Protein AF-0000000086148320 (afdb_homodimer)

Sequence (588 aa):
MSTSFLTSLFVRPSLKQQMQNLEWYSPLWKDTDMHLDHVKIDGDFWWNESNIWRQDPSPEVDAAWSKLHGGGHNRVFVSKEDWIKSGFDTEKGAKWIGDPTGNTYIAEVNILHVMHCVNLMRQAAFLDYYWYVRPIDPSYWTHYYHCLDIVRQEIMCSASLDLAPMYWTDYMASATIEWSIDRKCRRWDDIFDFLEKHEMSDEDVHRQATEMLRPDDAPYLETSEWGWNNTRAWYEWRRLDREKDFEYVEMGDWGRTHRDGMPKVKPNPKWRDPKLGPAQLGPWPKHQQHSVAEMSTSFLTSLFVRPSLKQQMQNLEWYSPLWKDTDMHLDHVKIDGDFWWNESNIWRQDPSPEVDAAWSKLHGGGHNRVFVSKEDWIKSGFDTEKGAKWIGDPTGNTYIAEVNILHVMHCVNLMRQAAFLDYYWYVRPIDPSYWTHYYHCLDIVRQEIMCSASLDLAPMYWTDYMASATIEWSIDRKCRRWDDIFDFLEKHEMSDEDVHRQATEMLRPDDAPYLETSEWGWNNTRAWYEWRRLDREKDFEYVEMGDWGRTHRDGMPKVKPNPKWRDPKLGPAQLGPWPKHQQHSVAE

Solvent-accessible surface area (backbone atoms only — not comparable to full-atom values): 33482 Å² total; per-residue (Å²): 135,84,79,77,78,75,72,74,76,56,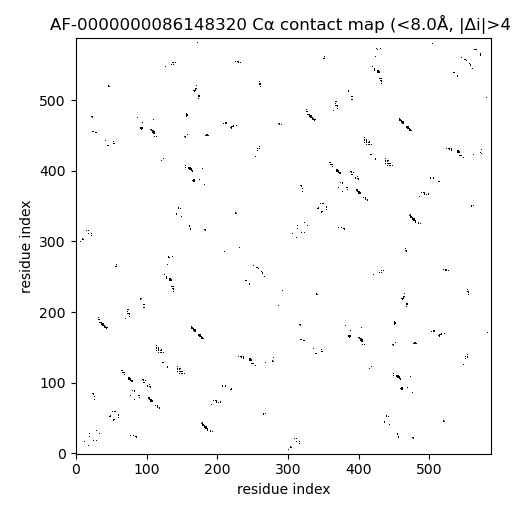71,77,73,49,71,57,52,44,54,52,71,60,41,44,66,42,73,55,62,79,69,36,81,64,47,77,39,83,39,75,45,80,30,59,59,52,62,48,94,86,40,67,74,50,54,67,78,44,74,68,41,50,51,54,57,45,48,71,37,47,73,65,78,57,32,31,76,36,44,47,68,53,38,51,69,54,68,51,61,76,70,30,41,38,56,42,82,90,39,87,83,63,48,33,30,40,29,26,55,37,47,33,53,48,45,43,25,54,50,51,48,58,46,33,53,40,41,38,62,75,58,28,48,33,79,39,65,35,58,51,60,30,49,49,31,33,25,51,37,42,46,52,51,51,55,40,29,61,52,56,65,41,63,21,46,26,26,28,39,74,86,48,49,48,60,41,75,41,52,56,33,76,37,44,22,36,45,53,65,38,57,52,57,36,40,76,74,51,41,58,48,72,66,52,50,50,42,48,74,74,66,44,58,65,56,92,84,54,52,52,47,82,65,50,72,57,39,50,50,32,51,53,30,36,55,55,58,70,67,52,49,69,85,78,60,45,44,76,52,71,68,72,66,88,61,71,46,81,53,42,73,52,80,79,80,61,79,51,83,67,63,84,36,76,87,51,43,70,69,88,59,58,81,72,66,77,74,62,66,66,73,77,76,112,136,84,80,75,77,76,74,73,76,56,71,75,73,50,71,59,52,42,56,54,70,59,41,44,66,43,75,54,62,79,70,36,81,63,47,76,40,81,40,75,44,80,32,58,61,51,61,50,93,86,41,68,73,50,56,66,78,42,75,67,41,50,51,55,57,44,47,70,36,47,73,65,79,57,32,31,76,36,45,47,69,52,38,53,70,53,67,51,61,77,69,30,40,38,57,41,83,90,40,88,84,63,48,31,30,40,29,25,55,37,44,34,52,47,46,44,24,52,51,51,48,59,47,35,54,41,40,40,62,73,58,26,49,33,78,39,66,35,56,49,61,29,48,48,32,32,26,52,36,43,48,51,50,50,54,39,30,60,51,57,67,42,63,21,47,26,26,27,39,73,85,47,46,48,60,43,75,42,52,56,35,75,35,45,20,36,45,53,66,40,58,52,58,34,40,78,74,50,42,57,48,73,67,52,49,51,43,48,73,75,66,46,60,64,57,92,84,54,54,54,47,82,65,50,71,57,40,52,50,32,51,52,31,37,56,52,58,69,67,50,50,69,84,78,59,45,44,76,53,70,66,72,66,87,61,70,46,83,52,42,74,54,79,79,80,62,78,52,83,64,64,86,35,76,86,54,43,71,68,87,56,56,83,72,65,77,77,65,66,66,72,78,75,112

Foldseek 3Di:
DPPPPPPPPPDDDDPLRVVCVLDQDDPLSVVFPKDKDKDFDPPDPDDDPVDLCRDFDDPVSLCVLCVLLPVDDQKFKDFQVSCVSNVHDLQAFFFQPVDPVRGIGMDGDVVSVLSVLVVLLVCVLFCCQQQFKPPTQLCSVVSNVVSVVSNVVVCVSVPDPDDWDWADDDVDPGTDTHPRDIDIDIDSVSVVVSCVPTPDDPVSVVCCLQPRDDDPPGDHDDDDPVRVVSVVVNVVVLPDDLVPRMDGHDGDQSPDDVVSVDDGRDHRPCRPVVVCRSVVNPDDSPVVPPPPPD/DPPPPPPPPPDDDDPLVVVCVLDQDDPLSVVFPKDKDKDFDPPDPDDDPVDLCRDFDDPVSLCVLCVLLPVDDQKFKDFQVSCVSNVHDLQAFFFQPVDPVSGIGMDGDVVSVLSVLVVLLVCVLFCCQQQFKPPTQLCSVVSNVVSVVSNVVVCVSVPDPDDWDWADDDVDDGTDTHPRDIDIDIDSVSVVVSCVPTPDDPVSVVCCLQPRDDDPPGDHDDDDPVRVVSVVVNVVVLPDDLVPRMDGHDGDQSPDDVVSVDDGRDHRPCRVVVVCRSVSNPDDSPVVPPPPPD

pLDDT: mean 87.95, std 17.0, range [28.28, 98.88]

Secondary structure (DSSP, 8-state):
----------PPPPHHHHHHHTS---THHHH----EEEEE----SS--TT-GGGS-S-HHHHHHHHHHTTSS---EEEEHHHHHHTT--TTTBPBPTT-TTS-EEEEEEHHHHHHHHHHHHHHHTTHHHH--EESPPTTHHHHHHHHHHHHHHHHHHH----EEEEE-BSS-SB-EE----EEEEE-THHHHHHHHHHBPPHHHHHHHHHH-B--TT---BPPPHHHHHHHHHHHHHHTS-HHHH-EEPPP--TT--GGG-PPPPPPPTTTT-TTT--TTS----GGGGSTTT-/----------PPPPHHHHHHHTS---THHHH----EEEEE----SS--TT-GGGS-S-HHHHHHHHHHTTSS---EEEEHHHHHHTT--TTTBPBPTT-TTS-EEEEEEHHHHHHHHHHHHHHHTTHHHH--EESPPTTHHHHHHHHHHHHHHHHHHH----EEEEE-BSS-SB-EE----EEEEE-THHHHHHHHHHBPPHHHHHHHHHH-B--TT---BPPPHHHHHHHHHHHHHHTS-HHHH-EEPPP--TT--GGG-PPPPPPPTTTT-TTT--GGG----GGGGSTTT-

Structure (mmCIF, N/CA/C/O backbone):
data_AF-0000000086148320-model_v1
#
loop_
_entity.id
_entity.type
_entity.pdbx_description
1 polymer 'Cyclochlorotine biosynthesis protein O'
#
loop_
_atom_site.group_PDB
_atom_site.id
_atom_site.type_symbol
_atom_site.label_atom_id
_atom_site.label_alt_id
_atom_site.label_comp_id
_atom_site.label_asym_id
_atom_site.label_entity_id
_atom_site.label_seq_id
_atom_site.pdbx_PDB_ins_code
_atom_site.Cartn_x
_atom_site.Cartn_y
_atom_site.Cartn_z
_atom_site.occupancy
_atom_site.B_iso_or_equiv
_atom_site.auth_seq_id
_atom_site.auth_comp_id
_atom_site.auth_asym_id
_atom_site.auth_atom_id
_atom_site.pdbx_PDB_model_num
ATOM 1 N N . MET A 1 1 ? -62.125 -15.836 3.906 1 34.88 1 MET A N 1
ATOM 2 C CA . MET A 1 1 ? -60.844 -15.711 3.209 1 34.88 1 MET A CA 1
ATOM 3 C C . MET A 1 1 ? -59.844 -14.859 4.012 1 34.88 1 MET A C 1
ATOM 5 O O . MET A 1 1 ? -60.031 -13.648 4.102 1 34.88 1 MET A O 1
ATOM 9 N N . SER A 1 2 ? -59.219 -15.375 5.074 1 41.19 2 SER A N 1
ATOM 10 C CA . SER A 1 2 ? -58.219 -14.797 5.938 1 41.19 2 SER A CA 1
ATOM 11 C C . SER A 1 2 ? -56.938 -14.5 5.16 1 41.19 2 SER A C 1
ATOM 13 O O . SER A 1 2 ? -56.281 -15.414 4.645 1 41.19 2 SER A O 1
ATOM 15 N N . THR A 1 3 ? -56.781 -13.352 4.496 1 42.78 3 THR A N 1
ATOM 16 C CA . THR A 1 3 ? -55.531 -12.891 3.932 1 42.78 3 THR A CA 1
ATOM 17 C C . THR A 1 3 ? -54.438 -12.898 4.988 1 42.78 3 THR A C 1
ATOM 19 O O . THR A 1 3 ? -54.469 -12.133 5.953 1 42.78 3 THR A O 1
ATOM 22 N N . SER A 1 4 ? -53.719 -13.961 5.223 1 43.38 4 SER A N 1
ATOM 23 C CA . SER A 1 4 ? -52.469 -13.984 5.977 1 43.38 4 SER A CA 1
ATOM 24 C C . SER A 1 4 ? -51.469 -13 5.398 1 43.38 4 SER A C 1
ATOM 26 O O . SER A 1 4 ? -51.062 -13.133 4.242 1 43.38 4 SER A O 1
ATOM 28 N N . PHE A 1 5 ? -51.469 -11.789 5.836 1 44.72 5 PHE A N 1
ATOM 29 C CA . PHE A 1 5 ? -50.344 -10.898 5.551 1 44.72 5 PHE A CA 1
ATOM 30 C C . PHE A 1 5 ? -49.031 -11.539 5.969 1 44.72 5 PHE A C 1
ATOM 32 O O . PHE A 1 5 ? -48.781 -11.758 7.16 1 44.72 5 PHE A O 1
ATOM 39 N N . LEU A 1 6 ? -48.312 -12.312 5.152 1 42.22 6 LEU A N 1
ATOM 40 C CA . LEU A 1 6 ? -46.938 -12.688 5.348 1 42.22 6 LEU A CA 1
ATOM 41 C C . LEU A 1 6 ? -46.062 -11.453 5.59 1 42.22 6 LEU A C 1
ATOM 43 O O . LEU A 1 6 ? -45.844 -10.664 4.672 1 42.22 6 LEU A O 1
ATOM 47 N N . THR A 1 7 ? -46.094 -10.859 6.668 1 42 7 THR A N 1
ATOM 48 C CA . THR A 1 7 ? -45.062 -9.898 7.023 1 42 7 THR A CA 1
ATOM 49 C C . THR A 1 7 ? -43.688 -10.469 6.762 1 42 7 THR A C 1
ATOM 51 O O . THR A 1 7 ? -43.25 -11.438 7.41 1 42 7 THR A O 1
ATOM 54 N N . SER A 1 8 ? -43.219 -10.508 5.586 1 43.72 8 SER A N 1
ATOM 55 C CA . SER A 1 8 ? -41.781 -10.773 5.383 1 43.72 8 SER A CA 1
ATOM 56 C C . SER A 1 8 ? -40.938 -9.977 6.359 1 43.72 8 SER A C 1
ATOM 58 O O . SER A 1 8 ? -40.938 -8.75 6.332 1 43.72 8 SER A O 1
ATOM 60 N N . LEU A 1 9 ? -40.719 -10.297 7.527 1 48.53 9 LEU A N 1
ATOM 61 C CA . LEU A 1 9 ? -39.719 -9.789 8.469 1 48.53 9 LEU A CA 1
ATOM 62 C C . LEU A 1 9 ? -38.375 -9.594 7.785 1 48.53 9 LEU A C 1
ATOM 64 O O . LEU A 1 9 ? -37.719 -10.57 7.387 1 48.53 9 LEU A O 1
ATOM 68 N N . PHE A 1 10 ? -38.281 -8.578 7.027 1 59.62 10 PHE A N 1
ATOM 69 C CA . PHE A 1 10 ? -36.969 -8.289 6.441 1 59.62 10 PHE A CA 1
ATOM 70 C C . PHE A 1 10 ? -35.938 -8.102 7.527 1 59.62 10 PHE A C 1
ATOM 72 O O . PHE A 1 10 ? -36.094 -7.281 8.43 1 59.62 10 PHE A O 1
ATOM 79 N N . VAL A 1 11 ? -35.25 -9.117 7.875 1 72.69 11 VAL A N 1
ATOM 80 C CA . VAL A 1 11 ? -34.156 -9.133 8.852 1 72.69 11 VAL A CA 1
ATOM 81 C C . VAL A 1 11 ? -33 -8.281 8.344 1 72.69 11 VAL A C 1
ATOM 83 O O . VAL A 1 11 ? -32.594 -8.398 7.18 1 72.69 11 VAL A O 1
ATOM 86 N N . ARG A 1 12 ? -32.625 -7.246 9.117 1 85.31 12 ARG A N 1
ATOM 87 C CA . ARG A 1 12 ? -31.422 -6.453 8.852 1 85.31 12 ARG A CA 1
ATOM 88 C C . ARG A 1 12 ? -30.203 -7.352 8.633 1 85.31 12 ARG A C 1
ATOM 90 O O . ARG A 1 12 ? -29.969 -8.273 9.414 1 85.31 12 ARG A O 1
ATOM 97 N N . PRO A 1 13 ? -29.594 -7.133 7.52 1 91.75 13 PRO A N 1
ATOM 98 C CA . PRO A 1 13 ? -28.406 -7.961 7.297 1 91.75 13 PRO A CA 1
ATOM 99 C C . PRO A 1 13 ? -27.359 -7.805 8.398 1 91.75 13 PRO A C 1
ATOM 101 O O . PRO A 1 13 ? -27.156 -6.703 8.922 1 91.75 13 PRO A O 1
ATOM 104 N N . SER A 1 14 ? -26.75 -8.914 8.742 1 93.19 14 SER A N 1
ATOM 105 C CA . SER A 1 14 ? -25.641 -8.906 9.688 1 93.19 14 SER A CA 1
ATOM 106 C C . SER A 1 14 ? -24.438 -8.156 9.133 1 93.19 14 SER A C 1
ATOM 108 O O . SER A 1 14 ? -24.391 -7.84 7.941 1 93.19 14 SER A O 1
ATOM 110 N N . LEU A 1 15 ? -23.5 -7.848 9.969 1 94.5 15 LEU A N 1
ATOM 111 C CA . LEU A 1 15 ? -22.266 -7.203 9.516 1 94.5 15 LEU A CA 1
ATOM 112 C C . LEU A 1 15 ? -21.562 -8.055 8.477 1 94.5 15 LEU A C 1
ATOM 114 O O . LEU A 1 15 ? -21.078 -7.539 7.461 1 94.5 15 LEU A O 1
ATOM 118 N N . LYS A 1 16 ? -21.5 -9.336 8.75 1 95.06 16 LYS A N 1
ATOM 119 C CA . LYS A 1 16 ? -20.875 -10.25 7.805 1 95.06 16 LYS A CA 1
ATOM 120 C C . LYS A 1 16 ? -21.578 -10.203 6.449 1 95.06 16 LYS A C 1
ATOM 122 O O . LYS A 1 16 ? -20.922 -10.164 5.406 1 95.06 16 LYS A O 1
ATOM 127 N N . GLN A 1 17 ? -22.844 -10.211 6.5 1 95.75 17 GLN A N 1
ATOM 128 C CA . GLN A 1 17 ? -23.609 -10.148 5.258 1 95.75 17 GLN A CA 1
ATOM 129 C C . GLN A 1 17 ? -23.391 -8.828 4.531 1 95.75 17 GLN A C 1
ATOM 131 O O . GLN A 1 17 ? -23.312 -8.797 3.301 1 95.75 17 GLN A O 1
ATOM 136 N N . GLN A 1 18 ? -23.328 -7.754 5.277 1 96.75 18 GLN A N 1
ATOM 137 C CA . GLN A 1 18 ? -23.078 -6.457 4.668 1 96.75 18 GLN A CA 1
ATOM 138 C C . GLN A 1 18 ? -21.703 -6.426 3.996 1 96.75 18 GLN A C 1
ATOM 140 O O . GLN A 1 18 ? -21.562 -5.926 2.879 1 96.75 18 GLN A O 1
ATOM 145 N N . MET A 1 19 ? -20.672 -6.984 4.645 1 97.25 19 MET A N 1
ATOM 146 C CA . MET A 1 19 ? -19.344 -7.066 4.043 1 97.25 19 MET A CA 1
ATOM 147 C C . MET A 1 19 ? -19.391 -7.875 2.75 1 97.25 19 MET A C 1
ATOM 149 O O . MET A 1 19 ? -18.828 -7.457 1.732 1 97.25 19 MET A O 1
ATOM 153 N N . GLN A 1 20 ? -20 -8.977 2.854 1 96.44 20 GLN A N 1
ATOM 154 C CA . GLN A 1 20 ? -20.094 -9.859 1.696 1 96.44 20 GLN A CA 1
ATOM 155 C C . GLN A 1 20 ? -20.797 -9.156 0.533 1 96.44 20 GLN A C 1
ATOM 157 O O . GLN A 1 20 ? -20.391 -9.305 -0.621 1 96.44 20 GLN A O 1
ATOM 162 N N . ASN A 1 21 ? -21.875 -8.375 0.827 1 96.19 21 ASN A N 1
ATOM 163 C CA . ASN A 1 21 ? -22.656 -7.688 -0.195 1 96.19 21 ASN A CA 1
ATOM 164 C C . ASN A 1 21 ? -21.812 -6.656 -0.942 1 96.19 21 ASN A C 1
ATOM 166 O O . ASN A 1 21 ? -22.109 -6.316 -2.086 1 96.19 21 ASN A O 1
ATOM 170 N N . LEU A 1 22 ? -20.797 -6.203 -0.342 1 97 22 LEU A N 1
ATOM 171 C CA . LEU A 1 22 ? -20 -5.113 -0.907 1 97 22 LEU A CA 1
ATOM 172 C C . LEU A 1 22 ? -18.797 -5.656 -1.655 1 97 22 LEU A C 1
ATOM 174 O O . LEU A 1 22 ? -17.953 -4.883 -2.117 1 97 22 LEU A O 1
ATOM 178 N N . GLU A 1 23 ? -18.688 -6.965 -1.82 1 97.5 23 GLU A N 1
ATOM 179 C CA . GLU A 1 23 ? -17.562 -7.586 -2.51 1 97.5 23 GLU A CA 1
ATOM 180 C C . GLU A 1 23 ? -18.031 -8.453 -3.672 1 97.5 23 GLU A C 1
ATOM 182 O O . GLU A 1 23 ? -19.219 -8.781 -3.768 1 97.5 23 GLU A O 1
ATOM 187 N N . TRP A 1 24 ? -17.109 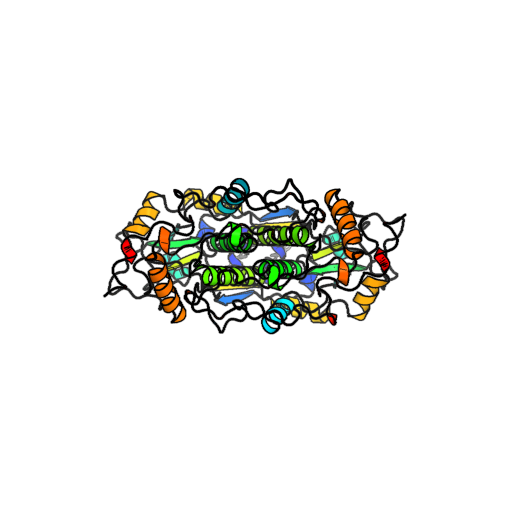-8.68 -4.582 1 98.06 24 TRP A N 1
ATOM 188 C CA . TRP A 1 24 ? -17.328 -9.703 -5.598 1 98.06 24 TRP A CA 1
ATOM 189 C C . TRP A 1 24 ? -17.562 -11.07 -4.953 1 98.06 24 TRP A C 1
ATOM 191 O O . TRP A 1 24 ? -17.109 -11.312 -3.83 1 98.06 24 TRP A O 1
ATOM 201 N N . TYR A 1 25 ? -18.312 -11.922 -5.578 1 98.25 25 TYR A N 1
ATOM 202 C CA . TYR A 1 25 ? -18.594 -13.234 -5.016 1 98.25 25 TYR A CA 1
ATOM 203 C C . TYR A 1 25 ? -17.312 -13.953 -4.629 1 98.25 25 TYR A C 1
ATOM 205 O O . TYR A 1 25 ? -16.344 -13.984 -5.402 1 98.25 25 TYR A O 1
ATOM 213 N N . SER A 1 26 ? -17.281 -14.508 -3.49 1 98.19 26 SER A N 1
ATOM 214 C CA . SER A 1 26 ? -16.203 -15.367 -3.002 1 98.19 26 SER A CA 1
ATOM 215 C C . SER A 1 26 ? -16.75 -16.5 -2.141 1 98.19 26 SER A C 1
ATOM 217 O O . SER A 1 26 ? -17.484 -16.266 -1.179 1 98.19 26 SER A O 1
ATOM 219 N N . PRO A 1 27 ? -16.375 -17.703 -2.438 1 97.88 27 PRO A N 1
ATOM 220 C CA . PRO A 1 27 ? -16.828 -18.828 -1.613 1 97.88 27 PRO A CA 1
ATOM 221 C C . PRO A 1 27 ? -16.219 -18.812 -0.214 1 97.88 27 PRO A C 1
ATOM 223 O O . PRO A 1 27 ? -16.656 -19.562 0.663 1 97.88 27 PRO A O 1
ATOM 226 N N . LEU A 1 28 ? -15.234 -17.984 0.038 1 97.5 28 LEU A N 1
ATOM 227 C CA . LEU A 1 28 ? -14.578 -17.953 1.338 1 97.5 28 LEU A CA 1
ATOM 228 C C . LEU A 1 28 ? -15.531 -17.469 2.422 1 97.5 28 LEU A C 1
ATOM 230 O O . LEU A 1 28 ? -15.328 -17.75 3.605 1 97.5 28 LEU A O 1
ATOM 234 N N . TRP A 1 29 ? -16.516 -16.734 2.039 1 97.31 29 TRP A N 1
ATOM 235 C CA . TRP A 1 29 ? -17.453 -16.172 3.006 1 97.31 29 TRP A CA 1
ATOM 236 C C . TRP A 1 29 ? -18.203 -17.281 3.738 1 97.31 29 TRP A C 1
ATOM 238 O O . TRP A 1 29 ? -18.656 -17.094 4.875 1 97.31 29 TRP A O 1
ATOM 248 N N . LYS A 1 30 ? -18.312 -18.406 3.064 1 95.69 30 LYS A N 1
ATOM 249 C CA . LYS A 1 30 ? -19.047 -19.516 3.66 1 95.69 30 LYS A CA 1
ATOM 250 C C . LYS A 1 30 ? -18.328 -20.062 4.895 1 95.69 30 LYS A C 1
ATOM 252 O O . LYS A 1 30 ? -18.969 -20.422 5.883 1 95.69 30 LYS A O 1
ATOM 257 N N . ASP A 1 31 ? -17.016 -20.062 4.859 1 95.69 31 ASP A N 1
ATOM 258 C CA . ASP A 1 31 ? -16.25 -20.734 5.902 1 95.69 31 ASP A CA 1
ATOM 259 C C . ASP A 1 31 ? -15.391 -19.734 6.676 1 95.69 31 ASP A C 1
ATOM 261 O O . ASP A 1 31 ? -14.461 -20.125 7.379 1 95.69 31 ASP A O 1
ATOM 265 N N . THR A 1 32 ? -15.633 -18.453 6.484 1 96.25 32 THR A N 1
ATOM 266 C CA . THR A 1 32 ? -14.898 -17.438 7.23 1 96.25 32 THR A CA 1
ATOM 267 C C . THR A 1 32 ? -15.844 -16.656 8.148 1 96.25 32 THR A C 1
ATOM 269 O O . THR A 1 32 ? -16.828 -16.062 7.68 1 96.25 32 THR A O 1
ATOM 272 N N . ASP A 1 33 ? -15.57 -16.75 9.414 1 94.38 33 ASP A N 1
ATOM 273 C CA . ASP A 1 33 ? -16.25 -15.859 10.352 1 94.38 33 ASP A CA 1
ATOM 274 C C . ASP A 1 33 ? -15.531 -14.516 10.453 1 94.38 33 ASP A C 1
ATOM 276 O O . ASP A 1 33 ? -14.773 -14.281 11.398 1 94.38 33 ASP A O 1
ATOM 280 N N . MET A 1 34 ? -15.859 -13.672 9.539 1 96.75 34 MET A N 1
ATOM 281 C CA . MET A 1 34 ? -15.156 -12.398 9.453 1 96.75 34 MET A CA 1
ATOM 282 C C . MET A 1 34 ? -15.664 -11.43 10.516 1 96.75 34 MET A C 1
ATOM 284 O O . MET A 1 34 ? -16.844 -11.07 10.523 1 96.75 34 MET A O 1
ATOM 288 N N . HIS A 1 35 ? -14.766 -11.016 11.359 1 97.75 35 HIS A N 1
ATOM 289 C CA . HIS A 1 35 ? -15.086 -10.039 12.391 1 97.75 35 HIS A CA 1
ATOM 290 C C . HIS A 1 35 ? -14.773 -8.617 11.914 1 97.75 35 HIS A C 1
ATOM 292 O O . HIS A 1 35 ? -13.961 -8.43 11.008 1 97.75 35 HIS A O 1
ATOM 298 N N . LEU A 1 36 ? -15.484 -7.699 12.398 1 98 36 LEU A N 1
ATOM 299 C CA . LEU A 1 36 ? -15.211 -6.273 12.273 1 98 36 LEU A CA 1
ATOM 300 C C . LEU A 1 36 ? -14.875 -5.66 13.625 1 98 36 LEU A C 1
ATOM 302 O O . LEU A 1 36 ? -15.75 -5.543 14.492 1 98 36 LEU A O 1
ATOM 306 N N . ASP A 1 37 ? -13.625 -5.223 13.797 1 98.19 37 ASP A N 1
ATOM 307 C CA . ASP A 1 37 ? -13.148 -4.781 15.102 1 98.19 37 ASP A CA 1
ATOM 308 C C . ASP A 1 37 ? -12.836 -3.287 15.102 1 98.19 37 ASP A C 1
ATOM 310 O O . ASP A 1 37 ? -12.477 -2.727 14.062 1 98.19 37 ASP A O 1
ATOM 314 N N . HIS A 1 38 ? -13.031 -2.711 16.25 1 98.31 38 HIS A N 1
ATOM 315 C CA . HIS A 1 38 ? -12.453 -1.396 16.484 1 98.31 38 HIS A CA 1
ATOM 316 C C . HIS A 1 38 ? -10.93 -1.479 16.594 1 98.31 38 HIS A C 1
ATOM 318 O O . HIS A 1 38 ? -10.406 -2.254 17.406 1 98.31 38 HIS A O 1
ATOM 324 N N . VAL A 1 39 ? -10.258 -0.721 15.789 1 98.44 39 VAL A N 1
ATOM 325 C CA . VAL A 1 39 ? -8.797 -0.699 15.789 1 98.44 39 VAL A CA 1
ATOM 326 C C . VAL A 1 39 ? -8.305 0.742 15.898 1 98.44 39 VAL A C 1
ATOM 328 O O . VAL A 1 39 ? -8.812 1.633 15.211 1 98.44 39 VAL A O 1
ATOM 331 N N . LYS A 1 40 ? -7.375 0.975 16.812 1 98.31 40 LYS A N 1
ATOM 332 C CA . LYS A 1 40 ? -6.609 2.219 16.797 1 98.31 40 LYS A CA 1
ATOM 333 C C . LYS A 1 40 ? -5.375 2.098 15.906 1 98.31 40 LYS A C 1
ATOM 335 O O . LYS A 1 40 ? -4.418 1.398 16.25 1 98.31 40 LYS A O 1
ATOM 340 N N . ILE A 1 41 ? -5.387 2.783 14.781 1 98.31 41 ILE A N 1
ATOM 341 C CA . ILE A 1 41 ? -4.281 2.742 13.836 1 98.31 41 ILE A CA 1
ATOM 342 C C . ILE A 1 41 ? -3.037 3.369 14.461 1 98.31 41 ILE A C 1
ATOM 344 O O . ILE A 1 41 ? -3.125 4.406 15.117 1 98.31 41 ILE A O 1
ATOM 348 N N . ASP A 1 42 ? -1.911 2.697 14.336 1 97.94 42 ASP A N 1
ATOM 349 C CA . ASP A 1 42 ? -0.641 3.35 14.633 1 97.94 42 ASP A CA 1
ATOM 350 C C . ASP A 1 42 ? -0.197 4.246 13.477 1 97.94 42 ASP A C 1
ATOM 352 O O . ASP A 1 42 ? 0.428 3.773 12.523 1 97.94 42 ASP A O 1
ATOM 356 N N . GLY A 1 43 ? -0.508 5.516 13.609 1 97.62 43 GLY A N 1
ATOM 357 C CA . GLY A 1 43 ? -0.238 6.465 12.547 1 97.62 43 GLY A CA 1
ATOM 358 C C . GLY A 1 43 ? 0.785 7.52 12.93 1 97.62 43 GLY A C 1
ATOM 359 O O . GLY A 1 43 ? 0.862 8.578 12.297 1 97.62 43 GLY A O 1
ATOM 360 N N . ASP A 1 44 ? 1.534 7.273 14.016 1 95.62 44 ASP A N 1
ATOM 361 C CA . ASP A 1 44 ? 2.562 8.227 14.43 1 95.62 44 ASP A CA 1
ATOM 362 C C . ASP A 1 44 ? 3.568 8.461 13.305 1 95.62 44 ASP A C 1
ATOM 364 O O . ASP A 1 44 ? 3.977 7.523 12.617 1 95.62 44 ASP A O 1
ATOM 368 N N . PHE A 1 45 ? 3.949 9.68 13.148 1 95.62 45 PHE A N 1
ATOM 369 C CA . PHE A 1 45 ? 4.898 10.031 12.102 1 95.62 45 PHE A CA 1
ATOM 370 C C . PHE A 1 45 ? 6.301 9.562 12.453 1 95.62 45 PHE A C 1
ATOM 372 O O . PHE A 1 45 ? 7.113 9.289 11.57 1 95.62 45 PHE A O 1
ATOM 379 N N . TRP A 1 46 ? 6.555 9.445 13.711 1 94.31 46 TRP A N 1
ATOM 380 C CA . TRP A 1 46 ? 7.914 9.25 14.203 1 94.31 46 TRP A CA 1
ATOM 381 C C . TRP A 1 46 ? 8.266 7.77 14.281 1 94.31 46 TRP A C 1
ATOM 383 O O . TRP A 1 46 ? 7.422 6.945 14.641 1 94.31 46 TRP A O 1
ATOM 393 N N . TRP A 1 47 ? 9.5 7.543 13.961 1 93.56 47 TRP A N 1
ATOM 394 C CA . TRP A 1 47 ? 10.039 6.191 14.086 1 93.56 47 TRP A CA 1
ATOM 395 C C . TRP A 1 47 ? 9.953 5.699 15.531 1 93.56 47 TRP A C 1
ATOM 397 O O . TRP A 1 47 ? 9.969 6.5 16.469 1 93.56 47 TRP A O 1
ATOM 407 N N . ASN A 1 48 ? 9.812 4.48 15.617 1 89.62 48 ASN A N 1
ATOM 408 C CA . ASN A 1 48 ? 9.672 3.771 16.891 1 89.62 48 ASN A CA 1
ATOM 409 C C . ASN A 1 48 ? 10.422 2.439 16.875 1 89.62 48 ASN A C 1
ATOM 411 O O . ASN A 1 48 ? 10.07 1.54 16.109 1 89.62 48 ASN A O 1
ATOM 415 N N . GLU A 1 49 ? 11.305 2.229 17.781 1 90 49 GLU A N 1
ATOM 416 C CA . GLU A 1 49 ? 12.133 1.028 17.797 1 90 49 GLU A CA 1
ATOM 417 C C . GLU A 1 49 ? 11.312 -0.208 18.156 1 90 49 GLU A C 1
ATOM 419 O O . GLU A 1 49 ? 11.719 -1.335 17.859 1 90 49 GLU A O 1
ATOM 424 N N . SER A 1 50 ? 10.203 0.008 18.781 1 93.69 50 SER A N 1
ATOM 425 C CA . SER A 1 50 ? 9.438 -1.124 19.281 1 93.69 50 SER A CA 1
ATOM 426 C C . SER A 1 50 ? 8.477 -1.657 18.219 1 93.69 50 SER A C 1
ATOM 428 O O . SER A 1 50 ? 7.859 -2.705 18.406 1 93.69 50 SER A O 1
ATOM 430 N N . ASN A 1 51 ? 8.352 -1.002 17.109 1 96.69 51 ASN A N 1
ATOM 431 C CA . ASN A 1 51 ? 7.461 -1.429 16.031 1 96.69 51 ASN A CA 1
ATOM 432 C C . ASN A 1 51 ? 8.219 -2.193 14.953 1 96.69 51 ASN A C 1
ATOM 434 O O . ASN A 1 51 ? 8.938 -1.595 14.148 1 96.69 51 ASN A O 1
ATOM 438 N N . ILE A 1 52 ? 8.047 -3.488 14.859 1 97.75 52 ILE A N 1
ATOM 439 C CA . ILE A 1 52 ? 8.812 -4.355 13.977 1 97.75 52 ILE A CA 1
ATOM 440 C C . ILE A 1 52 ? 8.57 -3.969 12.523 1 97.75 52 ILE A C 1
ATOM 442 O O . ILE A 1 52 ? 9.438 -4.145 11.672 1 97.75 52 ILE A O 1
ATOM 446 N N . TRP A 1 53 ? 7.418 -3.342 12.211 1 98.25 53 TRP A N 1
ATOM 447 C CA . TRP A 1 53 ? 7.02 -3.031 10.844 1 98.25 53 TRP A CA 1
ATOM 448 C C . TRP A 1 53 ? 7.711 -1.766 10.352 1 98.25 53 TRP A C 1
ATOM 450 O O . TRP A 1 53 ? 7.629 -1.429 9.164 1 98.25 53 TRP A O 1
ATOM 460 N N . ARG A 1 54 ? 8.422 -1.072 11.219 1 97.25 54 ARG A N 1
ATOM 461 C CA . ARG A 1 54 ? 9.117 0.173 10.898 1 97.25 54 ARG A CA 1
ATOM 462 C C . ARG A 1 54 ? 10.625 0.017 11.055 1 97.25 54 ARG A C 1
ATOM 464 O O . ARG A 1 54 ? 11.336 0.997 11.289 1 97.25 54 ARG A O 1
ATOM 471 N N . GLN A 1 55 ? 11.125 -1.227 10.945 1 96.88 55 GLN A N 1
ATOM 472 C CA . GLN A 1 55 ? 12.547 -1.482 11.156 1 96.88 55 GLN A CA 1
ATOM 473 C C . GLN A 1 55 ? 13.258 -1.735 9.828 1 96.88 55 GLN A C 1
ATOM 475 O O . GLN A 1 55 ? 12.633 -2.1 8.836 1 96.88 55 GLN A O 1
ATOM 480 N N . ASP A 1 56 ? 14.594 -1.573 9.875 1 96.25 56 ASP A N 1
ATOM 481 C CA . ASP A 1 56 ? 15.469 -1.872 8.742 1 96.25 56 ASP A CA 1
ATOM 482 C C . ASP A 1 56 ? 15.438 -3.361 8.406 1 96.25 56 ASP A C 1
ATOM 484 O O . ASP A 1 56 ? 15.023 -4.18 9.227 1 96.25 56 ASP A O 1
ATOM 488 N N . PRO A 1 57 ? 15.875 -3.666 7.172 1 96.5 57 PRO A N 1
ATOM 489 C CA . PRO A 1 57 ? 15.953 -5.078 6.793 1 96.5 57 PRO A CA 1
ATOM 490 C C . PRO A 1 57 ? 16.781 -5.91 7.77 1 96.5 57 PRO A C 1
ATOM 492 O O . PRO A 1 57 ? 17.844 -5.465 8.219 1 96.5 57 PRO A O 1
ATOM 495 N N . SER A 1 58 ? 16.375 -6.996 8.125 1 95.38 58 SER A N 1
ATOM 496 C CA . SER A 1 58 ? 17.016 -8.023 8.938 1 95.38 58 SER A CA 1
ATOM 497 C C . SER A 1 58 ? 16.281 -9.359 8.82 1 95.38 58 SER A C 1
ATOM 499 O O . SER A 1 58 ? 15.133 -9.406 8.375 1 95.38 58 SER A O 1
ATOM 501 N N . PRO A 1 59 ? 16.906 -10.469 9.164 1 94 59 PRO A N 1
ATOM 502 C CA . PRO A 1 59 ? 16.203 -11.75 9.133 1 94 59 PRO A CA 1
ATOM 503 C C . PRO A 1 59 ? 14.922 -11.734 9.961 1 94 59 PRO A C 1
ATOM 505 O O . PRO A 1 59 ? 13.906 -12.305 9.547 1 94 59 PRO A O 1
ATOM 508 N N . GLU A 1 60 ? 14.992 -11.078 11.07 1 96.19 60 GLU A N 1
ATOM 509 C CA . GLU A 1 60 ? 13.828 -11.016 11.953 1 96.19 60 GLU A CA 1
ATOM 510 C C . GLU A 1 60 ? 12.688 -10.227 11.305 1 96.19 60 GLU A C 1
ATOM 512 O O . GLU A 1 60 ? 11.531 -10.664 11.328 1 96.19 60 GLU A O 1
ATOM 517 N N . VAL A 1 61 ? 13 -9.078 10.727 1 97.5 61 VAL A N 1
ATOM 518 C CA . VAL A 1 61 ? 12.008 -8.234 10.07 1 97.5 61 VAL A CA 1
ATOM 519 C C . VAL A 1 61 ? 11.445 -8.961 8.852 1 97.5 61 VAL A C 1
ATOM 521 O O . VAL A 1 61 ? 10.234 -8.953 8.617 1 97.5 61 VAL A O 1
ATOM 524 N N . ASP A 1 62 ? 12.297 -9.617 8.102 1 95.31 62 ASP A N 1
ATOM 525 C CA . ASP A 1 62 ? 11.875 -10.352 6.914 1 95.31 62 ASP A CA 1
ATOM 526 C C . ASP A 1 62 ? 10.922 -11.492 7.285 1 95.31 62 ASP A C 1
ATOM 528 O O . ASP A 1 62 ? 9.938 -11.734 6.586 1 95.31 62 ASP A O 1
ATOM 532 N N . ALA A 1 63 ? 11.227 -12.18 8.328 1 94.31 63 ALA A N 1
ATOM 533 C CA . ALA A 1 63 ? 10.359 -13.258 8.789 1 94.31 63 ALA A CA 1
ATOM 534 C C . ALA A 1 63 ? 8.984 -12.727 9.188 1 94.31 63 ALA A C 1
ATOM 536 O O . ALA A 1 63 ? 7.961 -13.344 8.883 1 94.31 63 ALA A O 1
ATOM 537 N N . ALA A 1 64 ? 8.961 -11.602 9.867 1 96.75 64 ALA A N 1
ATOM 538 C CA . ALA A 1 64 ? 7.695 -10.992 10.273 1 96.75 64 ALA A CA 1
ATOM 539 C C . ALA A 1 64 ? 6.832 -10.656 9.055 1 96.75 64 ALA A C 1
ATOM 541 O O . ALA A 1 64 ? 5.648 -10.984 9.016 1 96.75 64 ALA A O 1
ATOM 542 N N . TRP A 1 65 ? 7.406 -10.023 8.07 1 96.69 65 TRP A N 1
ATOM 543 C CA . TRP A 1 65 ? 6.68 -9.633 6.863 1 96.69 65 TRP A CA 1
ATOM 544 C C . TRP A 1 65 ? 6.219 -10.867 6.09 1 96.69 65 TRP A C 1
ATOM 546 O O . TRP A 1 65 ? 5.109 -10.891 5.551 1 96.69 65 TRP A O 1
ATOM 556 N N . SER A 1 66 ? 7.062 -11.898 6.031 1 92.62 66 SER A N 1
ATOM 557 C CA . SER A 1 66 ? 6.695 -13.125 5.34 1 92.62 66 SER A CA 1
ATOM 558 C C . SER A 1 66 ? 5.469 -13.773 5.977 1 92.62 66 SER A C 1
ATOM 560 O O . SER A 1 66 ? 4.598 -14.289 5.273 1 92.62 66 SER A O 1
ATOM 562 N N . LYS A 1 67 ? 5.383 -13.688 7.203 1 92.06 67 LYS A N 1
ATOM 563 C CA . LYS A 1 67 ? 4.258 -14.273 7.922 1 92.06 67 LYS A CA 1
ATOM 564 C C . LYS A 1 67 ? 2.959 -13.539 7.602 1 92.06 67 LYS A C 1
ATOM 566 O O . LYS A 1 67 ? 1.883 -14.141 7.59 1 92.06 67 LYS A O 1
ATOM 571 N N . LEU A 1 68 ? 2.986 -12.266 7.305 1 93.19 68 LEU A N 1
ATOM 572 C CA . LEU A 1 68 ? 1.798 -11.469 7.031 1 93.19 68 LEU A CA 1
ATOM 573 C C . LEU A 1 68 ? 1.116 -11.93 5.75 1 93.19 68 LEU A C 1
ATOM 575 O O . LEU A 1 68 ? -0.101 -11.789 5.605 1 93.19 68 LEU A O 1
ATOM 579 N N . HIS A 1 69 ? 1.841 -12.438 4.816 1 85.38 69 HIS A N 1
ATOM 580 C CA . HIS A 1 69 ? 1.188 -12.828 3.572 1 85.38 69 HIS A CA 1
ATOM 581 C C . HIS A 1 69 ? 1.256 -14.336 3.363 1 85.38 69 HIS A C 1
ATOM 583 O O . HIS A 1 69 ? 1.165 -14.82 2.23 1 85.38 69 HIS A O 1
ATOM 589 N N . GLY A 1 70 ? 1.041 -15.156 4.496 1 72 70 GLY A N 1
ATOM 590 C CA . GLY A 1 70 ? 0.653 -16.562 4.465 1 72 70 GLY A CA 1
ATOM 591 C C . GLY A 1 70 ? 1.758 -17.484 4.918 1 72 70 GLY A C 1
ATOM 592 O O . GLY A 1 70 ? 1.509 -18.672 5.195 1 72 70 GLY A O 1
ATOM 593 N N . GLY A 1 71 ? 2.906 -16.969 5.258 1 62.59 71 GLY A N 1
ATOM 594 C CA . GLY A 1 71 ? 3.902 -17.906 5.754 1 62.59 71 GLY A CA 1
ATOM 595 C C . GLY A 1 71 ? 3.826 -19.281 5.094 1 62.59 71 GLY A C 1
ATOM 596 O O . GLY A 1 71 ? 4.734 -20.094 5.238 1 62.59 71 GLY A O 1
ATOM 597 N N . GLY A 1 72 ? 2.678 -19.562 4.387 1 68.38 72 GLY A N 1
ATOM 598 C CA . GLY A 1 72 ? 2.447 -20.828 3.697 1 68.38 72 GLY A CA 1
ATOM 599 C C . GLY A 1 72 ? 2.328 -20.672 2.193 1 68.38 72 GLY A C 1
ATOM 600 O O . GLY A 1 72 ? 3.133 -19.969 1.569 1 68.38 72 GLY A O 1
ATOM 601 N N . HIS A 1 73 ? 1.285 -21.453 1.642 1 81.5 73 HIS A N 1
ATOM 602 C CA . HIS A 1 73 ? 1.242 -21.578 0.188 1 81.5 73 HIS A CA 1
ATOM 603 C C . HIS A 1 73 ? 0.199 -20.641 -0.409 1 81.5 73 HIS A C 1
ATOM 605 O O . HIS A 1 73 ? 0.235 -20.344 -1.605 1 81.5 73 HIS A O 1
ATOM 611 N N . ASN A 1 74 ? -0.743 -20.078 0.414 1 93.25 74 ASN A N 1
ATOM 612 C CA . ASN A 1 74 ? -1.854 -19.266 -0.058 1 93.25 74 ASN A CA 1
ATOM 613 C C . ASN A 1 74 ? -2.535 -19.891 -1.271 1 93.25 74 ASN A C 1
ATOM 615 O O . ASN A 1 74 ? -2.719 -19.219 -2.295 1 93.25 74 ASN A O 1
ATOM 619 N N . ARG A 1 75 ? -2.869 -21.156 -1.208 1 95.94 75 ARG A N 1
ATOM 620 C CA . ARG A 1 75 ? -3.602 -21.906 -2.227 1 95.94 75 ARG A CA 1
ATOM 621 C C . ARG A 1 75 ? -4.773 -22.672 -1.612 1 95.94 75 ARG A C 1
ATOM 623 O O . ARG A 1 75 ? -4.625 -23.297 -0.565 1 95.94 75 ARG A O 1
ATOM 630 N N . VAL A 1 76 ? -5.883 -22.547 -2.273 1 97.19 76 VAL A N 1
ATOM 631 C CA . VAL A 1 76 ? -7.078 -23.234 -1.785 1 97.19 76 VAL A CA 1
ATOM 632 C C . VAL A 1 76 ? -7.785 -23.938 -2.945 1 97.19 76 VAL A C 1
ATOM 634 O O . VAL A 1 76 ? -7.637 -23.531 -4.102 1 97.19 76 VAL A O 1
ATOM 637 N N . PHE A 1 77 ? -8.492 -24.938 -2.584 1 98.12 77 PHE A N 1
ATOM 638 C CA . PHE A 1 77 ? -9.344 -25.625 -3.555 1 98.12 77 PHE A CA 1
ATOM 639 C C . PHE A 1 77 ? -10.672 -24.891 -3.723 1 98.12 77 PHE A C 1
ATOM 641 O O . PHE A 1 77 ? -11.242 -24.391 -2.748 1 98.12 77 PHE A O 1
ATOM 648 N N . VAL A 1 78 ? -11.164 -24.844 -4.926 1 98.62 78 VAL A N 1
ATOM 649 C CA . VAL A 1 78 ? -12.43 -24.188 -5.258 1 98.62 78 VAL A CA 1
ATOM 650 C C . VAL A 1 78 ? -13.289 -25.141 -6.082 1 98.62 78 VAL A C 1
ATOM 652 O O . VAL A 1 78 ? -12.844 -25.672 -7.105 1 98.62 78 VAL A O 1
ATOM 655 N N . SER A 1 79 ? -14.5 -25.375 -5.68 1 98.56 79 SER A N 1
ATOM 656 C CA . SER A 1 79 ? -15.398 -26.234 -6.438 1 98.56 79 SER A CA 1
ATOM 657 C C . SER A 1 79 ? -15.766 -25.625 -7.781 1 98.56 79 SER A C 1
ATOM 659 O O . SER A 1 79 ? -15.734 -24.391 -7.934 1 98.56 79 SER A O 1
ATOM 661 N N . LYS A 1 80 ? -16.141 -26.484 -8.703 1 98.69 80 LYS A N 1
ATOM 662 C CA . LYS A 1 80 ? -16.562 -26 -10.008 1 98.69 80 LYS A CA 1
ATOM 663 C C . LYS A 1 80 ? -17.75 -25.031 -9.883 1 98.69 80 LYS A C 1
ATOM 665 O O . LYS A 1 80 ? -17.812 -24.031 -10.578 1 98.69 80 LYS A O 1
ATOM 670 N N . GLU A 1 81 ? -18.688 -25.328 -9.047 1 98.56 81 GLU A N 1
ATOM 671 C CA . GLU A 1 81 ? -19.828 -24.438 -8.828 1 98.56 81 GLU A CA 1
ATOM 672 C C . GLU A 1 81 ? -19.391 -23.047 -8.383 1 98.56 81 GLU A C 1
ATOM 674 O O . GLU A 1 81 ? -19.812 -22.047 -8.953 1 98.56 81 GLU A O 1
ATOM 679 N N . ASP A 1 82 ? -18.531 -22.984 -7.398 1 98.62 82 ASP A N 1
ATOM 680 C CA . ASP A 1 82 ? -18.047 -21.703 -6.883 1 98.62 82 ASP A CA 1
ATOM 681 C C . ASP A 1 82 ? -17.172 -21 -7.914 1 98.62 82 ASP A C 1
ATOM 683 O O . ASP A 1 82 ? -17.172 -19.766 -7.988 1 98.62 82 ASP A O 1
ATOM 687 N N . TRP A 1 83 ? -16.422 -21.828 -8.641 1 98.75 83 TRP A N 1
ATOM 688 C CA . TRP A 1 83 ? -15.609 -21.297 -9.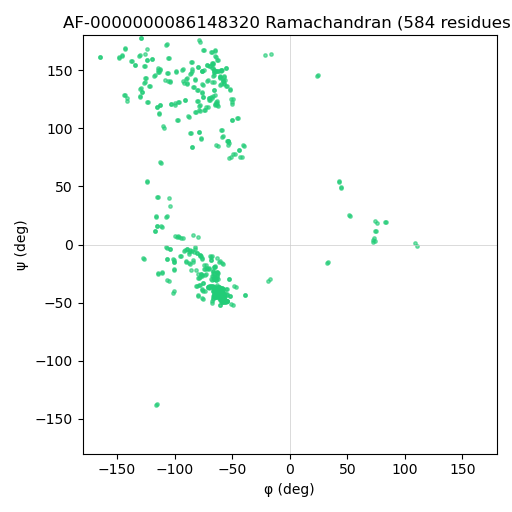727 1 98.75 83 TRP A CA 1
ATOM 689 C C . TRP A 1 83 ? -16.469 -20.531 -10.727 1 98.75 83 TRP A C 1
ATOM 691 O O . TRP A 1 83 ? -16.172 -19.391 -11.07 1 98.75 83 TRP A O 1
ATOM 701 N N . ILE A 1 84 ? -17.531 -21.094 -11.117 1 98.69 84 ILE A N 1
ATOM 702 C CA . ILE A 1 84 ? -18.469 -20.516 -12.07 1 98.69 84 ILE A CA 1
ATOM 703 C C . ILE A 1 84 ? -19.125 -19.281 -11.461 1 98.69 84 ILE A C 1
ATOM 705 O O . ILE A 1 84 ? -19.203 -18.234 -12.109 1 98.69 84 ILE A O 1
ATOM 709 N N . LYS A 1 85 ? -19.547 -19.344 -10.219 1 98.31 85 LYS A N 1
ATOM 710 C CA . LYS A 1 85 ? -20.172 -18.219 -9.539 1 98.31 85 LYS A CA 1
ATOM 711 C C . LYS A 1 85 ? -19.203 -17.031 -9.414 1 98.31 85 LYS A C 1
ATOM 713 O O . LYS A 1 85 ? -19.641 -15.883 -9.383 1 98.31 85 LYS A O 1
ATOM 718 N N . SER A 1 86 ? -17.922 -17.328 -9.336 1 98.12 86 SER A N 1
ATOM 719 C CA . SER A 1 86 ? -16.906 -16.297 -9.211 1 98.12 86 SER A CA 1
ATOM 720 C C . SER A 1 86 ? -16.625 -15.633 -10.555 1 98.12 86 SER A C 1
ATOM 722 O O . SER A 1 86 ? -15.867 -14.656 -10.625 1 98.12 86 SER A O 1
ATOM 724 N N . GLY A 1 87 ? -17.156 -16.172 -11.609 1 97.94 87 GLY A N 1
ATOM 725 C CA . GLY A 1 87 ? -16.984 -15.609 -12.938 1 97.94 87 GLY A CA 1
ATOM 726 C C . GLY A 1 87 ? -15.688 -16.031 -13.602 1 97.94 87 GLY A C 1
ATOM 727 O O . GLY A 1 87 ? -15.211 -15.375 -14.531 1 97.94 87 GLY A O 1
ATOM 728 N N . PHE A 1 88 ? -15.094 -17.109 -13.117 1 98.62 88 PHE A N 1
ATOM 729 C CA . PHE A 1 88 ? -13.812 -17.578 -13.656 1 98.62 88 PHE A CA 1
ATOM 730 C C . PHE A 1 88 ? -14.031 -18.453 -14.883 1 98.62 88 PHE A C 1
ATOM 732 O O . PHE A 1 88 ? -15.07 -19.094 -15.023 1 98.62 88 PHE A O 1
ATOM 739 N N . ASP A 1 89 ? -13.086 -18.422 -15.781 1 98.25 89 ASP A N 1
ATOM 740 C CA . ASP A 1 89 ? -13.141 -19.219 -17 1 98.25 89 ASP A CA 1
ATOM 741 C C . ASP A 1 89 ? -12.938 -20.703 -16.703 1 98.25 89 ASP A C 1
ATOM 743 O O . ASP A 1 89 ? -11.852 -21.109 -16.281 1 98.25 89 ASP A O 1
ATOM 747 N N . THR A 1 90 ? -13.906 -21.531 -17 1 97.56 90 THR A N 1
ATOM 748 C CA . THR A 1 90 ? -13.852 -22.953 -16.641 1 97.56 90 THR A CA 1
ATOM 749 C C . THR A 1 90 ? -12.938 -23.703 -17.594 1 97.56 90 THR A C 1
ATOM 751 O O . THR A 1 90 ? -12.406 -24.766 -17.234 1 97.56 90 THR A O 1
ATOM 754 N N . GLU A 1 91 ? -12.75 -23.219 -18.797 1 97 91 GLU A N 1
ATOM 755 C CA . GLU A 1 91 ? -11.938 -23.922 -19.781 1 97 91 GLU A CA 1
ATOM 756 C C . GLU A 1 91 ? -10.453 -23.672 -19.547 1 97 91 GLU A C 1
ATOM 758 O O . GLU A 1 91 ? -9.625 -24.562 -19.719 1 97 91 GLU A O 1
ATOM 763 N N . LYS A 1 92 ? -10.133 -22.516 -19.141 1 97.94 92 LYS A N 1
ATOM 764 C CA . LYS A 1 92 ? -8.734 -22.141 -18.969 1 97.94 92 LYS A CA 1
ATOM 765 C C . LYS A 1 92 ? -8.25 -22.453 -17.562 1 97.94 92 LYS A C 1
ATOM 767 O O . LYS A 1 92 ? -7.043 -22.469 -17.297 1 97.94 92 LYS A O 1
ATOM 772 N N . GLY A 1 93 ? -9.133 -22.688 -16.672 1 98.06 93 GLY A N 1
ATOM 773 C CA . GLY A 1 93 ? -8.781 -22.953 -15.281 1 98.06 93 GLY A CA 1
ATOM 774 C C . GLY A 1 93 ? -8.016 -24.25 -15.102 1 98.06 93 GLY A C 1
ATOM 775 O O . GLY A 1 93 ? -8.328 -25.25 -15.75 1 98.06 93 GLY A O 1
ATOM 776 N N . ALA A 1 94 ? -7.004 -24.156 -14.203 1 96.5 94 ALA A N 1
ATOM 777 C CA . ALA A 1 94 ? -6.25 -25.375 -13.875 1 96.5 94 ALA A CA 1
ATOM 778 C C . ALA A 1 94 ? -7 -26.234 -12.859 1 96.5 94 ALA A C 1
ATOM 780 O O . ALA A 1 94 ? -7.285 -25.781 -11.75 1 96.5 94 ALA A O 1
ATOM 781 N N . LYS A 1 95 ? -7.223 -27.406 -13.234 1 97.06 95 LYS A N 1
ATOM 782 C CA . LYS A 1 95 ? -7.941 -28.344 -12.375 1 97.06 95 LYS A CA 1
ATOM 783 C C . LYS A 1 95 ? -6.977 -29.156 -11.508 1 97.06 95 LYS A C 1
ATOM 785 O O . LYS A 1 95 ? -5.922 -29.578 -11.984 1 97.06 95 LYS A O 1
ATOM 790 N N . TRP A 1 96 ? -7.363 -29.328 -10.297 1 97.75 96 TRP A N 1
ATOM 791 C CA . TRP A 1 96 ? -6.551 -30.094 -9.344 1 97.75 96 TRP A CA 1
ATOM 792 C C . TRP A 1 96 ? -6.438 -31.547 -9.766 1 97.75 96 TRP A C 1
ATOM 794 O O . TRP A 1 96 ? -7.449 -32.219 -9.945 1 97.75 96 TRP A O 1
ATOM 804 N N . ILE A 1 97 ? -5.25 -32.031 -9.82 1 95.75 97 ILE A N 1
ATOM 805 C CA . ILE A 1 97 ? -4.969 -33.344 -10.336 1 95.75 97 ILE A CA 1
ATOM 806 C C . ILE A 1 97 ? -5.41 -34.406 -9.32 1 95.75 97 ILE A C 1
ATOM 808 O O . ILE A 1 97 ? -5.629 -35.562 -9.68 1 95.75 97 ILE A O 1
ATOM 812 N N . GLY A 1 98 ? -5.539 -34.031 -8.086 1 95.88 98 GLY A N 1
ATOM 813 C CA . GLY A 1 98 ? -5.938 -34.969 -7.051 1 95.88 98 GLY A CA 1
ATOM 814 C C . GLY A 1 98 ? -7.422 -35.25 -7.062 1 95.88 98 GLY A C 1
ATOM 815 O O . GLY A 1 98 ? -7.883 -36.156 -6.359 1 95.88 98 GLY A O 1
ATOM 816 N N . ASP A 1 99 ? -8.164 -34.5 -7.824 1 97.12 99 ASP A N 1
ATOM 817 C CA . ASP A 1 99 ? -9.586 -34.781 -7.992 1 97.12 99 ASP A CA 1
ATOM 818 C C . ASP A 1 99 ? -9.891 -35.281 -9.398 1 97.12 99 ASP A C 1
ATOM 820 O O . ASP A 1 99 ? -10.078 -34.5 -10.328 1 97.12 99 ASP A O 1
ATOM 824 N N . PRO A 1 100 ? -10.078 -36.562 -9.602 1 94.31 100 PRO A N 1
ATOM 825 C CA . PRO A 1 100 ? -10.273 -37.156 -10.93 1 94.31 100 PRO A CA 1
ATOM 826 C C . PRO A 1 100 ? -11.609 -36.75 -11.562 1 94.31 100 PRO A C 1
ATOM 828 O O . PRO A 1 100 ? -11.812 -36.938 -12.758 1 94.31 100 PRO A O 1
ATOM 831 N N . THR A 1 101 ? -12.492 -36.188 -10.766 1 96.38 101 THR A N 1
ATOM 832 C CA . THR A 1 101 ? -13.773 -35.781 -11.336 1 96.38 101 THR A CA 1
ATOM 833 C C . THR A 1 101 ? -13.617 -34.531 -12.18 1 96.38 101 THR A C 1
ATOM 835 O O . THR A 1 101 ? -14.492 -34.188 -12.984 1 96.38 101 THR A O 1
ATOM 838 N N . GLY A 1 102 ? -12.547 -33.844 -12 1 95.19 102 GLY A N 1
ATOM 839 C CA . GLY A 1 102 ? -12.297 -32.625 -12.766 1 95.19 102 GLY A CA 1
ATOM 840 C C . GLY A 1 102 ? -13.117 -31.438 -12.289 1 95.19 102 GLY A C 1
ATOM 841 O O . GLY A 1 102 ? -13.297 -30.469 -13.023 1 95.19 102 GLY A O 1
ATOM 842 N N . ASN A 1 103 ? -13.648 -31.469 -11.078 1 97.94 103 ASN A N 1
ATOM 843 C CA . ASN A 1 103 ? -14.562 -30.438 -10.602 1 97.94 103 ASN A CA 1
ATOM 844 C C . ASN A 1 103 ? -13.93 -29.578 -9.508 1 97.94 103 ASN A C 1
ATOM 846 O O . ASN A 1 103 ? -14.633 -28.891 -8.781 1 97.94 103 ASN A O 1
ATOM 850 N N . THR A 1 104 ? -12.609 -29.656 -9.352 1 98.56 104 THR A N 1
ATOM 851 C CA . THR A 1 104 ? -11.898 -28.875 -8.344 1 98.56 104 THR A CA 1
ATOM 852 C C . THR A 1 104 ? -10.812 -28.016 -8.984 1 98.56 104 THR A C 1
ATOM 854 O O . THR A 1 104 ? -9.953 -28.531 -9.695 1 98.56 104 THR A O 1
ATOM 857 N N . TYR A 1 105 ? -10.93 -26.734 -8.734 1 98.56 105 TYR A N 1
ATOM 858 C CA . TYR A 1 105 ? -9.953 -25.766 -9.219 1 98.56 105 TYR A CA 1
ATOM 859 C C . TYR A 1 105 ? -9.078 -25.25 -8.086 1 98.56 105 TYR A C 1
ATOM 861 O O . TYR A 1 105 ? -9.289 -25.609 -6.922 1 98.56 105 TYR A O 1
ATOM 869 N N . ILE A 1 106 ? -8.023 -24.453 -8.438 1 98.25 106 ILE A N 1
ATOM 870 C CA . ILE A 1 106 ? -7.105 -23.891 -7.457 1 98.25 106 ILE A CA 1
ATOM 871 C C . ILE A 1 106 ? -7.09 -22.375 -7.582 1 98.25 106 ILE A C 1
ATOM 873 O O . ILE A 1 106 ? -7.082 -21.828 -8.695 1 98.25 106 ILE A O 1
ATOM 877 N N . ALA A 1 107 ? -7.121 -21.703 -6.461 1 98.19 107 ALA A N 1
ATOM 878 C CA . ALA A 1 107 ? -7.035 -20.25 -6.426 1 98.19 107 ALA A CA 1
ATOM 879 C C . ALA A 1 107 ? -6.219 -19.781 -5.223 1 98.19 107 ALA A C 1
ATOM 881 O O . ALA A 1 107 ? -5.848 -20.578 -4.363 1 98.19 107 ALA A O 1
ATOM 882 N N . GLU A 1 108 ? -5.887 -18.516 -5.234 1 97 108 GLU A N 1
ATOM 883 C CA . GLU A 1 108 ? -5.25 -17.859 -4.102 1 97 108 GLU A CA 1
ATOM 884 C C . GLU A 1 108 ? -6.188 -16.828 -3.467 1 97 108 GLU A C 1
ATOM 886 O O . GLU A 1 108 ? -7.094 -16.312 -4.125 1 97 108 GLU A O 1
ATOM 891 N N . VAL A 1 109 ? -5.973 -16.656 -2.17 1 96.94 109 VAL A N 1
ATOM 892 C CA . VAL A 1 109 ? -6.613 -15.516 -1.509 1 96.94 109 VAL A CA 1
ATOM 893 C C . VAL A 1 109 ? -5.902 -14.227 -1.903 1 96.94 109 VAL A C 1
ATOM 895 O O . VAL A 1 109 ? -4.762 -13.984 -1.5 1 96.94 109 VAL A O 1
ATOM 898 N N . ASN A 1 110 ? -6.578 -13.383 -2.555 1 97.44 110 ASN A N 1
ATOM 899 C CA . ASN A 1 110 ? -5.957 -12.281 -3.275 1 97.44 110 ASN A CA 1
ATOM 900 C C . ASN A 1 110 ? -5.301 -11.281 -2.322 1 97.44 110 ASN A C 1
ATOM 902 O O . ASN A 1 110 ? -4.242 -10.727 -2.629 1 97.44 110 ASN A O 1
ATOM 906 N N . ILE A 1 111 ? -5.898 -11.016 -1.15 1 97.69 111 ILE A N 1
ATOM 907 C CA . ILE A 1 111 ? -5.414 -9.961 -0.268 1 97.69 111 ILE A CA 1
ATOM 908 C C . ILE A 1 111 ? -4.039 -10.336 0.28 1 97.69 111 ILE A C 1
ATOM 910 O O . ILE A 1 111 ? -3.238 -9.461 0.618 1 97.69 111 ILE A O 1
ATOM 914 N N . LEU A 1 112 ? -3.758 -11.602 0.374 1 97.38 112 LEU A N 1
ATOM 915 C CA . LEU A 1 112 ? -2.436 -12.039 0.806 1 97.38 112 LEU A CA 1
ATOM 916 C C . LEU A 1 112 ? -1.393 -11.758 -0.271 1 97.38 112 LEU A C 1
ATOM 918 O O . LEU A 1 112 ? -0.244 -11.43 0.039 1 97.38 112 LEU A O 1
ATOM 922 N N . HIS A 1 113 ? -1.79 -11.906 -1.491 1 97.12 113 HIS A N 1
ATOM 923 C CA . HIS A 1 113 ? -0.922 -11.477 -2.582 1 97.12 113 HIS A CA 1
ATOM 924 C C . HIS A 1 113 ? -0.664 -9.977 -2.527 1 97.12 113 HIS A C 1
ATOM 926 O O . HIS A 1 113 ? 0.459 -9.531 -2.764 1 97.12 113 HIS A O 1
ATOM 932 N N . VAL A 1 114 ? -1.721 -9.188 -2.252 1 98.06 114 VAL A N 1
ATOM 933 C CA . VAL A 1 114 ? -1.551 -7.742 -2.119 1 98.06 114 VAL A CA 1
ATOM 934 C C . VAL A 1 114 ? -0.535 -7.441 -1.02 1 98.06 114 VAL A C 1
ATOM 936 O O . VAL A 1 114 ? 0.334 -6.582 -1.187 1 98.06 114 VAL A O 1
ATOM 939 N N . MET A 1 115 ? -0.616 -8.172 0.102 1 98.06 115 MET A N 1
ATOM 940 C CA . MET A 1 115 ? 0.339 -7.969 1.188 1 98.06 115 MET A CA 1
ATOM 941 C C . MET A 1 115 ? 1.745 -8.375 0.758 1 98.06 115 MET A C 1
ATOM 943 O O . MET A 1 115 ? 2.725 -7.727 1.133 1 98.06 115 MET A O 1
ATOM 947 N N . HIS A 1 116 ? 1.888 -9.438 0.018 1 97.12 116 HIS A N 1
ATOM 948 C CA . HIS A 1 116 ? 3.156 -9.781 -0.616 1 97.12 116 HIS A CA 1
ATOM 949 C C . HIS A 1 116 ? 3.711 -8.602 -1.412 1 97.12 116 HIS A C 1
ATOM 951 O O . HIS A 1 116 ? 4.906 -8.312 -1.346 1 97.12 116 HIS A O 1
ATOM 957 N N . CYS A 1 117 ? 2.842 -7.938 -2.176 1 98.06 117 CYS A N 1
ATOM 958 C CA . CYS A 1 117 ? 3.254 -6.797 -2.984 1 98.06 117 CYS A CA 1
ATOM 959 C C . CYS A 1 117 ? 3.754 -5.656 -2.104 1 98.06 117 CYS A C 1
ATOM 961 O O . CYS A 1 117 ? 4.734 -4.988 -2.441 1 98.06 117 CYS A O 1
ATOM 963 N N . VAL A 1 118 ? 3.094 -5.402 -0.94 1 98.75 118 VAL A N 1
ATOM 964 C CA . VAL A 1 118 ? 3.574 -4.387 -0.011 1 98.75 118 VAL A CA 1
ATOM 965 C C . VAL A 1 118 ? 4.977 -4.746 0.471 1 98.75 118 VAL A C 1
ATOM 967 O O . VAL A 1 118 ? 5.859 -3.887 0.524 1 98.75 118 VAL A O 1
ATOM 970 N N . ASN A 1 119 ? 5.164 -6.008 0.782 1 98.06 119 ASN A N 1
ATOM 971 C CA . ASN A 1 119 ? 6.477 -6.473 1.226 1 98.06 119 ASN A CA 1
ATOM 972 C C . ASN A 1 119 ? 7.531 -6.293 0.138 1 98.06 119 ASN A C 1
ATOM 974 O O . ASN A 1 119 ? 8.672 -5.922 0.427 1 98.06 119 ASN A O 1
ATOM 978 N N . LEU A 1 120 ? 7.152 -6.609 -1.074 1 97.62 120 LEU A N 1
ATOM 979 C CA . LEU A 1 120 ? 8.094 -6.43 -2.178 1 97.62 120 LEU A CA 1
ATOM 980 C C . LEU A 1 120 ? 8.469 -4.961 -2.338 1 97.62 120 LEU A C 1
ATOM 982 O O . LEU A 1 120 ? 9.633 -4.641 -2.582 1 97.62 120 LEU A O 1
ATOM 986 N N . MET A 1 121 ? 7.531 -4.07 -2.186 1 98.69 121 MET A N 1
ATOM 987 C CA . MET A 1 121 ? 7.809 -2.639 -2.24 1 98.69 121 MET A CA 1
ATOM 988 C C . MET A 1 121 ? 8.727 -2.219 -1.097 1 98.69 121 MET A C 1
ATOM 990 O O . MET A 1 121 ? 9.609 -1.38 -1.28 1 98.69 121 MET A O 1
ATOM 994 N N . ARG A 1 122 ? 8.477 -2.766 0.111 1 98.75 122 ARG A N 1
ATOM 995 C CA . ARG A 1 122 ? 9.383 -2.535 1.231 1 98.75 122 ARG A CA 1
ATOM 996 C C . ARG A 1 122 ? 10.812 -2.914 0.864 1 98.75 122 ARG A C 1
ATOM 998 O O . ARG A 1 122 ? 11.742 -2.146 1.109 1 98.75 122 ARG A O 1
ATOM 1005 N N . GLN A 1 123 ? 11.016 -4.043 0.308 1 97.5 123 GLN A N 1
ATOM 1006 C CA . GLN A 1 123 ? 12.336 -4.535 -0.047 1 97.5 123 GLN A CA 1
ATOM 1007 C C . GLN A 1 123 ? 12.977 -3.674 -1.135 1 97.5 123 GLN A C 1
ATOM 1009 O O . GLN A 1 123 ? 14.195 -3.506 -1.167 1 97.5 123 GLN A O 1
ATOM 1014 N N . ALA A 1 124 ? 12.133 -3.096 -1.975 1 97.12 124 ALA A N 1
ATOM 1015 C CA . ALA A 1 124 ? 12.609 -2.275 -3.084 1 97.12 124 ALA A CA 1
ATOM 1016 C C . ALA A 1 124 ? 13.312 -1.021 -2.572 1 97.12 124 ALA A C 1
ATOM 1018 O O . ALA A 1 124 ? 14.203 -0.482 -3.242 1 97.12 124 ALA A O 1
ATOM 1019 N N . ALA A 1 125 ? 12.93 -0.561 -1.409 1 97.44 125 ALA A N 1
ATOM 1020 C CA . ALA A 1 125 ? 13.586 0.605 -0.824 1 97.44 125 ALA A CA 1
ATOM 1021 C C . ALA A 1 125 ? 15.039 0.301 -0.477 1 97.44 125 ALA A C 1
ATOM 1023 O O . ALA A 1 125 ? 15.836 1.216 -0.253 1 97.44 125 ALA A O 1
ATOM 1024 N N . PHE A 1 126 ? 15.367 -0.97 -0.361 1 96.12 126 PHE A N 1
ATOM 1025 C CA . PHE A 1 126 ? 16.703 -1.455 -0.049 1 96.12 126 PHE A CA 1
ATOM 1026 C C . PHE A 1 126 ? 17.188 -2.434 -1.114 1 96.12 126 PHE A C 1
ATOM 1028 O O . PHE A 1 126 ? 17.625 -3.541 -0.794 1 96.12 126 PHE A O 1
ATOM 1035 N N . LEU A 1 127 ? 17.156 -1.969 -2.334 1 93.56 127 LEU A N 1
ATOM 1036 C CA . LEU A 1 127 ? 17.375 -2.809 -3.506 1 93.56 127 LEU A CA 1
ATOM 1037 C C . LEU A 1 127 ? 18.656 -3.625 -3.348 1 93.56 127 LEU A C 1
ATOM 1039 O O . LEU A 1 127 ? 18.625 -4.855 -3.424 1 93.56 127 LEU A O 1
ATOM 1043 N N . ASP A 1 128 ? 19.781 -2.957 -3.01 1 90.69 128 ASP A N 1
ATOM 1044 C CA . ASP A 1 128 ? 21.078 -3.633 -3.006 1 90.69 128 ASP A CA 1
ATOM 1045 C C . ASP A 1 128 ? 21.219 -4.535 -1.782 1 90.69 128 ASP A C 1
ATOM 1047 O O . ASP A 1 128 ? 22.141 -5.355 -1.713 1 90.69 128 ASP A O 1
ATOM 1051 N N . TYR A 1 129 ? 20.344 -4.398 -0.837 1 93.06 129 TYR A N 1
ATOM 1052 C CA . TYR A 1 129 ? 20.297 -5.328 0.285 1 93.06 129 TYR A CA 1
ATOM 1053 C C . TYR A 1 129 ? 19.719 -6.672 -0.14 1 93.06 129 TYR A C 1
ATOM 1055 O O . TYR A 1 129 ? 20.25 -7.727 0.215 1 93.06 129 TYR A O 1
ATOM 1063 N N . TYR A 1 130 ? 18.75 -6.625 -0.936 1 92.62 130 TYR A N 1
ATOM 1064 C CA . TYR A 1 130 ? 17.984 -7.832 -1.261 1 92.62 130 TYR A CA 1
ATOM 1065 C C . TYR A 1 130 ? 18.406 -8.383 -2.617 1 92.62 130 TYR A C 1
ATOM 1067 O O . TYR A 1 130 ? 18.469 -9.602 -2.803 1 92.62 130 TYR A O 1
ATOM 1075 N N . TRP A 1 131 ? 18.594 -7.457 -3.518 1 89.56 131 TRP A N 1
ATOM 1076 C CA . TRP A 1 131 ? 18.969 -7.832 -4.879 1 89.56 131 TRP A CA 1
ATOM 1077 C C . TRP A 1 131 ? 20.391 -7.402 -5.203 1 89.56 131 TRP A C 1
ATOM 1079 O O . TRP A 1 131 ? 20.609 -6.562 -6.078 1 89.56 131 TRP A O 1
ATOM 1089 N N . TYR A 1 132 ? 21.344 -8.055 -4.598 1 89.19 132 TYR A N 1
ATOM 1090 C CA . TYR A 1 132 ? 22.75 -7.621 -4.602 1 89.19 132 TYR A CA 1
ATOM 1091 C C . TYR A 1 132 ? 23.516 -8.281 -5.742 1 89.19 132 TYR A C 1
ATOM 1093 O O . TYR A 1 132 ? 24.719 -8.094 -5.871 1 89.19 132 TYR A O 1
ATOM 1101 N N . VAL A 1 133 ? 22.844 -9.031 -6.625 1 86.69 133 VAL A N 1
ATOM 1102 C CA . VAL A 1 133 ? 23.531 -9.703 -7.73 1 86.69 133 VAL A CA 1
ATOM 1103 C C . VAL A 1 133 ? 23.266 -8.953 -9.031 1 86.69 133 VAL A C 1
ATOM 1105 O O . VAL A 1 133 ? 22.141 -8.516 -9.281 1 86.69 133 VAL A O 1
ATOM 1108 N N . ARG A 1 134 ? 24.359 -8.898 -9.805 1 87.31 134 ARG A N 1
ATOM 1109 C CA . ARG A 1 134 ? 24.266 -8.336 -11.148 1 87.31 134 ARG A CA 1
ATOM 1110 C C . ARG A 1 134 ? 24.797 -9.312 -12.188 1 87.31 134 ARG A C 1
ATOM 1112 O O . ARG A 1 134 ? 25.797 -9.984 -11.961 1 87.31 134 ARG A O 1
ATOM 1119 N N . PRO A 1 135 ? 24.203 -9.445 -13.469 1 89 135 PRO A N 1
ATOM 1120 C CA . PRO A 1 135 ? 22.953 -8.773 -13.82 1 89 135 PRO A CA 1
ATOM 1121 C C . PRO A 1 135 ? 21.781 -9.195 -12.945 1 89 135 PRO A C 1
ATOM 1123 O O . PRO A 1 135 ? 21.703 -10.359 -12.547 1 89 135 PRO A O 1
ATOM 1126 N N . ILE A 1 136 ? 20.938 -8.234 -12.68 1 89.75 136 ILE A N 1
ATOM 1127 C CA . ILE A 1 136 ? 19.781 -8.492 -11.805 1 89.75 136 ILE A CA 1
ATOM 1128 C C . ILE A 1 136 ? 18.797 -9.414 -12.516 1 89.75 136 ILE A C 1
ATOM 1130 O O . ILE A 1 136 ? 18.797 -9.5 -13.75 1 89.75 136 ILE A O 1
ATOM 1134 N N . ASP A 1 137 ? 18.031 -10.148 -11.766 1 89.62 137 ASP A N 1
ATOM 1135 C CA . ASP A 1 137 ? 16.938 -10.945 -12.32 1 89.62 137 ASP A CA 1
ATOM 1136 C C . ASP A 1 137 ? 16.047 -10.102 -13.234 1 89.62 137 ASP A C 1
ATOM 1138 O O . ASP A 1 137 ? 15.477 -9.102 -12.805 1 89.62 137 ASP A O 1
ATOM 1142 N N . PRO A 1 138 ? 15.961 -10.555 -14.484 1 89.94 138 PRO A N 1
ATOM 1143 C CA . PRO A 1 138 ? 15.188 -9.742 -15.43 1 89.94 138 PRO A CA 1
ATOM 1144 C C . PRO A 1 138 ? 13.727 -9.586 -15.016 1 89.94 138 PRO A C 1
ATOM 1146 O O . PRO A 1 138 ? 13.023 -8.727 -15.547 1 89.94 138 PRO A O 1
ATOM 1149 N N . SER A 1 139 ? 13.242 -10.391 -14.078 1 91.25 139 SER A N 1
ATOM 1150 C CA . SER A 1 139 ? 11.844 -10.32 -13.664 1 91.25 139 SER A CA 1
ATOM 1151 C C . SER A 1 139 ? 11.656 -9.328 -12.523 1 91.25 139 SER A C 1
ATOM 1153 O O . SER A 1 139 ? 10.531 -9.055 -12.094 1 91.25 139 SER A O 1
ATOM 1155 N N . TYR A 1 140 ? 12.711 -8.75 -12.016 1 92.69 140 TYR A N 1
ATOM 1156 C CA . TYR A 1 140 ? 12.617 -7.906 -10.828 1 92.69 140 TYR A CA 1
ATOM 1157 C C . TYR A 1 140 ? 11.688 -6.723 -11.078 1 92.69 140 TYR A C 1
ATOM 1159 O O . TYR A 1 140 ? 10.711 -6.527 -10.344 1 92.69 140 TYR A O 1
ATOM 1167 N N . TRP A 1 141 ? 11.914 -5.984 -12.133 1 94.44 141 TRP A N 1
ATOM 1168 C CA . TRP A 1 141 ? 11.203 -4.723 -12.297 1 94.44 141 TRP A CA 1
ATOM 1169 C C . TRP A 1 141 ? 9.766 -4.965 -12.742 1 94.44 141 TRP A C 1
ATOM 1171 O O . TRP A 1 141 ? 8.852 -4.227 -12.359 1 94.44 141 TRP A O 1
ATOM 1181 N N . THR A 1 142 ? 9.547 -5.969 -13.641 1 94.56 142 THR A N 1
ATOM 1182 C CA . THR A 1 142 ? 8.164 -6.285 -13.953 1 94.56 142 THR A CA 1
ATOM 1183 C C . THR A 1 142 ? 7.398 -6.688 -12.703 1 94.56 142 THR A C 1
ATOM 1185 O O . THR A 1 142 ? 6.238 -6.309 -12.523 1 94.56 142 THR A O 1
ATOM 1188 N N . HIS A 1 143 ? 8.117 -7.438 -11.789 1 96.12 143 HIS A N 1
ATOM 1189 C CA . HIS A 1 143 ? 7.508 -7.812 -10.523 1 96.12 143 HIS A CA 1
ATOM 1190 C C . HIS A 1 143 ? 7.227 -6.582 -9.664 1 96.12 143 HIS A C 1
ATOM 1192 O O . HIS A 1 143 ? 6.129 -6.434 -9.125 1 96.12 143 HIS A O 1
ATOM 1198 N N . TYR A 1 144 ? 8.203 -5.699 -9.586 1 97.25 144 TYR A N 1
ATOM 1199 C CA . TYR A 1 144 ? 8.039 -4.488 -8.789 1 97.25 144 TYR A CA 1
ATOM 1200 C C . TYR A 1 144 ? 6.855 -3.666 -9.281 1 97.25 144 TYR A C 1
ATOM 1202 O O . TYR A 1 144 ? 5.992 -3.271 -8.492 1 97.25 144 TYR A O 1
ATOM 1210 N N . TYR A 1 145 ? 6.77 -3.414 -10.547 1 97.5 145 TYR A N 1
ATOM 1211 C CA . TYR A 1 145 ? 5.73 -2.551 -11.094 1 97.5 145 TYR A CA 1
ATOM 1212 C C . TYR A 1 145 ? 4.363 -3.217 -11 1 97.5 145 TYR A C 1
ATOM 1214 O O . TYR A 1 145 ? 3.35 -2.543 -10.797 1 97.5 145 TYR A O 1
ATOM 1222 N N . HIS A 1 146 ? 4.348 -4.52 -11.195 1 97.75 146 HIS A N 1
ATOM 1223 C CA . HIS A 1 146 ? 3.129 -5.27 -10.914 1 97.75 146 HIS A CA 1
ATOM 1224 C C . HIS A 1 146 ? 2.645 -5.02 -9.492 1 97.75 146 HIS A C 1
ATOM 1226 O O . HIS A 1 146 ? 1.475 -4.695 -9.281 1 97.75 146 HIS A O 1
ATOM 1232 N N . CYS A 1 147 ? 3.549 -5.129 -8.539 1 98.62 147 CYS A N 1
ATOM 1233 C CA . CYS A 1 147 ? 3.209 -4.973 -7.129 1 98.62 147 CYS A CA 1
ATOM 1234 C C . CYS A 1 147 ? 2.773 -3.545 -6.828 1 98.62 147 CYS A C 1
ATOM 1236 O O . CYS A 1 147 ? 1.772 -3.328 -6.145 1 98.62 147 CYS A O 1
ATOM 1238 N N . LEU A 1 148 ? 3.516 -2.568 -7.375 1 98.88 148 LEU A N 1
ATOM 1239 C CA . LEU A 1 148 ? 3.174 -1.164 -7.18 1 98.88 148 LEU A CA 1
ATOM 1240 C C . LEU A 1 148 ? 1.75 -0.88 -7.645 1 98.88 148 LEU A C 1
ATOM 1242 O O . LEU A 1 148 ? 0.959 -0.285 -6.91 1 98.88 148 LEU A O 1
ATOM 1246 N N . ASP A 1 149 ? 1.442 -1.338 -8.789 1 98.81 149 ASP A N 1
ATOM 1247 C CA . ASP A 1 149 ? 0.142 -1.049 -9.391 1 98.81 149 ASP A CA 1
ATOM 1248 C C . ASP A 1 149 ? -0.975 -1.795 -8.664 1 98.81 149 ASP A C 1
ATOM 1250 O O . ASP A 1 149 ? -2.084 -1.278 -8.523 1 98.81 149 ASP A O 1
ATOM 1254 N N . ILE A 1 150 ? -0.708 -3.035 -8.211 1 98.69 150 ILE A N 1
ATOM 1255 C CA . ILE A 1 150 ? -1.69 -3.809 -7.457 1 98.69 150 ILE A CA 1
ATOM 1256 C C . ILE A 1 150 ? -2.025 -3.088 -6.156 1 98.69 150 ILE A C 1
ATOM 1258 O O . ILE A 1 150 ? -3.197 -2.951 -5.797 1 98.69 150 ILE A O 1
ATOM 1262 N N . VAL A 1 151 ? -1.015 -2.578 -5.445 1 98.88 151 VAL A N 1
ATOM 1263 C CA . VAL A 1 151 ? -1.235 -1.876 -4.184 1 98.88 151 VAL A CA 1
ATOM 1264 C C . VAL A 1 151 ? -2.01 -0.585 -4.441 1 98.88 151 VAL A C 1
ATOM 1266 O O . VAL A 1 151 ? -2.957 -0.268 -3.717 1 98.88 151 VAL A O 1
ATOM 1269 N N . ARG A 1 152 ? -1.638 0.162 -5.523 1 98.88 152 ARG A N 1
ATOM 1270 C CA . ARG A 1 152 ? -2.365 1.37 -5.902 1 98.88 152 ARG A CA 1
ATOM 1271 C C . ARG A 1 152 ? -3.848 1.075 -6.105 1 98.88 152 ARG A C 1
ATOM 1273 O O . ARG A 1 152 ? -4.707 1.758 -5.539 1 98.88 152 ARG A O 1
ATOM 1280 N N . GLN A 1 153 ? -4.137 0.062 -6.863 1 98.69 153 GLN A N 1
ATOM 1281 C CA . GLN A 1 153 ? -5.516 -0.283 -7.195 1 98.69 153 GLN A CA 1
ATOM 1282 C C . GLN A 1 153 ? -6.281 -0.74 -5.957 1 98.69 153 GLN A C 1
ATOM 1284 O O . GLN A 1 153 ? -7.469 -0.435 -5.805 1 98.69 153 GLN A O 1
ATOM 1289 N N . GLU A 1 154 ? -5.57 -1.471 -5.066 1 98.62 154 GLU A N 1
ATOM 1290 C CA . GLU A 1 154 ? -6.227 -1.914 -3.84 1 98.62 154 GLU A CA 1
ATOM 1291 C C . GLU A 1 154 ? -6.633 -0.727 -2.973 1 98.62 154 GLU A C 1
ATOM 1293 O O . GLU A 1 154 ? -7.75 -0.682 -2.457 1 98.62 154 GLU A O 1
ATOM 1298 N N . ILE A 1 155 ? -5.715 0.242 -2.824 1 98.56 155 ILE A N 1
ATOM 1299 C CA . ILE A 1 155 ? -6.008 1.425 -2.021 1 98.56 155 ILE A CA 1
ATOM 1300 C C . ILE A 1 155 ? -7.172 2.195 -2.643 1 98.56 155 ILE A C 1
ATOM 1302 O O . ILE A 1 155 ? -8.094 2.613 -1.94 1 98.56 155 ILE A O 1
ATOM 1306 N N . MET A 1 156 ? -7.176 2.338 -3.93 1 97.94 156 MET A N 1
ATOM 1307 C CA . MET A 1 156 ? -8.25 3.041 -4.621 1 97.94 156 MET A CA 1
ATOM 1308 C C . MET A 1 156 ? -9.578 2.307 -4.453 1 97.94 156 MET A C 1
ATOM 1310 O O . MET A 1 156 ? -10.625 2.936 -4.305 1 97.94 156 MET A O 1
ATOM 1314 N N . CYS A 1 157 ? -9.516 0.995 -4.469 1 98.12 157 CYS A N 1
ATOM 1315 C CA . CYS A 1 157 ? -10.719 0.179 -4.391 1 98.12 157 CYS A CA 1
ATOM 1316 C C . CYS A 1 157 ? -11.391 0.323 -3.029 1 98.12 157 CYS A C 1
ATOM 1318 O O . CYS A 1 157 ? -12.617 0.297 -2.93 1 98.12 157 CYS A O 1
ATOM 1320 N N . SER A 1 158 ? -10.664 0.436 -1.962 1 94.56 158 SER A N 1
ATOM 1321 C CA . SER A 1 158 ? -11.227 0.527 -0.618 1 94.56 158 SER A CA 1
ATOM 1322 C C . SER A 1 158 ? -11.805 1.913 -0.353 1 94.56 158 SER A C 1
ATOM 1324 O O . SER A 1 158 ? -12.922 2.041 0.147 1 94.56 158 SER A O 1
ATOM 1326 N N . ALA A 1 159 ? -11.062 2.994 -0.715 1 93.69 159 ALA A N 1
ATOM 1327 C CA . ALA A 1 159 ? -11.484 4.395 -0.705 1 93.69 159 ALA A CA 1
ATOM 1328 C C . ALA A 1 159 ? -12.273 4.719 0.559 1 93.69 159 ALA A C 1
ATOM 1330 O O . ALA A 1 159 ? -13.383 5.262 0.485 1 93.69 159 ALA A O 1
ATOM 1331 N N . SER A 1 160 ? -11.695 4.438 1.745 1 95.38 160 SER A N 1
ATOM 1332 C CA . SER A 1 160 ? -12.375 4.715 3.01 1 95.38 160 SER A CA 1
ATOM 1333 C C . SER A 1 160 ? -12.523 6.219 3.238 1 95.38 160 SER A C 1
ATOM 1335 O O . SER A 1 160 ? -11.695 7.008 2.77 1 95.38 160 SER A O 1
ATOM 1337 N N . LEU A 1 161 ? -13.555 6.633 3.975 1 97.56 161 LEU A N 1
ATOM 1338 C CA . LEU A 1 161 ? -13.844 8.047 4.172 1 97.56 161 LEU A CA 1
ATOM 1339 C C . LEU A 1 161 ? -13.484 8.484 5.59 1 97.56 161 LEU A C 1
ATOM 1341 O O . LEU A 1 161 ? -14.031 9.469 6.094 1 97.56 161 LEU A O 1
ATOM 1345 N N . ASP A 1 162 ? -12.586 7.781 6.207 1 97.75 162 ASP A N 1
ATOM 1346 C CA . ASP A 1 162 ? -12.086 8.156 7.527 1 97.75 162 ASP A CA 1
ATOM 1347 C C . ASP A 1 162 ? -11.391 9.516 7.488 1 97.75 162 ASP A C 1
ATOM 1349 O O . ASP A 1 162 ? -10.805 9.891 6.469 1 97.75 162 ASP A O 1
ATOM 1353 N N . LEU A 1 163 ? -11.484 10.195 8.617 1 98 163 LEU A N 1
ATOM 1354 C CA . LEU A 1 163 ? -10.812 11.477 8.75 1 98 163 LEU A CA 1
ATOM 1355 C C . LEU A 1 163 ? -9.586 11.359 9.656 1 98 163 LEU A C 1
ATOM 1357 O O . LEU A 1 163 ? -9.578 10.547 10.586 1 98 163 LEU A O 1
ATOM 1361 N N . ALA A 1 164 ? -8.586 12.156 9.367 1 98.31 164 ALA A N 1
ATOM 1362 C CA . ALA A 1 164 ? -7.457 12.391 10.258 1 98.31 164 ALA A CA 1
ATOM 1363 C C . ALA A 1 164 ? -7.461 13.828 10.781 1 98.31 164 ALA A C 1
ATOM 1365 O O . ALA A 1 164 ? -7.402 14.781 10 1 98.31 164 ALA A O 1
ATOM 1366 N N . PRO A 1 165 ? -7.539 13.984 12.062 1 98.69 165 PRO A N 1
ATOM 1367 C CA . PRO A 1 165 ? -7.727 15.32 12.641 1 98.69 165 PRO A CA 1
ATOM 1368 C C . PRO A 1 165 ? -6.43 16.125 12.703 1 98.69 165 PRO A C 1
ATOM 1370 O O . PRO A 1 165 ? -5.344 15.547 12.805 1 98.69 165 PRO A O 1
ATOM 1373 N N . MET A 1 166 ? -6.551 17.422 12.664 1 98 166 MET A N 1
ATOM 1374 C CA . MET A 1 166 ? -5.434 18.344 12.898 1 98 166 MET A CA 1
ATOM 1375 C C . MET A 1 166 ? -5.344 18.719 14.375 1 98 166 MET A C 1
ATOM 1377 O O . MET A 1 166 ? -6.309 19.234 14.953 1 98 166 MET A O 1
ATOM 1381 N N . TYR A 1 167 ? -4.195 18.484 14.969 1 98 167 TYR A N 1
ATOM 1382 C CA . TYR A 1 167 ? -3.994 18.719 16.391 1 98 167 TYR A CA 1
ATOM 1383 C C . TYR A 1 167 ? -2.791 19.625 16.641 1 98 167 TYR A C 1
ATOM 1385 O O . TYR A 1 167 ? -1.881 19.688 15.805 1 98 167 TYR A O 1
ATOM 1393 N N . TRP A 1 168 ? -2.859 20.297 17.734 1 96.94 168 TRP A N 1
ATOM 1394 C CA . TRP A 1 168 ? -1.664 20.953 18.25 1 96.94 168 TRP A CA 1
ATOM 1395 C C . TRP A 1 168 ? -0.665 19.922 18.781 1 96.94 168 TRP A C 1
ATOM 1397 O O . TRP A 1 168 ? -1.055 18.906 19.359 1 96.94 168 TRP A O 1
ATOM 1407 N N . THR A 1 169 ? 0.591 20.156 18.547 1 95.38 169 THR A N 1
ATOM 1408 C CA . THR A 1 169 ? 1.695 19.375 19.094 1 95.38 169 THR A CA 1
ATOM 1409 C C . THR A 1 169 ? 2.732 20.281 19.75 1 95.38 169 THR A C 1
ATOM 1411 O O . THR A 1 169 ? 2.588 21.5 19.734 1 95.38 169 THR A O 1
ATOM 1414 N N . ASP A 1 170 ? 3.756 19.672 20.328 1 93.81 170 ASP A N 1
ATOM 1415 C CA . ASP A 1 170 ? 4.711 20.516 21.062 1 93.81 170 ASP A CA 1
ATOM 1416 C C . ASP A 1 170 ? 6.023 20.641 20.297 1 93.81 170 ASP A C 1
ATOM 1418 O O . ASP A 1 170 ? 6.934 21.359 20.719 1 93.81 170 ASP A O 1
ATOM 1422 N N . TYR A 1 171 ? 6.129 19.969 19.156 1 88.56 171 TYR A N 1
ATOM 1423 C CA . TYR A 1 171 ? 7.406 20.016 18.453 1 88.56 171 TYR A CA 1
ATOM 1424 C C . TYR A 1 171 ? 7.406 21.094 17.375 1 88.56 171 TYR A C 1
ATOM 1426 O O . TYR A 1 171 ? 8.453 21.438 16.828 1 88.56 171 TYR A O 1
ATOM 1434 N N . MET A 1 172 ? 6.246 21.672 17.094 1 87.75 172 MET A N 1
ATOM 1435 C CA . MET A 1 172 ? 6.16 22.766 16.125 1 87.75 172 MET A CA 1
ATOM 1436 C C . MET A 1 172 ? 5.09 23.766 16.547 1 87.75 172 MET A C 1
ATOM 1438 O O . MET A 1 172 ? 4.188 23.438 17.312 1 87.75 172 MET A O 1
ATOM 1442 N N . ALA A 1 173 ? 5.18 24.953 15.953 1 88.81 173 ALA A N 1
ATOM 1443 C CA . ALA A 1 173 ? 4.234 26.031 16.281 1 88.81 173 ALA A CA 1
ATOM 1444 C C . ALA A 1 173 ? 2.896 25.797 15.578 1 88.81 173 ALA A C 1
ATOM 1446 O O . ALA A 1 173 ? 1.843 26.156 16.125 1 88.81 173 ALA A O 1
ATOM 1447 N N . SER A 1 174 ? 3 25.266 14.422 1 90.94 174 SER A N 1
ATOM 1448 C CA . SER A 1 174 ? 1.784 25.016 13.648 1 90.94 174 SER A CA 1
ATOM 1449 C C . SER A 1 174 ? 1.155 23.688 14.031 1 90.94 174 SER A C 1
ATOM 1451 O O . SER A 1 174 ? 1.821 22.812 14.609 1 90.94 174 SER A O 1
ATOM 1453 N N . ALA A 1 175 ? -0.15 23.562 13.773 1 94 175 ALA A N 1
ATOM 1454 C CA . ALA A 1 175 ? -0.84 22.297 14.008 1 94 175 ALA A CA 1
ATOM 1455 C C . ALA A 1 175 ? -0.441 21.25 12.969 1 94 175 ALA A C 1
ATOM 1457 O O . ALA A 1 175 ? 0.029 21.594 11.883 1 94 175 ALA A O 1
ATOM 1458 N N . THR A 1 176 ? -0.558 20 13.32 1 93.81 176 THR A N 1
ATOM 1459 C CA . THR A 1 176 ? -0.214 18.891 12.43 1 93.81 176 THR A CA 1
ATOM 1460 C C . THR A 1 176 ? -1.341 17.859 12.383 1 93.81 176 THR A C 1
ATOM 1462 O O . THR A 1 176 ? -2.234 17.875 13.227 1 93.81 176 THR A O 1
ATOM 1465 N N . ILE A 1 177 ? -1.27 17.062 11.375 1 96.38 177 ILE A N 1
ATOM 1466 C CA . ILE A 1 177 ? -2.273 16.016 11.234 1 96.38 177 ILE A CA 1
ATOM 1467 C C . ILE A 1 177 ? -1.891 14.812 12.086 1 96.38 177 ILE A C 1
ATOM 1469 O O . ILE A 1 177 ? -0.721 14.43 12.141 1 96.38 177 ILE A O 1
ATOM 1473 N N . GLU A 1 178 ? -2.887 14.297 12.766 1 97.75 178 GLU A N 1
ATOM 1474 C CA . GLU A 1 178 ? -2.738 13.055 13.531 1 97.75 178 GLU A CA 1
ATOM 1475 C C . GLU A 1 178 ? -3.305 11.867 12.766 1 97.75 178 GLU A C 1
ATOM 1477 O O . GLU A 1 178 ? -4.508 11.805 12.5 1 97.75 178 GLU A O 1
ATOM 1482 N N . TRP A 1 179 ? -2.414 10.867 12.516 1 98.06 179 TRP A N 1
ATOM 1483 C CA . TRP A 1 179 ? -2.842 9.75 11.672 1 98.06 179 TRP A CA 1
ATOM 1484 C C . TRP A 1 179 ? -3.131 8.516 12.516 1 98.06 179 TRP A C 1
ATOM 1486 O O . TRP A 1 179 ? -3.514 7.469 11.984 1 98.06 179 TRP A O 1
ATOM 1496 N N . SER A 1 180 ? -2.873 8.609 13.859 1 98.12 180 SER A N 1
ATOM 1497 C CA . SER A 1 180 ? -3.367 7.566 14.758 1 98.12 180 SER A CA 1
ATOM 1498 C C . SER A 1 180 ? -4.859 7.734 15.031 1 98.12 180 SER A C 1
ATOM 1500 O O . SER A 1 180 ? -5.246 8.367 16.016 1 98.12 180 SER A O 1
ATOM 1502 N N . ILE A 1 181 ? -5.656 7.098 14.227 1 98.25 181 ILE A N 1
ATOM 1503 C CA . ILE A 1 181 ? -7.098 7.34 14.258 1 98.25 181 ILE A CA 1
ATOM 1504 C C . ILE A 1 181 ? -7.828 6.043 14.594 1 98.25 181 ILE A C 1
ATOM 1506 O O . ILE A 1 181 ? -7.266 4.953 14.461 1 98.25 181 ILE A O 1
ATOM 1510 N N . ASP A 1 182 ? -9.07 6.18 15.07 1 98.31 182 ASP A N 1
ATOM 1511 C CA . ASP A 1 182 ? -9.953 5.039 15.297 1 98.31 182 ASP A CA 1
ATOM 1512 C C . ASP A 1 182 ? -10.602 4.574 13.992 1 98.31 182 ASP A C 1
ATOM 1514 O O . ASP A 1 182 ? -11.055 5.395 13.195 1 98.31 182 ASP A O 1
ATOM 1518 N N . ARG A 1 183 ? -10.562 3.271 13.797 1 97.88 183 ARG A N 1
ATOM 1519 C CA . ARG A 1 183 ? -11.156 2.666 12.609 1 97.88 183 ARG A CA 1
ATOM 1520 C C . ARG A 1 183 ? -11.914 1.394 12.961 1 97.88 183 ARG A C 1
ATOM 1522 O O . ARG A 1 183 ? -11.742 0.843 14.055 1 97.88 183 ARG A O 1
ATOM 1529 N N . LYS A 1 184 ? -12.852 1.021 12.086 1 98.06 184 LYS A N 1
ATOM 1530 C CA . LYS A 1 184 ? -13.352 -0.349 12.023 1 98.06 184 LYS A CA 1
ATOM 1531 C C . LYS A 1 184 ? -12.633 -1.149 10.938 1 98.06 184 LYS A C 1
ATOM 1533 O O . LYS A 1 184 ? -12.578 -0.729 9.781 1 98.06 184 LYS A O 1
ATOM 1538 N N . CYS A 1 185 ? -12.047 -2.229 11.383 1 98.38 185 CYS A N 1
ATOM 1539 C CA . CYS A 1 185 ? -11.266 -3.035 10.453 1 98.38 185 CYS A CA 1
ATOM 1540 C C . CYS A 1 185 ? -11.734 -4.488 10.469 1 98.38 185 CYS A C 1
ATOM 1542 O O . CYS A 1 185 ? -12.07 -5.027 11.523 1 98.38 185 CYS A O 1
ATOM 1544 N N . ARG A 1 186 ? -11.781 -5.051 9.273 1 98.06 186 ARG A N 1
ATOM 1545 C CA . ARG A 1 186 ? -11.891 -6.504 9.234 1 98.06 186 ARG A CA 1
ATOM 1546 C C . ARG A 1 186 ? -10.688 -7.16 9.906 1 98.06 186 ARG A C 1
ATOM 1548 O O . ARG A 1 186 ? -9.555 -6.695 9.766 1 98.06 186 ARG A O 1
ATOM 1555 N N . ARG A 1 187 ? -10.969 -8.242 10.57 1 97.81 187 ARG A N 1
ATOM 1556 C CA . ARG A 1 187 ? -9.898 -8.867 11.336 1 97.81 187 ARG A CA 1
ATOM 1557 C C . ARG A 1 187 ? -9.016 -9.734 10.445 1 97.81 187 ARG A C 1
ATOM 1559 O O . ARG A 1 187 ? -9.445 -10.797 9.984 1 97.81 187 ARG A O 1
ATOM 1566 N N . TRP A 1 188 ? -7.816 -9.367 10.281 1 97.25 188 TRP A N 1
ATOM 1567 C CA . TRP A 1 188 ? -6.844 -10.016 9.406 1 97.25 188 TRP A CA 1
ATOM 1568 C C . TRP A 1 188 ? -6.656 -11.477 9.789 1 97.25 188 TRP A C 1
ATOM 1570 O O . TRP A 1 188 ? -6.586 -12.352 8.922 1 97.25 188 TRP A O 1
ATOM 1580 N N . ASP A 1 189 ? -6.652 -11.805 11.078 1 95.81 189 ASP A N 1
ATOM 1581 C CA . ASP A 1 189 ? -6.375 -13.148 11.578 1 95.81 189 ASP A CA 1
ATOM 1582 C C . ASP A 1 189 ? -7.477 -14.125 11.172 1 95.81 189 ASP A C 1
ATOM 1584 O O . ASP A 1 189 ? -7.27 -15.336 11.172 1 95.81 189 ASP A O 1
ATOM 1588 N N . ASP A 1 190 ? -8.648 -13.617 10.883 1 97 190 ASP A N 1
ATOM 1589 C CA . ASP A 1 190 ? -9.727 -14.5 10.445 1 97 190 ASP A CA 1
ATOM 1590 C C . ASP A 1 190 ? -9.383 -15.164 9.109 1 97 190 ASP A C 1
ATOM 1592 O O . ASP A 1 190 ? -9.828 -16.281 8.836 1 97 190 ASP A O 1
ATOM 1596 N N . ILE A 1 191 ? -8.609 -14.516 8.25 1 96.12 191 ILE A N 1
ATOM 1597 C CA . ILE A 1 191 ? -8.148 -15.094 6.996 1 96.12 191 ILE A CA 1
ATOM 1598 C C . ILE A 1 191 ? -7.234 -16.281 7.285 1 96.12 191 ILE A C 1
ATOM 1600 O O . ILE A 1 191 ? -7.344 -17.328 6.645 1 96.12 191 ILE A O 1
ATOM 1604 N N . PHE A 1 192 ? -6.395 -16.156 8.281 1 94.81 192 PHE A N 1
ATOM 1605 C CA . PHE A 1 192 ? -5.465 -17.219 8.609 1 94.81 192 PHE A CA 1
ATOM 1606 C C . PHE A 1 192 ? -6.18 -18.359 9.32 1 94.81 192 PHE A C 1
ATOM 1608 O O . PHE A 1 192 ? -5.82 -19.531 9.156 1 94.81 192 PHE A O 1
ATOM 1615 N N . ASP A 1 193 ? -7.195 -18.031 10.102 1 94.81 193 ASP A N 1
ATOM 1616 C CA . ASP A 1 193 ? -8.039 -19.094 10.648 1 94.81 193 ASP A CA 1
ATOM 1617 C C . ASP A 1 193 ? -8.641 -19.953 9.539 1 94.81 193 ASP A C 1
ATOM 1619 O O . ASP A 1 193 ? -8.664 -21.172 9.633 1 94.81 193 ASP A O 1
ATOM 1623 N N . PHE A 1 194 ? -9.117 -19.312 8.531 1 95.94 194 PHE A N 1
ATOM 1624 C CA . PHE A 1 194 ? -9.648 -20.031 7.375 1 95.94 194 PHE A CA 1
ATOM 1625 C C . PHE A 1 194 ? -8.555 -20.875 6.715 1 95.94 194 PHE A C 1
ATOM 1627 O O . PHE A 1 194 ? -8.773 -22.047 6.402 1 95.94 194 PHE A O 1
ATOM 1634 N N . LEU A 1 195 ? -7.375 -20.312 6.496 1 94 195 LEU A N 1
ATOM 1635 C CA . LEU A 1 195 ? -6.301 -20.984 5.773 1 94 195 LEU A CA 1
ATOM 1636 C C . LEU A 1 195 ? -5.809 -22.203 6.543 1 94 195 LEU A C 1
ATOM 1638 O O . LEU A 1 195 ? -5.422 -23.203 5.945 1 94 195 LEU A O 1
ATOM 1642 N N . GLU A 1 196 ? -5.75 -22.078 7.801 1 92.88 196 GLU A N 1
ATOM 1643 C CA . GLU A 1 196 ? -5.34 -23.203 8.625 1 92.88 196 GLU A CA 1
ATOM 1644 C C . GLU A 1 196 ? -6.172 -24.453 8.312 1 92.88 196 GLU A C 1
ATOM 1646 O O . GLU A 1 196 ? -5.66 -25.562 8.352 1 92.88 196 GLU A O 1
ATOM 1651 N N . LYS A 1 197 ? -7.352 -24.234 7.91 1 93.94 197 LYS A N 1
ATOM 1652 C CA . LYS A 1 197 ? -8.281 -25.344 7.703 1 93.94 197 LYS A CA 1
ATOM 1653 C C . LYS A 1 197 ? -8.391 -25.703 6.227 1 93.94 197 LYS A C 1
ATOM 1655 O O . LYS A 1 197 ? -8.703 -26.844 5.879 1 93.94 197 LYS A O 1
ATOM 1660 N N . HIS A 1 198 ? -8.039 -24.75 5.363 1 94.94 198 HIS A N 1
ATOM 1661 C CA . HIS A 1 198 ? -8.484 -24.953 3.99 1 94.94 198 HIS A CA 1
ATOM 1662 C C . HIS A 1 198 ? -7.312 -24.875 3.014 1 94.94 198 HIS A C 1
ATOM 1664 O O . HIS A 1 198 ? -7.445 -25.25 1.847 1 94.94 198 HIS A O 1
ATOM 1670 N N . GLU A 1 199 ? -6.176 -24.422 3.439 1 95.38 199 GLU A N 1
ATOM 1671 C CA . GLU A 1 199 ? -5.031 -24.281 2.545 1 95.38 199 GLU A CA 1
ATOM 1672 C C . GLU A 1 199 ? -4.527 -25.641 2.074 1 95.38 199 GLU A C 1
ATOM 1674 O O . GLU A 1 199 ? -4.582 -26.625 2.82 1 95.38 199 GLU A O 1
ATOM 1679 N N . MET A 1 200 ? -4.062 -25.656 0.835 1 95.75 200 MET A N 1
ATOM 1680 C CA . MET A 1 200 ? -3.432 -26.859 0.323 1 95.75 200 MET A CA 1
ATOM 1681 C C . MET A 1 200 ? -2.262 -27.281 1.206 1 95.75 200 MET A C 1
ATOM 1683 O O . MET A 1 200 ? -1.497 -26.438 1.676 1 95.75 200 MET A O 1
ATOM 1687 N N . SER A 1 201 ? -2.066 -28.578 1.347 1 94.56 201 SER A N 1
ATOM 1688 C CA . SER A 1 201 ? -0.953 -29.094 2.127 1 94.56 201 SER A CA 1
ATOM 1689 C C . SER A 1 201 ? 0.367 -28.953 1.38 1 94.56 201 SER A C 1
ATOM 1691 O O . SER A 1 201 ? 0.378 -28.688 0.176 1 94.56 201 SER A O 1
ATOM 1693 N N . ASP A 1 202 ? 1.397 -29.156 2.158 1 92.06 202 ASP A N 1
ATOM 1694 C CA . ASP A 1 202 ? 2.723 -29.156 1.545 1 92.06 202 ASP A CA 1
ATOM 1695 C C . ASP A 1 202 ? 2.809 -30.172 0.417 1 92.06 202 ASP A C 1
ATOM 1697 O O . ASP A 1 202 ? 3.369 -29.891 -0.645 1 92.06 202 ASP A O 1
ATOM 1701 N N . GLU A 1 203 ? 2.291 -31.281 0.687 1 94.31 203 GLU A N 1
ATOM 1702 C CA . GLU A 1 203 ? 2.305 -32.344 -0.308 1 94.31 203 GLU A CA 1
ATOM 1703 C C . GLU A 1 203 ? 1.509 -31.953 -1.55 1 94.31 203 GLU A C 1
ATOM 1705 O O . GLU A 1 203 ? 1.95 -32.188 -2.676 1 94.31 203 GLU A O 1
ATOM 1710 N N . ASP A 1 204 ? 0.371 -31.375 -1.32 1 94.69 204 ASP A N 1
ATOM 1711 C CA . ASP A 1 204 ? -0.473 -30.969 -2.441 1 94.69 204 ASP A CA 1
ATOM 1712 C C . ASP A 1 204 ? 0.217 -29.906 -3.295 1 94.69 204 ASP A C 1
ATOM 1714 O O . ASP A 1 204 ? 0.171 -29.969 -4.523 1 94.69 204 ASP A O 1
ATOM 1718 N N . VAL A 1 205 ? 0.791 -29.016 -2.639 1 92.75 205 VAL A N 1
ATOM 1719 C CA . VAL A 1 205 ? 1.469 -27.938 -3.359 1 92.75 205 VAL A CA 1
ATOM 1720 C C . VAL A 1 205 ? 2.65 -28.5 -4.141 1 92.75 205 VAL A C 1
ATOM 1722 O O . VAL A 1 205 ? 2.914 -28.094 -5.27 1 92.75 205 VAL A O 1
ATOM 1725 N N . HIS A 1 206 ? 3.359 -29.422 -3.529 1 91.12 206 HIS A N 1
ATOM 1726 C CA . HIS A 1 206 ? 4.449 -30.094 -4.227 1 91.12 206 HIS A CA 1
ATOM 1727 C C . HIS A 1 206 ? 3.945 -30.797 -5.484 1 91.12 206 HIS A C 1
ATOM 1729 O O . HIS A 1 206 ? 4.543 -30.672 -6.555 1 91.12 206 HIS A O 1
ATOM 1735 N N . ARG A 1 207 ? 2.85 -31.484 -5.383 1 93.06 207 ARG A N 1
ATOM 1736 C CA . ARG A 1 207 ? 2.262 -32.156 -6.527 1 93.06 207 ARG A CA 1
ATOM 1737 C C . ARG A 1 207 ? 1.811 -31.172 -7.59 1 93.06 207 ARG A C 1
ATOM 1739 O O . ARG A 1 207 ? 2.008 -31.391 -8.789 1 93.06 207 ARG A O 1
ATOM 1746 N N . GLN A 1 208 ? 1.186 -30.156 -7.086 1 92.81 208 GLN A N 1
ATOM 1747 C CA . GLN A 1 208 ? 0.773 -29.094 -8 1 92.81 208 GLN A CA 1
ATOM 1748 C C . GLN A 1 208 ? 1.956 -28.578 -8.812 1 92.81 208 GLN A C 1
ATOM 1750 O O . GLN A 1 208 ? 1.858 -28.422 -10.031 1 92.81 208 GLN A O 1
ATOM 1755 N N . ALA A 1 209 ? 3.059 -28.375 -8.203 1 87.38 209 ALA A N 1
ATOM 1756 C CA . ALA A 1 209 ? 4.234 -27.766 -8.82 1 87.38 209 ALA A CA 1
ATOM 1757 C C . ALA A 1 209 ? 4.941 -28.766 -9.742 1 87.38 209 ALA A C 1
ATOM 1759 O O . ALA A 1 209 ? 5.551 -28.359 -10.734 1 87.38 209 ALA A O 1
ATOM 1760 N N . THR A 1 210 ? 4.816 -30.062 -9.5 1 89.25 210 THR A N 1
ATOM 1761 C CA . THR A 1 210 ? 5.664 -31.031 -10.195 1 89.25 210 THR A CA 1
ATOM 1762 C C . THR A 1 210 ? 4.84 -31.859 -11.172 1 89.25 210 THR A C 1
ATOM 1764 O O . THR A 1 210 ? 5.363 -32.344 -12.172 1 89.25 210 THR A O 1
ATOM 1767 N N . GLU A 1 211 ? 3.574 -31.953 -10.891 1 92.44 211 GLU A N 1
ATOM 1768 C CA . GLU A 1 211 ? 2.795 -32.906 -11.664 1 92.44 211 GLU A CA 1
ATOM 1769 C C . GLU A 1 211 ? 1.758 -32.188 -12.531 1 92.44 211 GLU A C 1
ATOM 1771 O O . GLU A 1 211 ? 1.29 -32.75 -13.531 1 92.44 211 GLU A O 1
ATOM 1776 N N . MET A 1 212 ? 1.396 -31.094 -12.148 1 92.88 212 MET A N 1
ATOM 1777 C CA . MET A 1 212 ? 0.354 -30.375 -12.883 1 92.88 212 MET A CA 1
ATOM 1778 C C . MET A 1 212 ? 0.949 -29.578 -14.039 1 92.88 212 MET A C 1
ATOM 1780 O O . MET A 1 212 ? 1.352 -28.438 -13.859 1 92.88 212 MET A O 1
ATOM 1784 N N . LEU A 1 213 ? 0.915 -30.156 -15.203 1 93.12 213 LEU A N 1
ATOM 1785 C CA . LEU A 1 213 ? 1.4 -29.547 -16.438 1 93.12 213 LEU A CA 1
ATOM 1786 C C . LEU A 1 213 ? 0.254 -29.297 -17.406 1 93.12 213 LEU A C 1
ATOM 1788 O O . LEU A 1 213 ? -0.72 -30.047 -17.422 1 93.12 213 LEU A O 1
ATOM 1792 N N . ARG A 1 214 ? 0.446 -28.266 -18.203 1 93.19 214 ARG A N 1
ATOM 1793 C CA . ARG A 1 214 ? -0.62 -27.906 -19.141 1 93.19 214 ARG A CA 1
ATOM 1794 C C . ARG A 1 214 ? -0.794 -28.984 -20.203 1 93.19 214 ARG A C 1
ATOM 1796 O O . ARG A 1 214 ? 0.144 -29.281 -20.938 1 93.19 214 ARG A O 1
ATOM 1803 N N . PRO A 1 215 ? -2.006 -29.453 -20.328 1 90.81 215 PRO A N 1
ATOM 1804 C CA . PRO A 1 215 ? -2.26 -30.344 -21.453 1 90.81 215 PRO A CA 1
ATOM 1805 C C . PRO A 1 215 ? -2.146 -29.641 -22.812 1 90.81 215 PRO A C 1
ATOM 1807 O O . PRO A 1 215 ? -2.436 -28.453 -22.922 1 90.81 215 PRO A O 1
ATOM 1810 N N . ASP A 1 216 ? -1.874 -30.391 -23.828 1 90.81 216 ASP A N 1
ATOM 1811 C CA . ASP A 1 216 ? -1.633 -29.828 -25.156 1 90.81 216 ASP A CA 1
ATOM 1812 C C . ASP A 1 216 ? -2.871 -29.109 -25.688 1 90.81 216 ASP A C 1
ATOM 1814 O O . ASP A 1 216 ? -2.76 -28.078 -26.359 1 90.81 216 ASP A O 1
ATOM 1818 N N . ASP A 1 217 ? -4.02 -29.625 -25.422 1 93.44 217 ASP A N 1
ATOM 1819 C CA . ASP A 1 217 ? -5.242 -29.094 -26 1 93.44 217 ASP A CA 1
ATOM 1820 C C . ASP A 1 217 ? -5.961 -28.156 -25.031 1 93.44 217 ASP A C 1
ATOM 1822 O O . ASP A 1 217 ? -7.051 -27.672 -25.328 1 93.44 217 ASP A O 1
ATOM 1826 N N . ALA A 1 218 ? -5.332 -27.875 -23.938 1 94.38 218 ALA A N 1
ATOM 1827 C CA . ALA A 1 218 ? -5.996 -27.031 -22.953 1 94.38 218 ALA A CA 1
ATOM 1828 C C . ALA A 1 218 ? -5.996 -25.562 -23.391 1 94.38 218 ALA A C 1
ATOM 1830 O O . ALA A 1 218 ? -4.953 -25.031 -23.781 1 94.38 218 ALA A O 1
ATOM 1831 N N . PRO A 1 219 ? -7.211 -24.922 -23.406 1 97.31 219 PRO A N 1
ATOM 1832 C CA . PRO A 1 219 ? -7.195 -23.453 -23.578 1 97.31 219 PRO A CA 1
ATOM 1833 C C . PRO A 1 219 ? -6.336 -22.75 -22.531 1 97.31 219 PRO A C 1
ATOM 1835 O O . PRO A 1 219 ? -6.125 -23.281 -21.438 1 97.31 219 PRO A O 1
ATOM 1838 N N . TYR A 1 220 ? -5.781 -21.609 -22.828 1 97.19 220 TYR A N 1
ATOM 1839 C CA . TYR A 1 220 ? -4.867 -20.906 -21.938 1 97.19 220 TYR A CA 1
ATOM 1840 C C . TYR A 1 220 ? -4.98 -19.391 -22.125 1 97.19 220 TYR A C 1
ATOM 1842 O O . TYR A 1 220 ? -5.57 -18.922 -23.109 1 97.19 220 TYR A O 1
ATOM 1850 N N . LEU A 1 221 ? -4.523 -18.656 -21.141 1 96.62 221 LEU A N 1
ATOM 1851 C CA . LEU A 1 221 ? -4.363 -17.203 -21.297 1 96.62 221 LEU A CA 1
ATOM 1852 C C . LEU A 1 221 ? -3.131 -16.875 -22.125 1 96.62 221 LEU A C 1
ATOM 1854 O O . LEU A 1 221 ? -2.035 -17.375 -21.844 1 96.62 221 LEU A O 1
ATOM 1858 N N . GLU A 1 222 ? -3.342 -16.047 -23.078 1 95.75 222 GLU A N 1
ATOM 1859 C CA . GLU A 1 222 ? -2.223 -15.656 -23.938 1 95.75 222 GLU A CA 1
ATOM 1860 C C . GLU A 1 222 ? -1.294 -14.68 -23.219 1 95.75 222 GLU A C 1
ATOM 1862 O O . GLU A 1 222 ? -1.756 -13.758 -22.547 1 95.75 222 GLU A O 1
ATOM 1867 N N . THR A 1 223 ? -0.036 -14.906 -23.391 1 94.38 223 THR A N 1
ATOM 1868 C CA . THR A 1 223 ? 0.982 -14.039 -22.812 1 94.38 223 THR A CA 1
ATOM 1869 C C . THR A 1 223 ? 1.324 -12.898 -23.766 1 94.38 223 THR A C 1
ATOM 1871 O O . THR A 1 223 ? 1.432 -13.102 -24.984 1 94.38 223 THR A O 1
ATOM 1874 N N . SER A 1 224 ? 1.472 -11.742 -23.203 1 92.81 224 SER A N 1
ATOM 1875 C CA . SER A 1 224 ? 1.8 -10.578 -24.016 1 92.81 224 SER A CA 1
ATOM 1876 C C . SER A 1 224 ? 3.207 -10.688 -24.594 1 92.81 224 SER A C 1
ATOM 1878 O O . SER A 1 224 ? 4.008 -11.508 -24.141 1 92.81 224 SER A O 1
ATOM 1880 N N . GLU A 1 225 ? 3.469 -9.859 -25.547 1 91.44 225 GLU A N 1
ATOM 1881 C CA . GLU A 1 225 ? 4.809 -9.812 -26.125 1 91.44 225 GLU A CA 1
ATOM 1882 C C . GLU A 1 225 ? 5.852 -9.469 -25.078 1 91.44 225 GLU A C 1
ATOM 1884 O O . GLU A 1 225 ? 6.926 -10.07 -25.031 1 91.44 225 GLU A O 1
ATOM 1889 N N . TRP A 1 226 ? 5.555 -8.602 -24.266 1 90.06 226 TRP A N 1
ATOM 1890 C CA . TRP A 1 226 ? 6.465 -8.242 -23.188 1 90.06 226 TRP A CA 1
ATOM 1891 C C . TRP A 1 226 ? 6.723 -9.438 -22.281 1 90.06 226 TRP A C 1
ATOM 1893 O O . TRP A 1 226 ? 7.852 -9.648 -21.828 1 90.06 226 TRP A O 1
ATOM 1903 N N . GLY A 1 227 ? 5.629 -10.141 -22.016 1 91.56 227 GLY A N 1
ATOM 1904 C CA . GLY A 1 227 ? 5.773 -11.328 -21.188 1 91.56 227 GLY A CA 1
ATOM 1905 C C . GLY A 1 227 ? 6.711 -12.359 -21.797 1 91.56 227 GLY A C 1
ATOM 1906 O O . GLY A 1 227 ? 7.574 -12.898 -21.094 1 91.56 227 GLY A O 1
ATOM 1907 N N . TRP A 1 228 ? 6.566 -12.57 -23.062 1 92.38 228 TRP A N 1
ATOM 1908 C CA . TRP A 1 228 ? 7.426 -13.531 -23.75 1 92.38 228 TRP A CA 1
ATOM 1909 C C . TRP A 1 228 ? 8.867 -13.039 -23.781 1 92.38 228 TRP A C 1
ATOM 1911 O O . TRP A 1 228 ? 9.805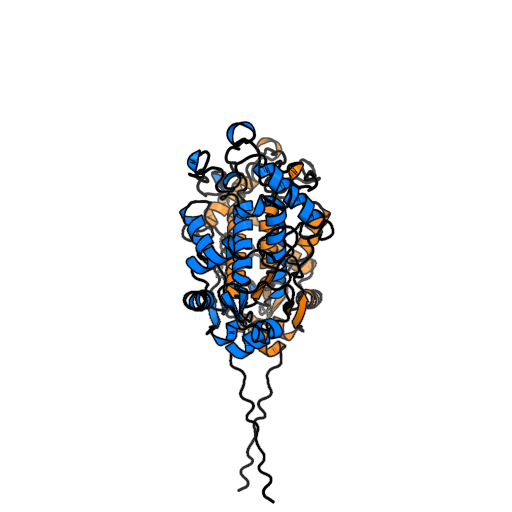 -13.812 -23.547 1 92.38 228 TRP A O 1
ATOM 1921 N N . ASN A 1 229 ? 9.031 -11.734 -24.016 1 90.56 229 ASN A N 1
ATOM 1922 C CA . ASN A 1 229 ? 10.383 -11.172 -24.016 1 90.56 229 ASN A CA 1
ATOM 1923 C C . ASN A 1 229 ? 11.047 -11.328 -22.656 1 90.56 229 ASN A C 1
ATOM 1925 O O . ASN A 1 229 ? 12.219 -11.703 -22.578 1 90.56 229 ASN A O 1
ATOM 1929 N N . ASN A 1 230 ? 10.344 -11.047 -21.672 1 91.31 230 ASN A N 1
ATOM 1930 C CA . ASN A 1 230 ? 10.883 -11.188 -20.328 1 91.31 230 ASN A CA 1
ATOM 1931 C C . ASN A 1 230 ? 11.195 -12.641 -19.984 1 91.31 230 ASN A C 1
ATOM 1933 O O . ASN A 1 230 ? 12.219 -12.938 -19.359 1 91.31 230 ASN A O 1
ATOM 1937 N N . THR A 1 231 ? 10.281 -13.523 -20.406 1 90.38 231 THR A N 1
ATOM 1938 C CA . THR A 1 231 ? 10.477 -14.953 -20.156 1 90.38 231 THR A CA 1
ATOM 1939 C C . THR A 1 231 ? 11.75 -15.445 -20.844 1 90.38 231 THR A C 1
ATOM 1941 O O . THR A 1 231 ? 12.547 -16.172 -20.234 1 90.38 231 THR A O 1
ATOM 1944 N N . ARG A 1 232 ? 11.945 -15.047 -22.047 1 90.44 232 ARG A N 1
ATOM 1945 C CA . ARG A 1 232 ? 13.156 -15.414 -22.766 1 90.44 232 ARG A CA 1
ATOM 1946 C C . ARG A 1 232 ? 14.398 -14.867 -22.062 1 90.44 232 ARG A C 1
ATOM 1948 O O . ARG A 1 232 ? 15.391 -15.586 -21.906 1 90.44 232 ARG A O 1
ATOM 1955 N N . ALA A 1 233 ? 14.297 -13.625 -21.656 1 90.31 233 ALA A N 1
ATOM 1956 C CA . ALA A 1 233 ? 15.406 -13 -20.953 1 90.31 233 ALA A CA 1
ATOM 1957 C C . ALA A 1 233 ? 15.711 -13.75 -19.656 1 90.31 233 ALA A C 1
ATOM 1959 O O . ALA A 1 233 ? 16.875 -13.922 -19.297 1 90.31 233 ALA A O 1
ATOM 1960 N N . TRP A 1 234 ? 14.719 -14.125 -18.969 1 90.06 234 TRP A N 1
ATOM 1961 C CA . TRP A 1 234 ? 14.891 -14.844 -17.703 1 90.06 234 TRP A CA 1
ATOM 1962 C C . TRP A 1 234 ? 15.578 -16.188 -17.938 1 90.06 234 TRP A C 1
ATOM 1964 O O . TRP A 1 234 ? 16.484 -16.562 -17.188 1 90.06 234 TRP A O 1
ATOM 1974 N N . TYR A 1 235 ? 15.156 -16.891 -18.984 1 87.5 235 TYR A N 1
ATOM 1975 C CA . TYR A 1 235 ? 15.781 -18.172 -19.297 1 87.5 235 TYR A CA 1
ATOM 1976 C C . TYR A 1 235 ? 17.25 -18 -19.641 1 87.5 235 TYR A C 1
ATOM 1978 O O . TYR A 1 235 ? 18.094 -18.797 -19.234 1 87.5 235 TYR A O 1
ATOM 1986 N N . GLU A 1 236 ? 17.531 -16.953 -20.375 1 88.5 236 GLU A N 1
ATOM 1987 C CA . GLU A 1 236 ? 18.922 -16.656 -20.703 1 88.5 236 GLU A CA 1
ATOM 1988 C C . GLU A 1 236 ? 19.719 -16.312 -19.438 1 88.5 236 GLU A C 1
ATOM 1990 O O . GLU A 1 236 ? 20.844 -16.766 -19.266 1 88.5 236 GLU A O 1
ATOM 1995 N N . TRP A 1 237 ? 19.125 -15.539 -18.594 1 88.75 237 TRP A N 1
ATOM 1996 C CA . TRP A 1 237 ? 19.75 -15.133 -17.328 1 88.75 237 TRP A CA 1
ATOM 1997 C C . TRP A 1 237 ? 20.047 -16.344 -16.453 1 88.75 237 TRP A C 1
ATOM 1999 O O . TRP A 1 237 ? 21.109 -16.422 -15.828 1 88.75 237 TRP A O 1
ATOM 2009 N N . ARG A 1 238 ? 19.203 -17.297 -16.453 1 86.19 238 ARG A N 1
ATOM 2010 C CA . ARG A 1 238 ? 19.344 -18.5 -15.633 1 86.19 238 ARG A CA 1
ATOM 201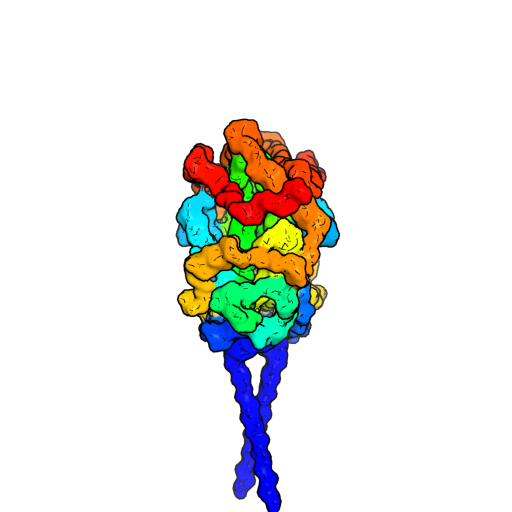1 C C . ARG A 1 238 ? 20.484 -19.375 -16.141 1 86.19 238 ARG A C 1
ATOM 2013 O O . ARG A 1 238 ? 21.016 -20.203 -15.391 1 86.19 238 ARG A O 1
ATOM 2020 N N . ARG A 1 239 ? 20.859 -19.188 -17.359 1 86.94 239 ARG A N 1
ATOM 2021 C CA . ARG A 1 239 ? 21.891 -20.016 -17.984 1 86.94 239 ARG A CA 1
ATOM 2022 C C . ARG A 1 239 ? 23.266 -19.391 -17.797 1 86.94 239 ARG A C 1
ATOM 2024 O O . ARG A 1 239 ? 24.281 -20 -18.141 1 86.94 239 ARG A O 1
ATOM 2031 N N . LEU A 1 240 ? 23.312 -18.234 -17.25 1 85.81 240 LEU A N 1
ATOM 2032 C CA . LEU A 1 240 ? 24.594 -17.578 -17.016 1 85.81 240 LEU A CA 1
ATOM 2033 C C . LEU A 1 240 ? 25.422 -18.344 -15.992 1 85.81 240 LEU A C 1
ATOM 2035 O O . LEU A 1 240 ? 24.875 -19.016 -15.125 1 85.81 240 LEU A O 1
ATOM 2039 N N . ASP A 1 241 ? 26.734 -18.266 -16.109 1 85.06 241 ASP A N 1
ATOM 2040 C CA . ASP A 1 241 ? 27.672 -18.844 -15.148 1 85.06 241 ASP A CA 1
ATOM 2041 C C . ASP A 1 241 ? 27.781 -17.969 -13.898 1 85.06 241 ASP A C 1
ATOM 2043 O O . ASP A 1 241 ? 28.297 -16.844 -13.969 1 85.06 241 ASP A O 1
ATOM 2047 N N . ARG A 1 242 ? 27.359 -18.484 -12.82 1 77.88 242 ARG A N 1
ATOM 2048 C CA . ARG A 1 242 ? 27.281 -17.719 -11.578 1 77.88 242 ARG A CA 1
ATOM 2049 C C . ARG A 1 242 ? 28.656 -17.203 -11.172 1 77.88 242 ARG A C 1
ATOM 2051 O O . ARG A 1 242 ? 28.766 -16.109 -10.594 1 77.88 242 ARG A O 1
ATOM 2058 N N . GLU A 1 243 ? 29.656 -17.938 -11.367 1 78.75 243 GLU A N 1
ATOM 2059 C CA . GLU A 1 243 ? 31 -17.562 -10.945 1 78.75 243 GLU A CA 1
ATOM 2060 C C . GLU A 1 243 ? 31.625 -16.562 -11.914 1 78.75 243 GLU A C 1
ATOM 2062 O O . GLU A 1 243 ? 32.344 -15.664 -11.492 1 78.75 243 GLU A O 1
ATOM 2067 N N . LYS A 1 244 ? 31.219 -16.641 -13.109 1 86.94 244 LYS A N 1
ATOM 2068 C CA . LYS A 1 244 ? 31.906 -15.844 -14.125 1 86.94 244 LYS A CA 1
ATOM 2069 C C . LYS A 1 244 ? 31.078 -14.641 -14.539 1 86.94 244 LYS A C 1
ATOM 2071 O O . LYS A 1 244 ? 31.625 -13.578 -14.859 1 86.94 244 LYS A O 1
ATOM 2076 N N . ASP A 1 245 ? 29.812 -14.797 -14.492 1 86.88 245 ASP A N 1
ATOM 2077 C CA . ASP A 1 245 ? 28.969 -13.805 -15.164 1 86.88 245 ASP A CA 1
ATOM 2078 C C . ASP A 1 245 ? 28.281 -12.898 -14.148 1 86.88 245 ASP A C 1
ATOM 2080 O O . ASP A 1 245 ? 27.672 -11.891 -14.523 1 86.88 245 ASP A O 1
ATOM 2084 N N . PHE A 1 246 ? 28.312 -13.266 -12.844 1 85 246 PHE A N 1
ATOM 2085 C CA . PHE A 1 246 ? 27.609 -12.477 -11.852 1 85 246 PHE A CA 1
ATOM 2086 C C . PHE A 1 246 ? 28.578 -11.664 -11.008 1 85 246 PHE A C 1
ATOM 2088 O O . PHE A 1 246 ? 29.672 -12.117 -10.703 1 85 246 PHE A O 1
ATOM 2095 N N . GLU A 1 247 ? 28.141 -10.516 -10.75 1 87.06 247 GLU A N 1
ATOM 2096 C CA . GLU A 1 247 ? 28.844 -9.648 -9.805 1 87.06 247 GLU A CA 1
ATOM 2097 C C . GLU A 1 247 ? 27.969 -9.336 -8.594 1 87.06 247 GLU A C 1
ATOM 2099 O O . GLU A 1 247 ? 26.75 -9.258 -8.703 1 87.06 247 GLU A O 1
ATOM 2104 N N . TYR A 1 248 ? 28.594 -9.219 -7.469 1 86.69 248 TYR A N 1
ATOM 2105 C CA . TYR A 1 248 ? 27.891 -8.883 -6.238 1 86.69 248 TYR A CA 1
ATOM 2106 C C . TYR A 1 248 ? 28.109 -7.418 -5.867 1 86.69 248 TYR A C 1
ATOM 2108 O O . TYR A 1 248 ? 29.25 -6.984 -5.691 1 86.69 248 TYR A O 1
ATOM 2116 N N . VAL A 1 249 ? 27.016 -6.75 -5.789 1 88.38 249 VAL A N 1
ATOM 2117 C CA . VAL A 1 249 ? 27.125 -5.328 -5.473 1 88.38 249 VAL A CA 1
ATOM 2118 C C . VAL A 1 249 ? 27.172 -5.137 -3.959 1 88.38 249 VAL A C 1
ATOM 2120 O O . VAL A 1 249 ? 26.516 -5.879 -3.217 1 88.38 249 VAL A O 1
ATOM 2123 N N . GLU A 1 250 ? 27.891 -4.113 -3.561 1 86.81 250 GLU A N 1
ATOM 2124 C CA . GLU A 1 250 ? 27.969 -3.775 -2.143 1 86.81 250 GLU A CA 1
ATOM 2125 C C . GLU A 1 250 ? 26.688 -3.084 -1.672 1 86.81 250 GLU A C 1
ATOM 2127 O O . GLU A 1 250 ? 26.031 -2.393 -2.451 1 86.81 250 GLU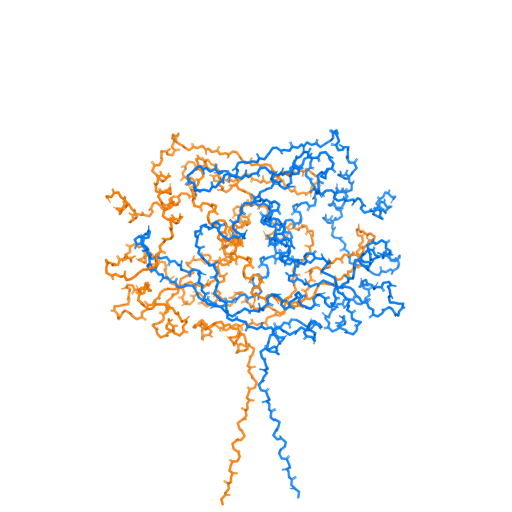 A O 1
ATOM 2132 N N . MET A 1 251 ? 26.469 -3.355 -0.422 1 87.69 251 MET A N 1
ATOM 2133 C CA . MET A 1 251 ? 25.328 -2.705 0.196 1 87.69 251 MET A CA 1
ATOM 2134 C C . MET A 1 251 ? 25.469 -1.187 0.154 1 87.69 251 MET A C 1
ATOM 2136 O O . MET A 1 251 ? 26.562 -0.656 0.384 1 87.69 251 MET A O 1
ATOM 2140 N N . GLY A 1 252 ? 24.375 -0.524 -0.166 1 84.19 252 GLY A N 1
ATOM 2141 C CA . GLY A 1 252 ? 24.391 0.93 -0.137 1 84.19 252 GLY A CA 1
ATOM 2142 C C . GLY A 1 252 ? 24.266 1.5 1.264 1 84.19 252 GLY A C 1
ATOM 2143 O O . GLY A 1 252 ? 24.172 0.751 2.238 1 84.19 252 GLY A O 1
ATOM 2144 N N . ASP A 1 253 ? 24.359 2.801 1.379 1 85.81 253 ASP A N 1
ATOM 2145 C CA . ASP A 1 253 ? 24.203 3.467 2.668 1 85.81 253 ASP A CA 1
ATOM 2146 C C . ASP A 1 253 ? 22.812 4.082 2.803 1 85.81 253 ASP A C 1
ATOM 2148 O O . ASP A 1 253 ? 22.391 4.469 3.9 1 85.81 253 ASP A O 1
ATOM 2152 N N . TRP A 1 254 ? 22.047 4.152 1.652 1 90.56 254 TRP A N 1
ATOM 2153 C CA . TRP A 1 254 ? 20.672 4.629 1.596 1 90.56 254 TRP A CA 1
ATOM 2154 C C . TRP A 1 254 ? 20.531 5.996 2.258 1 90.56 254 TRP A C 1
ATOM 2156 O O . TRP A 1 254 ? 19.516 6.297 2.877 1 90.56 254 TRP A O 1
ATOM 2166 N N . GLY A 1 255 ? 21.656 6.734 2.268 1 88.25 255 GLY A N 1
ATOM 2167 C CA . GLY A 1 255 ? 21.656 8.086 2.801 1 88.25 255 GLY A CA 1
ATOM 2168 C C . GLY A 1 255 ? 21.578 8.133 4.312 1 88.25 255 GLY A C 1
ATOM 2169 O O . GLY A 1 255 ? 21.391 9.203 4.898 1 88.25 255 GLY A O 1
ATOM 2170 N N . ARG A 1 256 ? 21.766 6.934 4.938 1 88.81 256 ARG A N 1
ATOM 2171 C CA . ARG A 1 256 ? 21.734 6.875 6.395 1 88.81 256 ARG A CA 1
ATOM 2172 C C . ARG A 1 256 ? 22.859 7.695 7.008 1 88.81 256 ARG A C 1
ATOM 2174 O O . ARG A 1 256 ? 24.016 7.582 6.594 1 88.81 256 ARG A O 1
ATOM 2181 N N . THR A 1 257 ? 22.297 8.648 7.891 1 78.38 257 THR A N 1
ATOM 2182 C CA . THR A 1 257 ? 23.281 9.461 8.594 1 78.38 257 THR A CA 1
ATOM 2183 C C . THR A 1 257 ? 23.078 9.398 10.102 1 78.38 257 THR A C 1
ATOM 2185 O O . THR A 1 257 ? 22.047 8.898 10.562 1 78.38 257 THR A O 1
ATOM 2188 N N . HIS A 1 258 ? 24.031 9.797 10.812 1 75.44 258 HIS A N 1
ATOM 2189 C CA . HIS A 1 258 ? 23.906 9.875 12.266 1 75.44 258 HIS A CA 1
ATOM 2190 C C . HIS A 1 258 ? 22.828 10.891 12.656 1 75.44 258 HIS A C 1
ATOM 2192 O O . HIS A 1 258 ? 22.344 10.875 13.789 1 75.44 258 HIS A O 1
ATOM 2198 N N . ARG A 1 259 ? 22.391 11.648 11.727 1 77.06 259 ARG A N 1
ATOM 2199 C CA . ARG A 1 259 ? 21.484 12.75 12.031 1 77.06 259 ARG A CA 1
ATOM 2200 C C . ARG A 1 259 ? 20.047 12.266 12.164 1 77.06 259 ARG A C 1
ATOM 2202 O O . ARG A 1 259 ? 19.219 12.93 12.797 1 77.06 259 ARG A O 1
ATOM 2209 N N . ASP A 1 260 ? 19.688 11.156 11.609 1 76.19 260 ASP A N 1
ATOM 2210 C CA . ASP A 1 260 ? 18.312 10.695 11.672 1 76.19 260 ASP A CA 1
ATOM 2211 C C . ASP A 1 260 ? 18.047 9.93 12.961 1 76.19 260 ASP A C 1
ATOM 2213 O O . ASP A 1 260 ? 16.891 9.617 13.281 1 76.19 260 ASP A O 1
ATOM 2217 N N . GLY A 1 261 ? 19.078 9.711 13.711 1 79.12 261 GLY A N 1
ATOM 2218 C CA . GLY A 1 261 ? 18.969 9.039 14.992 1 79.12 261 GLY A CA 1
ATOM 2219 C C . GLY A 1 261 ? 18.719 7.547 14.867 1 79.12 261 GLY A C 1
ATOM 2220 O O . GLY A 1 261 ? 18.484 6.867 15.867 1 79.12 261 GLY A O 1
ATOM 2221 N N . MET A 1 262 ? 18.75 7.027 13.648 1 85.19 262 MET A N 1
ATOM 2222 C CA . MET A 1 262 ? 18.484 5.605 13.445 1 85.19 262 MET A CA 1
ATOM 2223 C C . MET A 1 262 ? 19.781 4.828 13.305 1 85.19 262 MET A C 1
ATOM 2225 O O . MET A 1 262 ? 20.797 5.371 12.859 1 85.19 262 MET A O 1
ATOM 2229 N N . PRO A 1 263 ? 19.719 3.619 13.758 1 84.44 263 PRO A N 1
ATOM 2230 C CA . PRO A 1 263 ? 20.922 2.816 13.57 1 84.44 263 PRO A CA 1
ATOM 2231 C C . PRO A 1 263 ? 21.266 2.596 12.102 1 84.44 263 PRO A C 1
ATOM 2233 O O . PRO A 1 263 ? 20.406 2.779 11.234 1 84.44 263 PRO A O 1
ATOM 2236 N N . LYS A 1 264 ? 22.547 2.271 11.898 1 88.12 264 LYS A N 1
ATOM 2237 C CA . LYS A 1 264 ? 22.953 1.885 10.547 1 88.12 264 LYS A CA 1
ATOM 2238 C C . LYS A 1 264 ? 22.281 0.576 10.125 1 88.12 264 LYS A C 1
ATOM 2240 O O . LYS A 1 264 ? 22.031 -0.289 10.969 1 88.12 264 LYS A O 1
ATOM 2245 N N . VAL A 1 265 ? 22.047 0.484 8.836 1 91.75 265 VAL A N 1
ATOM 2246 C CA . VAL A 1 265 ? 21.5 -0.756 8.305 1 91.75 265 VAL A CA 1
ATOM 2247 C C . VAL A 1 265 ? 22.547 -1.862 8.375 1 91.75 265 VAL A C 1
ATOM 2249 O O . VAL A 1 265 ? 23.672 -1.69 7.898 1 91.75 265 VAL A O 1
ATOM 2252 N N . LYS A 1 266 ? 22.188 -2.932 8.984 1 92 266 LYS A N 1
ATOM 2253 C CA . LYS A 1 266 ? 23.109 -4.062 9.07 1 92 266 LYS A CA 1
ATOM 2254 C C . LYS A 1 266 ? 23.188 -4.812 7.75 1 92 266 LYS A C 1
ATOM 2256 O O . LYS A 1 266 ? 22.219 -4.867 7 1 92 266 LYS A O 1
ATOM 2261 N N . PRO A 1 267 ? 24.375 -5.398 7.5 1 90.69 267 PRO A N 1
ATOM 2262 C CA . PRO A 1 267 ? 24.516 -6.152 6.25 1 90.69 267 PRO A CA 1
ATOM 2263 C C . PRO A 1 267 ? 23.594 -7.371 6.195 1 90.69 267 PRO A C 1
ATOM 2265 O O . PRO A 1 267 ? 23.281 -7.957 7.234 1 90.69 267 PRO A O 1
ATOM 2268 N N . ASN A 1 268 ? 23.203 -7.676 5.031 1 90.62 268 ASN A N 1
ATOM 2269 C CA . ASN A 1 268 ? 22.5 -8.938 4.809 1 90.62 268 ASN A CA 1
ATOM 2270 C C . ASN A 1 268 ? 23.406 -10.133 5.09 1 90.62 268 ASN A C 1
ATOM 2272 O O . ASN A 1 268 ? 24.453 -10.281 4.469 1 90.62 268 ASN A O 1
ATOM 2276 N N . PRO A 1 269 ? 23.031 -10.938 5.984 1 87.75 269 PRO A N 1
ATOM 2277 C CA . PRO A 1 269 ? 23.906 -12.07 6.297 1 87.75 269 PRO A CA 1
ATOM 2278 C C . PRO A 1 269 ? 24.047 -13.047 5.133 1 87.75 269 PRO A C 1
ATOM 2280 O O . PRO A 1 269 ? 24.984 -13.859 5.113 1 87.75 269 PRO A O 1
ATOM 2283 N N . LYS A 1 270 ? 23.156 -12.984 4.227 1 81.38 270 LYS A N 1
ATOM 2284 C CA . LYS A 1 270 ? 23.203 -13.891 3.078 1 81.38 270 LYS A CA 1
ATOM 2285 C C . LYS A 1 270 ? 24.078 -13.32 1.966 1 81.38 270 LYS A C 1
ATOM 2287 O O . LYS A 1 270 ? 24.359 -14 0.976 1 81.38 270 LYS A O 1
ATOM 2292 N N . TRP A 1 271 ? 24.484 -12.117 2.303 1 77 271 TRP A N 1
ATOM 2293 C CA . TRP A 1 271 ? 25.281 -11.453 1.278 1 77 271 TRP A CA 1
ATOM 2294 C C . TRP A 1 271 ? 26.578 -12.211 1.014 1 77 271 TRP A C 1
ATOM 2296 O O . TRP A 1 271 ? 27.328 -12.531 1.945 1 77 271 TRP A O 1
ATOM 2306 N N . ARG A 1 272 ? 26.906 -12.703 -0.135 1 65.5 272 ARG A N 1
ATOM 2307 C CA . ARG A 1 272 ? 28.078 -13.398 -0.664 1 65.5 272 ARG A CA 1
ATOM 2308 C C . ARG A 1 272 ? 28.141 -14.836 -0.156 1 65.5 272 ARG A C 1
ATOM 2310 O O . ARG A 1 272 ? 29.203 -15.453 -0.161 1 65.5 272 ARG A O 1
ATOM 2317 N N . ASP A 1 273 ? 27.109 -15.195 0.604 1 62.03 273 ASP A N 1
ATOM 2318 C CA . ASP A 1 273 ? 27.078 -16.609 0.961 1 62.03 273 ASP A CA 1
ATOM 2319 C C . ASP A 1 273 ? 27.016 -17.484 -0.284 1 62.03 273 ASP A C 1
ATOM 2321 O O . ASP A 1 273 ? 26 -17.531 -0.974 1 62.03 273 ASP A O 1
ATOM 2325 N N . PRO A 1 274 ? 28.219 -17.969 -0.649 1 56.41 274 PRO A N 1
ATOM 2326 C CA . PRO A 1 274 ? 28.297 -18.766 -1.882 1 56.41 274 PRO A CA 1
ATOM 2327 C C . PRO A 1 274 ? 27.203 -19.828 -1.973 1 56.41 274 PRO A C 1
ATOM 2329 O O . PRO A 1 274 ? 26.828 -20.234 -3.074 1 56.41 274 PRO A O 1
ATOM 2332 N N . LYS A 1 275 ? 26.875 -20.422 -0.819 1 53.62 275 LYS A N 1
ATOM 2333 C CA . LYS A 1 275 ? 25.891 -21.516 -0.793 1 53.62 275 LYS A CA 1
ATOM 2334 C C . LYS A 1 275 ? 24.484 -20.984 -1.096 1 53.62 275 LYS A C 1
ATOM 2336 O O . LYS A 1 275 ? 23.594 -21.766 -1.436 1 53.62 275 LYS A O 1
ATOM 2341 N N . LEU A 1 276 ? 24.344 -19.922 -0.601 1 53.56 276 LEU A N 1
ATOM 2342 C CA . LEU A 1 276 ? 22.984 -19.406 -0.704 1 53.56 276 LEU A CA 1
ATOM 2343 C C . LEU A 1 276 ? 22.734 -18.812 -2.084 1 53.56 276 LEU A C 1
ATOM 2345 O O . LEU A 1 276 ? 21.578 -18.656 -2.496 1 53.56 276 LEU A O 1
ATOM 2349 N N . GLY A 1 277 ? 23.75 -19.016 -2.924 1 46.44 277 GLY A N 1
ATOM 2350 C CA . GLY A 1 277 ? 23.484 -18.438 -4.234 1 46.44 277 GLY A CA 1
ATOM 2351 C C . GLY A 1 277 ? 22.484 -17.297 -4.191 1 46.44 277 GLY A C 1
ATOM 2352 O O . GLY A 1 277 ? 21.844 -17.062 -3.162 1 46.44 277 GLY A O 1
ATOM 2353 N N . PRO A 1 278 ? 22.547 -16.297 -4.965 1 44.91 278 PRO A N 1
ATOM 2354 C CA . PRO A 1 278 ? 21.516 -15.281 -4.793 1 44.91 278 PRO A CA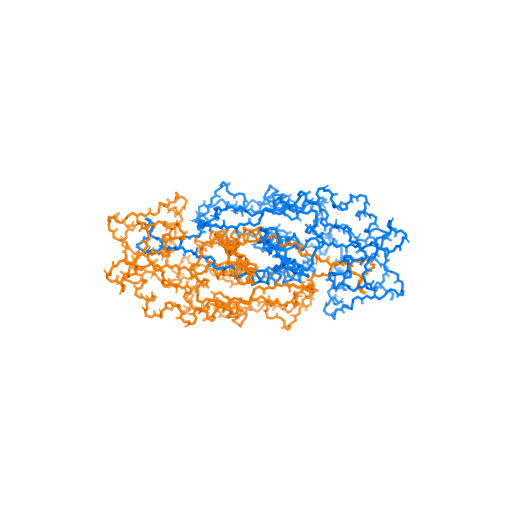 1
ATOM 2355 C C . PRO A 1 278 ? 20.141 -15.891 -4.508 1 44.91 278 PRO A C 1
ATOM 2357 O O . PRO A 1 278 ? 19.656 -16.734 -5.27 1 44.91 278 PRO A O 1
ATOM 2360 N N . ALA A 1 279 ? 19.812 -16.203 -3.367 1 47.31 279 ALA A N 1
ATOM 2361 C CA . ALA A 1 279 ? 18.484 -16.641 -2.92 1 47.31 279 ALA A CA 1
ATOM 2362 C C . ALA A 1 279 ? 17.406 -16.281 -3.941 1 47.31 279 ALA A C 1
ATOM 2364 O O . ALA A 1 279 ? 16.344 -16.906 -3.969 1 47.31 279 ALA A O 1
ATOM 2365 N N . GLN A 1 280 ? 17.703 -15.172 -4.641 1 48.28 280 GLN A N 1
ATOM 2366 C CA . GLN A 1 280 ? 16.797 -14.734 -5.707 1 48.28 280 GLN A CA 1
ATOM 2367 C C . GLN A 1 280 ? 16.641 -15.828 -6.766 1 48.28 280 GLN A C 1
ATOM 2369 O O . GLN A 1 280 ? 15.742 -15.75 -7.609 1 48.28 280 GLN A O 1
ATOM 2374 N N . LEU A 1 281 ? 17.547 -16.797 -6.754 1 45.53 281 LEU A N 1
ATOM 2375 C CA . LEU A 1 281 ? 17.562 -17.75 -7.852 1 45.53 281 LEU A CA 1
ATOM 2376 C C . LEU A 1 281 ? 16.969 -19.078 -7.414 1 45.53 281 LEU A C 1
ATOM 2378 O O . LEU A 1 281 ? 17.594 -19.844 -6.668 1 45.53 281 LEU A O 1
ATOM 2382 N N . GLY A 1 282 ? 15.953 -19.109 -6.672 1 43.12 282 GLY A N 1
ATOM 2383 C CA . GLY A 1 282 ? 15.367 -20.406 -6.355 1 43.12 282 GLY A CA 1
ATOM 2384 C C . GLY A 1 282 ? 15.734 -21.484 -7.352 1 43.12 282 GLY A C 1
ATOM 2385 O O . GLY A 1 282 ? 16.328 -21.203 -8.391 1 43.12 282 GLY A O 1
ATOM 2386 N N . PRO A 1 283 ? 15.516 -22.75 -6.898 1 41.75 283 PRO A N 1
ATOM 2387 C CA . PRO A 1 283 ? 15.82 -23.828 -7.84 1 41.75 283 PRO A CA 1
ATOM 2388 C C . PRO A 1 283 ? 15.07 -23.688 -9.164 1 41.75 283 PRO A C 1
ATOM 2390 O O . PRO A 1 283 ? 14.016 -23.047 -9.211 1 41.75 283 PRO A O 1
ATOM 2393 N N . TRP A 1 284 ? 15.742 -24.016 -10.312 1 38.97 284 TRP A N 1
ATOM 2394 C CA . TRP A 1 284 ? 15.188 -24.156 -11.656 1 38.97 284 TRP A CA 1
ATOM 2395 C C . TRP A 1 284 ? 13.883 -24.953 -11.633 1 38.97 284 TRP A C 1
ATOM 2397 O O . TRP A 1 284 ? 13.812 -26 -10.992 1 38.97 284 TRP A O 1
ATOM 2407 N N . PRO A 1 285 ? 12.875 -24.25 -11.852 1 39 285 PRO A N 1
ATOM 2408 C CA . PRO A 1 285 ? 11.812 -25.25 -12.008 1 39 285 PRO A CA 1
ATOM 2409 C C . PRO A 1 285 ? 12.172 -26.359 -12.992 1 39 285 PRO A C 1
ATOM 2411 O O . PRO A 1 285 ? 12.602 -26.078 -14.117 1 39 285 PRO A O 1
ATOM 2414 N N . LYS A 1 286 ? 12.43 -27.453 -12.555 1 38.44 286 LYS A N 1
ATOM 2415 C CA . LYS A 1 286 ? 12.797 -28.594 -13.391 1 38.44 286 LYS A CA 1
ATOM 2416 C C . LYS A 1 286 ? 11.977 -28.609 -14.68 1 38.44 286 LYS A C 1
ATOM 2418 O O . LYS A 1 286 ? 12.477 -29.016 -15.734 1 38.44 286 LYS A O 1
ATOM 2423 N N . HIS A 1 287 ? 10.75 -28.375 -14.664 1 36.09 287 HIS A N 1
ATOM 2424 C CA . HIS A 1 287 ? 9.875 -28.656 -15.797 1 36.09 287 HIS A CA 1
ATOM 2425 C C . HIS A 1 287 ? 9.906 -27.516 -16.812 1 36.09 287 HIS A C 1
ATOM 2427 O O . HIS A 1 287 ? 9.289 -27.609 -17.875 1 36.09 287 HIS A O 1
ATOM 2433 N N . GLN A 1 288 ? 10.406 -26.328 -16.594 1 37.16 288 GLN A N 1
ATOM 2434 C CA . GLN A 1 288 ? 10.406 -25.234 -17.562 1 37.16 288 GLN A CA 1
ATOM 2435 C C . GLN A 1 288 ? 11.562 -25.375 -18.547 1 37.16 288 GLN A C 1
ATOM 2437 O O . GLN A 1 288 ? 11.742 -24.516 -19.422 1 37.16 288 GLN A O 1
ATOM 2442 N N . GLN A 1 289 ? 12.406 -26.234 -18.484 1 32.66 289 GLN A N 1
ATOM 2443 C CA . GLN A 1 289 ? 13.523 -26.453 -19.406 1 32.66 289 GLN A CA 1
ATOM 2444 C C . GLN A 1 289 ? 13.023 -26.812 -20.812 1 32.66 289 GLN A C 1
ATOM 2446 O O . GLN A 1 289 ? 13.695 -26.547 -21.797 1 32.66 289 GLN A O 1
ATOM 2451 N N . HIS A 1 290 ? 11.992 -27.5 -20.969 1 32.16 290 HIS A N 1
ATOM 2452 C CA . HIS A 1 290 ? 11.844 -28.141 -22.266 1 32.16 290 HIS A CA 1
ATOM 2453 C C . HIS A 1 290 ? 11.336 -27.172 -23.312 1 32.16 290 HIS A C 1
ATOM 2455 O O . HIS A 1 290 ? 11.484 -27.406 -24.516 1 32.16 290 HIS A O 1
ATOM 2461 N N . SER A 1 291 ? 10.336 -26.266 -23.141 1 34.75 291 SER A N 1
ATOM 2462 C CA . SER A 1 291 ? 9.586 -25.797 -24.312 1 34.75 291 SER A CA 1
ATOM 2463 C C . SER A 1 291 ? 10.266 -24.594 -24.953 1 34.75 291 SER A C 1
ATOM 2465 O O . SER A 1 291 ? 9.828 -24.109 -26 1 34.75 291 SER A O 1
ATOM 2467 N N . VAL A 1 292 ? 11.125 -23.953 -24.359 1 33.38 292 VAL A N 1
ATOM 2468 C CA . VAL A 1 292 ? 11.57 -22.766 -25.094 1 33.38 292 VAL A CA 1
ATOM 2469 C C . VAL A 1 292 ? 12.57 -23.156 -26.172 1 33.38 292 VAL A C 1
ATOM 2471 O O . VAL A 1 292 ? 13.023 -22.312 -26.953 1 33.38 292 VAL A O 1
ATOM 2474 N N . ALA A 1 293 ? 13.359 -24.219 -26.047 1 31.48 293 ALA A N 1
ATOM 2475 C CA . ALA A 1 293 ? 14.461 -24.406 -26.984 1 31.48 293 ALA A CA 1
ATOM 2476 C C . ALA A 1 293 ? 13.953 -24.703 -28.391 1 31.48 293 ALA A C 1
ATOM 2478 O O . ALA A 1 293 ? 14.688 -24.562 -29.375 1 31.48 293 ALA A O 1
ATOM 2479 N N . GLU A 1 294 ? 13.102 -25.625 -28.375 1 29.17 294 GLU A N 1
ATOM 2480 C CA . GLU A 1 294 ? 13.008 -26.109 -29.734 1 29.17 294 GLU A CA 1
ATOM 2481 C C . GLU A 1 294 ? 12.109 -25.203 -30.594 1 29.17 294 GLU A C 1
ATOM 2483 O O . GLU A 1 294 ? 11.047 -24.781 -30.125 1 29.17 294 GLU A O 1
ATOM 2488 N N . MET B 1 1 ? -60.688 -2.594 20.422 1 34.84 1 MET B N 1
ATOM 2489 C CA . MET B 1 1 ? -59.25 -2.275 20.562 1 34.84 1 MET B CA 1
ATOM 2490 C C . MET B 1 1 ? -58.469 -2.832 19.375 1 34.84 1 MET B C 1
ATOM 2492 O O . MET B 1 1 ? -58.312 -4.047 19.25 1 34.84 1 MET B O 1
ATOM 2496 N N . SER B 1 2 ? -58.469 -2.18 18.234 1 42.56 2 SER B N 1
ATOM 2497 C CA . SER B 1 2 ? -57.719 -2.461 17 1 42.56 2 SER B CA 1
ATOM 2498 C C . SER B 1 2 ? -56.219 -2.373 17.219 1 42.56 2 SER B C 1
ATOM 2500 O O . SER B 1 2 ? -55.688 -1.3 17.516 1 42.56 2 SER B O 1
ATOM 2502 N N . THR B 1 3 ? -55.531 -3.412 17.688 1 42.53 3 THR B N 1
ATOM 2503 C CA . THR B 1 3 ? -54.094 -3.475 17.703 1 42.53 3 THR B CA 1
ATOM 2504 C C . THR B 1 3 ? -53.531 -3.201 16.312 1 42.53 3 THR B C 1
ATOM 2506 O O . THR B 1 3 ? -53.75 -3.984 15.383 1 42.53 3 THR B O 1
ATOM 2509 N N . SER B 1 4 ? -53.312 -1.988 15.898 1 43.03 4 SER B N 1
ATOM 2510 C CA . SER B 1 4 ? -52.5 -1.643 14.742 1 43.03 4 SER B CA 1
ATOM 2511 C C . SER B 1 4 ? -51.094 -2.273 14.828 1 43.03 4 SER B C 1
ATOM 2513 O O . SER B 1 4 ? -50.344 -1.977 15.75 1 43.03 4 SER B O 1
ATOM 2515 N N . PHE B 1 5 ? -50.938 -3.449 14.336 1 44.72 5 PHE B N 1
ATOM 2516 C CA . PHE B 1 5 ? -49.594 -3.975 14.117 1 44.72 5 PHE B CA 1
ATOM 2517 C C . PHE B 1 5 ? -48.781 -3.01 13.281 1 44.72 5 PHE B C 1
ATOM 2519 O O . PHE B 1 5 ? -49.062 -2.791 12.102 1 44.72 5 PHE B O 1
ATOM 2526 N N . LEU B 1 6 ? -48.062 -2.021 13.828 1 41.91 6 LEU B N 1
ATOM 2527 C CA . LEU B 1 6 ? -47 -1.279 13.148 1 41.91 6 LEU B CA 1
ATOM 2528 C C . LEU B 1 6 ? -46 -2.229 12.531 1 41.91 6 LEU B C 1
ATOM 2530 O O . LEU B 1 6 ? -45.219 -2.883 13.242 1 41.91 6 LEU B O 1
ATOM 2534 N N . THR B 1 7 ? -46.281 -2.842 11.5 1 41.88 7 THR B N 1
ATOM 2535 C CA . THR B 1 7 ? -45.219 -3.49 10.719 1 41.88 7 THR B CA 1
ATOM 2536 C C . THR B 1 7 ? -44.062 -2.535 10.477 1 41.88 7 THR B C 1
ATOM 2538 O O . THR B 1 7 ? -44.219 -1.522 9.789 1 41.88 7 THR B O 1
ATOM 2541 N N . SER B 1 8 ? -43.219 -2.297 11.383 1 44.09 8 SER B N 1
ATOM 2542 C CA . SER B 1 8 ? -41.969 -1.634 11.062 1 44.09 8 SER B CA 1
ATOM 2543 C C . SER B 1 8 ? -41.344 -2.201 9.789 1 44.09 8 SER B C 1
ATOM 2545 O O . SER B 1 8 ? -41 -3.379 9.734 1 44.09 8 SER B O 1
ATOM 2547 N N . LEU B 1 9 ? -41.688 -1.865 8.648 1 48.28 9 LEU B N 1
ATOM 2548 C CA . LEU B 1 9 ? -41.031 -2.117 7.367 1 48.28 9 LEU B CA 1
ATOM 2549 C C . LEU B 1 9 ? -39.531 -1.897 7.473 1 48.28 9 LEU B C 1
ATOM 2551 O O . LEU B 1 9 ? -39.062 -0.766 7.656 1 48.28 9 LEU B O 1
ATOM 2555 N N . PHE B 1 10 ? -38.875 -2.811 8.07 1 59.53 10 PHE B N 1
ATOM 2556 C CA . PHE B 1 10 ? -37.406 -2.703 8.102 1 59.53 10 PHE B CA 1
ATOM 2557 C C . PHE B 1 10 ? -36.844 -2.658 6.688 1 59.53 10 PHE B C 1
ATOM 2559 O O . PHE B 1 10 ? -37.062 -3.572 5.891 1 59.53 10 PHE B O 1
ATOM 2566 N N . VAL B 1 11 ? -36.656 -1.501 6.164 1 72.88 11 VAL B N 1
ATOM 2567 C CA . VAL B 1 11 ? -36.062 -1.237 4.855 1 72.88 11 VAL B CA 1
ATOM 2568 C C . VAL B 1 11 ? -34.625 -1.718 4.832 1 72.88 11 VAL B C 1
ATOM 2570 O O . VAL B 1 11 ? -33.844 -1.455 5.766 1 72.88 11 VAL B O 1
ATOM 2573 N N . ARG B 1 12 ? -34.281 -2.635 3.912 1 85.38 12 ARG B N 1
ATOM 2574 C CA . ARG B 1 12 ? -32.906 -3.068 3.66 1 85.38 12 ARG B CA 1
ATOM 2575 C C . ARG B 1 12 ? -32 -1.874 3.447 1 85.38 12 ARG B C 1
ATOM 2577 O O . ARG B 1 12 ? -32.312 -0.966 2.676 1 85.38 12 ARG B O 1
ATOM 2584 N N . PRO B 1 13 ? -30.984 -1.856 4.227 1 91.94 13 PRO B N 1
ATOM 2585 C CA . PRO B 1 13 ? -30.062 -0.733 4.02 1 91.94 13 PRO B CA 1
ATOM 2586 C C . PRO B 1 13 ? -29.516 -0.673 2.596 1 91.94 13 PRO B C 1
ATOM 2588 O O . PRO B 1 13 ? -29.25 -1.713 1.983 1 91.94 13 PRO B O 1
ATOM 2591 N N . SER B 1 14 ? -29.406 0.546 2.105 1 93.25 14 SER B N 1
ATOM 2592 C CA . SER B 1 14 ? -28.781 0.77 0.803 1 93.25 14 SER B CA 1
ATOM 2593 C C . SER B 1 14 ? -27.312 0.391 0.821 1 93.25 14 SER B C 1
ATOM 2595 O O . SER B 1 14 ? -26.734 0.169 1.889 1 93.25 14 SER B O 1
ATOM 2597 N N . LEU B 1 15 ? -26.703 0.3 -0.315 1 94.5 15 LEU B N 1
ATOM 2598 C CA . LEU B 1 15 ? -25.281 0.021 -0.402 1 94.5 15 LEU B CA 1
ATOM 2599 C C . LEU B 1 15 ? -24.469 1.09 0.326 1 94.5 15 LEU B C 1
ATOM 2601 O O . LEU B 1 15 ? -23.516 0.773 1.051 1 94.5 15 LEU B O 1
ATOM 2605 N N . LYS B 1 16 ? -24.859 2.314 0.115 1 95.06 16 LYS B N 1
ATOM 2606 C CA . LYS B 1 16 ? -24.188 3.414 0.796 1 95.06 16 LYS B CA 1
ATOM 2607 C C . LYS B 1 16 ? -24.281 3.262 2.312 1 95.06 16 LYS B C 1
ATOM 2609 O O . LYS B 1 16 ? -23.281 3.441 3.021 1 95.06 16 LYS B O 1
ATOM 2614 N N . GLN B 1 17 ? -25.422 2.939 2.744 1 95.75 17 GLN B N 1
ATOM 2615 C CA . GLN B 1 17 ? -25.609 2.75 4.176 1 95.75 17 GLN B CA 1
ATOM 2616 C C . GLN B 1 17 ? -24.781 1.576 4.691 1 95.75 17 GLN B C 1
ATOM 2618 O O . GLN B 1 17 ? -24.234 1.633 5.793 1 95.75 17 GLN B O 1
ATOM 2623 N N . GLN B 1 18 ? -24.734 0.516 3.934 1 96.75 18 GLN B N 1
ATOM 2624 C CA . GLN B 1 18 ? -23.938 -0.637 4.328 1 96.75 18 GLN B CA 1
ATOM 2625 C C . GLN B 1 18 ? -22.453 -0.273 4.418 1 96.75 18 GLN B C 1
ATOM 2627 O O . GLN B 1 18 ? -21.766 -0.66 5.371 1 96.75 18 GLN B O 1
ATOM 2632 N N . MET B 1 19 ? -21.938 0.492 3.447 1 97.19 19 MET B N 1
ATOM 2633 C CA . MET B 1 19 ? -20.562 0.952 3.5 1 97.19 19 MET B CA 1
ATOM 2634 C C . MET B 1 19 ? -20.312 1.793 4.746 1 97.19 19 MET B C 1
ATOM 2636 O O . MET B 1 19 ? -19.312 1.594 5.449 1 97.19 19 MET B O 1
ATOM 2640 N N . GLN B 1 20 ? -21.172 2.686 4.953 1 96.38 20 GLN B N 1
ATOM 2641 C CA . GLN B 1 20 ? -21.062 3.572 6.105 1 96.38 20 GLN B CA 1
ATOM 2642 C C . GLN B 1 20 ? -21.047 2.779 7.41 1 96.38 20 GLN B C 1
ATOM 2644 O O . GLN B 1 20 ? -20.281 3.088 8.328 1 96.38 20 GLN B O 1
ATOM 2649 N N . ASN B 1 21 ? -21.906 1.734 7.504 1 96.12 21 ASN B N 1
ATOM 2650 C CA . ASN B 1 21 ? -22.031 0.923 8.711 1 96.12 21 ASN B CA 1
ATOM 2651 C C . ASN B 1 21 ? -20.734 0.185 9.023 1 96.12 21 ASN B C 1
ATOM 2653 O O . ASN B 1 21 ? -20.484 -0.16 10.18 1 96.12 21 ASN B O 1
ATOM 2657 N N . LEU B 1 22 ? -19.953 -0.019 8.055 1 97 22 LEU B N 1
ATOM 2658 C CA . LEU B 1 22 ? -18.75 -0.834 8.219 1 97 22 LEU B CA 1
ATOM 2659 C C . LEU B 1 22 ? -17.531 0.042 8.469 1 97 22 LEU B C 1
ATOM 2661 O O . LEU B 1 22 ? -16.406 -0.458 8.523 1 97 22 LEU B O 1
ATOM 2665 N N . GLU B 1 23 ? -17.719 1.341 8.656 1 97.44 23 GLU B N 1
ATOM 2666 C CA . GLU B 1 23 ? -16.625 2.27 8.898 1 97.44 23 GLU B CA 1
ATOM 2667 C C . GLU B 1 23 ? -16.828 3.047 10.195 1 97.44 23 GLU B C 1
ATOM 2669 O O . GLU B 1 23 ? -17.922 3.066 10.742 1 97.44 23 GLU B O 1
ATOM 2674 N N . TRP B 1 24 ? -15.703 3.562 10.695 1 98.06 24 TRP B N 1
ATOM 2675 C CA . TRP B 1 24 ? -15.789 4.543 11.773 1 98.06 24 TRP B CA 1
ATOM 2676 C C . TRP B 1 24 ? -16.594 5.766 11.336 1 98.06 24 TRP B C 1
ATOM 2678 O O . TRP B 1 24 ? -16.672 6.062 10.141 1 98.06 24 TRP B O 1
ATOM 2688 N N . TYR B 1 25 ? -17.25 6.414 12.242 1 98.25 25 TYR B N 1
ATOM 2689 C CA . TYR B 1 25 ? -18.047 7.578 11.898 1 98.25 25 TYR B CA 1
ATOM 2690 C C . TYR B 1 25 ? -17.234 8.586 11.094 1 98.25 25 TYR B C 1
ATOM 2692 O O . TYR B 1 25 ? -16.109 8.906 11.453 1 98.25 25 TYR B O 1
ATOM 2700 N N . SER B 1 26 ? -17.781 9.062 10.055 1 98.19 26 SER B N 1
ATOM 2701 C CA . SER B 1 26 ? -17.25 10.141 9.242 1 98.19 26 SER B CA 1
ATOM 2702 C C . SER B 1 26 ? -18.344 11.047 8.711 1 98.19 26 SER B C 1
ATOM 2704 O O . SER B 1 26 ? -19.297 10.57 8.086 1 98.19 26 SER B O 1
ATOM 2706 N N . PRO B 1 27 ? -18.203 12.328 8.906 1 97.81 27 PRO B N 1
ATOM 2707 C CA . PRO B 1 27 ? -19.219 13.25 8.375 1 97.81 27 PRO B CA 1
ATOM 2708 C C . PRO B 1 27 ? -19.203 13.328 6.852 1 97.81 27 PRO B C 1
ATOM 2710 O O . PRO B 1 27 ? -20.125 13.891 6.246 1 97.81 27 PRO B O 1
ATOM 2713 N N . LEU B 1 28 ? -18.219 12.758 6.199 1 97.44 28 LEU B N 1
ATOM 2714 C CA . LEU B 1 28 ? -18.109 12.82 4.746 1 97.44 28 LEU B CA 1
ATOM 2715 C C . LEU B 1 28 ? -19.25 12.055 4.086 1 97.44 28 LEU B C 1
ATOM 2717 O O . LEU B 1 28 ? -19.594 12.32 2.932 1 97.44 28 LEU B O 1
ATOM 2721 N N . TRP B 1 29 ? -19.797 11.125 4.773 1 97.31 29 TRP B N 1
ATOM 2722 C CA . TRP B 1 29 ? -20.859 10.289 4.207 1 97.31 29 TRP B CA 1
ATOM 2723 C C . TRP B 1 29 ? -22.078 11.125 3.875 1 97.31 29 TRP B C 1
ATOM 2725 O O . TRP B 1 29 ? -22.859 10.773 2.973 1 97.31 29 TRP B O 1
ATOM 2735 N N . LYS B 1 30 ? -22.234 12.219 4.605 1 95.62 30 LYS B N 1
ATOM 2736 C CA . LYS B 1 30 ? -23.391 13.07 4.391 1 95.62 30 LYS B CA 1
ATOM 2737 C C . LYS B 1 30 ? -23.359 13.711 3.006 1 95.62 30 LYS B C 1
ATOM 2739 O O . LYS B 1 30 ? -24.406 13.852 2.361 1 95.62 30 LYS B O 1
ATOM 2744 N N . ASP B 1 31 ? -22.188 14.062 2.547 1 95.62 31 ASP B N 1
ATOM 2745 C CA . ASP B 1 31 ? -22.078 14.852 1.326 1 95.62 31 ASP B CA 1
ATOM 2746 C C . ASP B 1 31 ? -21.344 14.078 0.229 1 95.62 31 ASP B C 1
ATOM 2748 O O . ASP B 1 31 ? -20.891 14.664 -0.755 1 95.62 31 ASP B O 1
ATOM 2752 N N . THR B 1 32 ? -21.141 12.781 0.422 1 96.25 32 THR B N 1
ATOM 2753 C CA . THR B 1 32 ? -20.516 11.953 -0.601 1 96.25 32 THR B CA 1
ATOM 2754 C C . THR B 1 32 ? -21.5 10.906 -1.122 1 96.25 32 THR B C 1
ATOM 2756 O O . THR B 1 32 ? -22.047 10.109 -0.35 1 96.25 32 THR B O 1
ATOM 2759 N N . ASP B 1 33 ? -21.766 11.008 -2.383 1 94.31 33 ASP B N 1
ATOM 2760 C CA . ASP B 1 33 ? -22.5 9.93 -3.035 1 94.31 33 ASP B CA 1
ATOM 2761 C C . ASP B 1 33 ? -21.562 8.812 -3.479 1 94.31 33 ASP B C 1
ATOM 2763 O O . ASP B 1 33 ? -21.203 8.727 -4.656 1 94.31 33 ASP B O 1
ATOM 2767 N N . MET B 1 34 ? -21.281 7.953 -2.553 1 96.75 34 MET B N 1
ATOM 2768 C CA . MET B 1 34 ? -20.281 6.91 -2.816 1 96.75 34 MET B CA 1
ATOM 2769 C C . MET B 1 34 ? -20.891 5.781 -3.648 1 96.75 34 MET B C 1
ATOM 2771 O O . MET B 1 34 ? -21.844 5.133 -3.219 1 96.75 34 MET B O 1
ATOM 2775 N N . HIS B 1 35 ? -20.328 5.582 -4.789 1 97.75 35 HIS B N 1
ATOM 2776 C CA . HIS B 1 35 ? -20.75 4.496 -5.668 1 97.75 35 HIS B CA 1
ATOM 2777 C C . HIS B 1 35 ? -19.922 3.238 -5.426 1 97.75 35 HIS B C 1
ATOM 2779 O O . HIS B 1 35 ? -18.797 3.316 -4.902 1 97.75 35 HIS B O 1
ATOM 2785 N N . LEU B 1 36 ? -20.484 2.129 -5.648 1 97.94 36 LEU B N 1
ATOM 2786 C CA . LEU B 1 36 ? -19.828 0.83 -5.707 1 97.94 36 LEU B CA 1
ATOM 2787 C C . LEU B 1 36 ? -19.891 0.254 -7.117 1 97.94 36 LEU B C 1
ATOM 2789 O O . LEU B 1 36 ? -20.953 -0.136 -7.59 1 97.94 36 LEU B O 1
ATOM 2793 N N . ASP B 1 37 ? -18.734 0.149 -7.777 1 98.19 37 ASP B N 1
ATOM 2794 C CA . ASP B 1 37 ? -18.688 -0.219 -9.188 1 98.19 37 ASP B CA 1
ATOM 2795 C C . ASP B 1 37 ? -18.016 -1.578 -9.383 1 98.19 37 ASP B C 1
ATOM 2797 O O . ASP B 1 37 ? -17.156 -1.97 -8.594 1 98.19 37 ASP B O 1
ATOM 2801 N N . HIS B 1 38 ? -18.469 -2.254 -10.398 1 98.31 38 HIS B N 1
ATOM 2802 C CA . HIS B 1 38 ? -17.703 -3.381 -10.914 1 98.31 38 HIS B CA 1
ATOM 2803 C C . HIS B 1 38 ? -16.422 -2.91 -11.586 1 98.31 38 HIS B C 1
ATOM 2805 O O . HIS B 1 38 ? -16.469 -2.068 -12.492 1 98.31 38 HIS B O 1
ATOM 2811 N N . VAL B 1 39 ? -15.32 -3.414 -11.141 1 98.44 39 VAL B N 1
ATOM 2812 C CA . VAL B 1 39 ? -14.023 -3.057 -11.695 1 98.44 39 VAL B CA 1
ATOM 2813 C C . VAL B 1 39 ? -13.25 -4.32 -12.062 1 98.44 39 VAL B C 1
ATOM 2815 O O . VAL B 1 39 ? -13.203 -5.277 -11.281 1 98.44 39 VAL B O 1
ATOM 2818 N N . LYS B 1 40 ? -12.703 -4.352 -13.266 1 98.31 40 LYS B N 1
ATOM 2819 C CA . LYS B 1 40 ? -11.703 -5.352 -13.609 1 98.31 40 LYS B CA 1
ATOM 2820 C C . LYS B 1 40 ? -10.297 -4.871 -13.25 1 98.31 40 LYS B C 1
ATOM 2822 O O . LYS B 1 40 ? -9.766 -3.963 -13.898 1 98.31 40 LYS B O 1
ATOM 2827 N N . ILE B 1 41 ? -9.703 -5.488 -12.242 1 98.31 41 ILE B N 1
ATOM 2828 C CA . ILE B 1 41 ? -8.367 -5.113 -11.789 1 98.31 41 ILE B CA 1
ATOM 2829 C C . ILE B 1 41 ? -7.344 -5.426 -12.875 1 98.31 41 ILE B C 1
ATOM 2831 O O . ILE B 1 41 ? -7.402 -6.484 -13.508 1 98.31 41 ILE B O 1
ATOM 2835 N N . ASP B 1 42 ? -6.469 -4.473 -13.156 1 97.94 42 ASP B N 1
ATOM 2836 C CA . ASP B 1 42 ? -5.289 -4.789 -13.953 1 97.94 42 ASP B CA 1
ATOM 2837 C C . ASP B 1 42 ? -4.223 -5.48 -13.102 1 97.94 42 ASP B C 1
ATOM 2839 O O . ASP B 1 42 ? -3.428 -4.816 -12.43 1 97.94 42 ASP B O 1
ATOM 2843 N N . GLY B 1 43 ? -4.219 -6.801 -13.172 1 97.62 43 GLY B N 1
ATOM 2844 C CA . GLY B 1 43 ? -3.326 -7.594 -12.336 1 97.62 43 GLY B CA 1
ATOM 2845 C C . GLY B 1 43 ? -2.289 -8.359 -13.133 1 97.62 43 GLY B C 1
ATOM 2846 O O . GLY B 1 43 ? -1.706 -9.328 -12.641 1 97.62 43 GLY B O 1
ATOM 2847 N N . ASP B 1 44 ? -2.098 -7.973 -14.422 1 95.69 44 ASP B N 1
ATOM 2848 C CA . ASP B 1 44 ? -1.091 -8.641 -15.242 1 95.69 44 ASP B CA 1
ATOM 2849 C C . ASP B 1 44 ? 0.29 -8.547 -14.594 1 95.69 44 ASP B C 1
ATOM 2851 O O . ASP B 1 44 ? 0.667 -7.5 -14.07 1 95.69 44 ASP B O 1
ATOM 2855 N N . PHE B 1 45 ? 1.007 -9.633 -14.648 1 95.56 45 PHE B N 1
ATOM 2856 C CA . PHE B 1 45 ? 2.34 -9.664 -14.062 1 95.56 45 PHE B CA 1
ATOM 2857 C C . PHE B 1 45 ? 3.328 -8.867 -14.906 1 95.56 45 PHE B C 1
ATOM 2859 O O . PHE B 1 45 ? 4.316 -8.352 -14.383 1 95.56 45 PHE B O 1
ATOM 2866 N N . TRP B 1 46 ? 3.045 -8.742 -16.141 1 94.38 46 TRP B N 1
ATOM 2867 C CA . TRP B 1 46 ? 4.012 -8.234 -17.109 1 94.38 46 TRP B CA 1
ATOM 2868 C C . TRP B 1 46 ? 3.902 -6.715 -17.234 1 94.38 46 TRP B C 1
ATOM 2870 O O . TRP B 1 46 ? 2.801 -6.16 -17.203 1 94.38 46 TRP B O 1
ATOM 2880 N N . TRP B 1 47 ? 5.055 -6.164 -17.391 1 93.62 47 TRP B N 1
ATOM 2881 C CA . TRP B 1 47 ? 5.133 -4.727 -17.641 1 93.62 47 TRP B CA 1
ATOM 2882 C C . TRP B 1 47 ? 4.379 -4.352 -18.922 1 93.62 47 TRP B C 1
ATOM 2884 O O . TRP B 1 47 ? 4.234 -5.176 -19.828 1 93.62 47 TRP B O 1
ATOM 2894 N N . ASN B 1 48 ? 3.904 -3.207 -18.891 1 89.5 48 ASN B N 1
ATOM 2895 C CA . ASN B 1 48 ? 3.127 -2.627 -19.984 1 89.5 48 ASN B CA 1
ATOM 2896 C C . ASN B 1 48 ? 3.449 -1.148 -20.172 1 89.5 48 ASN B C 1
ATOM 2898 O O . ASN B 1 48 ? 3.223 -0.337 -19.266 1 89.5 48 ASN B O 1
ATOM 2902 N N . GLU B 1 49 ? 3.811 -0.764 -21.359 1 90.06 49 GLU B N 1
ATOM 2903 C CA . GLU B 1 49 ? 4.23 0.609 -21.625 1 90.06 49 GLU B CA 1
ATOM 2904 C C . GLU B 1 49 ? 3.043 1.568 -21.578 1 90.06 49 GLU B C 1
ATOM 2906 O O . GLU B 1 49 ? 3.221 2.775 -21.391 1 90.06 49 GLU B O 1
ATOM 2911 N N . SER B 1 50 ? 1.877 1.043 -21.734 1 93.69 50 SER B N 1
ATOM 2912 C CA . SER B 1 50 ? 0.705 1.904 -21.844 1 93.69 50 SER B CA 1
ATOM 2913 C C . SER B 1 50 ? 0.127 2.23 -20.469 1 93.69 50 SER B C 1
ATOM 2915 O O . SER B 1 50 ? -0.762 3.076 -20.344 1 93.69 50 SER B O 1
ATOM 2917 N N . ASN B 1 51 ? 0.603 1.611 -19.438 1 96.69 51 ASN B N 1
ATOM 2918 C CA . ASN B 1 51 ? 0.118 1.853 -18.078 1 96.69 51 ASN B CA 1
ATOM 2919 C C . ASN B 1 51 ? 1.008 2.844 -17.328 1 96.69 51 ASN B C 1
ATOM 2921 O O . ASN B 1 51 ? 2.105 2.492 -16.891 1 96.69 51 ASN B O 1
ATOM 2925 N N . ILE B 1 52 ? 0.549 4.059 -17.109 1 97.75 52 ILE B N 1
ATOM 2926 C CA . ILE B 1 52 ? 1.346 5.141 -16.547 1 97.75 52 ILE B CA 1
ATOM 2927 C C . ILE B 1 52 ? 1.782 4.777 -15.125 1 97.75 52 ILE B C 1
ATOM 2929 O O . ILE B 1 52 ? 2.838 5.219 -14.664 1 97.75 52 ILE B O 1
ATOM 2933 N N . TRP B 1 53 ? 1.042 3.896 -14.438 1 98.25 53 TRP B N 1
ATOM 2934 C CA . TRP B 1 53 ? 1.289 3.566 -13.039 1 98.25 53 TRP B CA 1
ATOM 2935 C C . TRP B 1 53 ? 2.42 2.553 -12.906 1 98.25 53 TRP B C 1
ATOM 2937 O O . TRP B 1 53 ? 2.887 2.273 -11.805 1 98.25 53 TRP B O 1
ATOM 2947 N N . ARG B 1 54 ? 2.906 2.016 -14.016 1 97.31 54 ARG B N 1
ATOM 2948 C CA . ARG B 1 54 ? 3.965 1.013 -14.047 1 97.31 54 ARG B CA 1
ATOM 2949 C C . ARG B 1 54 ? 5.207 1.546 -14.75 1 97.31 54 ARG B C 1
ATOM 2951 O O . ARG B 1 54 ? 6.008 0.772 -15.281 1 97.31 54 ARG B O 1
ATOM 2958 N N . GLN B 1 55 ? 5.371 2.885 -14.781 1 97 55 GLN B N 1
ATOM 2959 C CA . GLN B 1 55 ? 6.484 3.49 -15.5 1 97 55 GLN B CA 1
ATOM 2960 C C . GLN B 1 55 ? 7.559 3.988 -14.539 1 97 55 GLN B C 1
ATOM 2962 O O . GLN B 1 55 ? 7.281 4.227 -13.359 1 97 55 GLN B O 1
ATOM 2967 N N . ASP B 1 56 ? 8.766 4.176 -15.094 1 96.38 56 ASP B N 1
ATOM 2968 C CA . ASP B 1 56 ? 9.891 4.75 -14.359 1 96.38 56 ASP B CA 1
ATOM 2969 C C . ASP B 1 56 ? 9.609 6.195 -13.961 1 96.38 56 ASP B C 1
ATOM 2971 O O . ASP B 1 56 ? 8.711 6.832 -14.516 1 96.38 56 ASP B O 1
ATOM 2975 N N . PRO B 1 57 ? 10.398 6.672 -12.992 1 96.56 57 PRO B N 1
ATOM 2976 C CA . PRO B 1 57 ? 10.242 8.078 -12.594 1 96.56 57 PRO B CA 1
ATOM 2977 C C . PRO B 1 57 ? 10.391 9.039 -13.773 1 96.56 57 PRO B C 1
ATOM 2979 O O . PRO B 1 57 ? 11.273 8.867 -14.617 1 96.56 57 PRO B O 1
ATOM 2982 N N . SER B 1 58 ? 9.602 9.969 -13.875 1 95.44 58 SER B N 1
ATOM 2983 C CA . SER B 1 58 ? 9.586 11.086 -14.82 1 95.44 58 SER B CA 1
ATOM 2984 C C . SER B 1 58 ? 8.641 12.188 -14.359 1 95.44 58 SER B C 1
ATOM 2986 O O . SER B 1 58 ? 7.773 11.953 -13.516 1 95.44 58 SER B O 1
ATOM 2988 N N . PRO B 1 59 ? 8.773 13.398 -14.867 1 94 59 PRO B N 1
ATOM 2989 C CA . PRO B 1 59 ? 7.824 14.453 -14.5 1 94 59 PRO B CA 1
ATOM 2990 C C . PRO B 1 59 ? 6.371 14.062 -14.773 1 94 59 PRO B C 1
ATOM 2992 O O . PRO B 1 59 ? 5.484 14.367 -13.969 1 94 59 PRO B O 1
ATOM 2995 N N . GLU B 1 60 ? 6.188 13.383 -15.859 1 96.19 60 GLU B N 1
ATOM 2996 C CA . GLU B 1 60 ? 4.836 12.969 -16.234 1 96.19 60 GLU B CA 1
ATOM 2997 C C . GLU B 1 60 ? 4.277 11.953 -15.234 1 96.19 60 GLU B C 1
ATOM 2999 O O . GLU B 1 60 ? 3.133 12.07 -14.797 1 96.19 60 GLU B O 1
ATOM 3004 N N . VAL B 1 61 ? 5.07 10.953 -14.891 1 97.5 61 VAL B N 1
ATOM 3005 C CA . VAL B 1 61 ? 4.66 9.914 -13.953 1 97.5 61 VAL B CA 1
ATOM 3006 C C . VAL B 1 61 ? 4.441 10.531 -12.57 1 97.5 61 VAL B C 1
ATOM 3008 O O . VAL B 1 61 ? 3.455 10.219 -11.898 1 97.5 61 VAL B O 1
ATOM 3011 N N . ASP B 1 62 ? 5.305 11.43 -12.172 1 95.19 62 ASP B N 1
ATOM 3012 C CA . ASP B 1 62 ? 5.191 12.086 -10.883 1 95.19 62 ASP B CA 1
ATOM 3013 C C . ASP B 1 62 ? 3.914 12.922 -10.797 1 95.19 62 ASP B C 1
ATOM 3015 O O . ASP B 1 62 ? 3.244 12.93 -9.758 1 95.19 62 ASP B O 1
ATOM 3019 N N . ALA B 1 63 ? 3.611 13.602 -11.828 1 94.25 63 ALA B N 1
ATOM 3020 C CA . ALA B 1 63 ? 2.385 14.398 -11.867 1 94.25 63 ALA B CA 1
ATOM 3021 C C . ALA B 1 63 ? 1.152 13.508 -11.734 1 94.25 63 ALA B C 1
ATOM 3023 O O . ALA B 1 63 ? 0.198 13.859 -11.039 1 94.25 63 ALA B O 1
ATOM 3024 N N . ALA B 1 64 ? 1.157 12.375 -12.406 1 96.81 64 ALA B N 1
ATOM 3025 C CA . ALA B 1 64 ? 0.038 11.438 -12.336 1 96.81 64 ALA B CA 1
ATOM 3026 C C . ALA B 1 64 ? -0.172 10.953 -10.906 1 96.81 64 ALA B C 1
ATOM 3028 O O . ALA B 1 64 ? -1.295 10.969 -10.391 1 96.81 64 ALA B O 1
ATOM 3029 N N . TRP B 1 65 ? 0.878 10.547 -10.25 1 96.69 65 TRP B N 1
ATOM 3030 C CA . TRP B 1 65 ? 0.793 10.047 -8.883 1 96.69 65 TRP B CA 1
ATOM 3031 C C . TRP B 1 65 ? 0.365 11.156 -7.926 1 96.69 65 TRP B C 1
ATOM 3033 O O . TRP B 1 65 ? -0.417 10.922 -7 1 96.69 65 TRP B O 1
ATOM 3043 N N . SER B 1 66 ? 0.862 12.367 -8.133 1 92.62 66 SER B N 1
ATOM 3044 C CA . SER B 1 66 ? 0.48 13.5 -7.289 1 92.62 66 SER B CA 1
ATOM 3045 C C . SER B 1 66 ? -1.018 13.773 -7.375 1 92.62 66 SER B C 1
ATOM 3047 O O . SER B 1 66 ? -1.657 14.078 -6.367 1 92.62 66 SER B O 1
ATOM 3049 N N . LYS B 1 67 ? -1.54 13.602 -8.484 1 92.06 67 LYS B N 1
ATOM 3050 C CA . LYS B 1 67 ? -2.967 13.844 -8.68 1 92.06 67 LYS B CA 1
ATOM 3051 C C . LYS B 1 67 ? -3.807 12.812 -7.934 1 92.06 67 LYS B C 1
ATOM 3053 O O . LYS B 1 67 ? -4.91 13.117 -7.48 1 92.06 67 LYS B O 1
ATOM 3058 N N . LEU B 1 68 ? -3.336 11.602 -7.734 1 93.25 68 LEU B N 1
ATOM 3059 C CA . LEU B 1 68 ? -4.078 10.539 -7.07 1 93.25 68 LEU B CA 1
ATOM 3060 C C . LEU B 1 68 ? -4.32 10.875 -5.602 1 93.25 68 LEU B C 1
ATOM 3062 O O . LEU B 1 68 ? -5.309 10.43 -5.016 1 93.25 68 LEU B O 1
ATOM 3066 N N . HIS B 1 69 ? -3.453 11.609 -4.992 1 85.62 69 HIS B N 1
ATOM 3067 C CA . HIS B 1 69 ? -3.66 11.883 -3.576 1 85.62 69 HIS B CA 1
ATOM 3068 C C . HIS B 1 69 ? -3.91 13.367 -3.334 1 85.62 69 HIS B C 1
ATOM 3070 O O . HIS B 1 69 ? -3.674 13.867 -2.232 1 85.62 69 HIS B O 1
ATOM 3076 N N . GLY B 1 70 ? -4.742 14.031 -4.262 1 71.88 70 GLY B N 1
ATOM 3077 C CA . GLY B 1 70 ? -5.445 15.281 -4.016 1 71.88 70 GLY B CA 1
ATOM 3078 C C . GLY B 1 70 ? -4.863 16.453 -4.781 1 71.88 70 GLY B C 1
ATOM 3079 O O . GLY B 1 70 ? -5.488 17.516 -4.883 1 71.88 70 GLY B O 1
ATOM 3080 N N . GLY B 1 71 ? -3.84 16.234 -5.578 1 62.31 71 GLY B N 1
ATOM 3081 C CA . GLY B 1 71 ? -3.365 17.359 -6.359 1 62.31 71 GLY B CA 1
ATOM 3082 C C . GLY B 1 71 ? -3.529 18.688 -5.641 1 62.31 71 GLY B C 1
ATOM 3083 O O . GLY B 1 71 ? -2.959 19.703 -6.055 1 62.31 71 GLY B O 1
ATOM 3084 N N . GLY B 1 72 ? -4.375 18.703 -4.547 1 68.06 72 GLY B N 1
ATOM 3085 C CA . GLY B 1 72 ? -4.645 19.906 -3.76 1 68.06 72 GLY B CA 1
ATOM 3086 C C . GLY B 1 72 ? -4.145 19.797 -2.332 1 68.06 72 GLY B C 1
ATOM 3087 O O . GLY B 1 72 ? -3.012 19.375 -2.096 1 68.06 72 GLY B O 1
ATOM 3088 N N . HIS B 1 73 ? -5.07 20.312 -1.391 1 81.5 73 HIS B N 1
ATOM 3089 C CA . HIS B 1 73 ? -4.59 20.5 -0.026 1 81.5 73 HIS B CA 1
ATOM 3090 C C . HIS B 1 73 ? -5.047 19.359 0.876 1 81.5 73 HIS B C 1
ATOM 3092 O O . HIS B 1 73 ? -4.488 19.141 1.956 1 81.5 73 HIS B O 1
ATOM 3098 N N . ASN B 1 74 ? -6.047 18.516 0.449 1 93.12 74 ASN B N 1
ATOM 3099 C CA . ASN B 1 74 ? -6.645 17.469 1.266 1 93.12 74 ASN B CA 1
ATOM 3100 C C . ASN B 1 74 ? -6.949 17.969 2.678 1 93.12 74 ASN B C 1
ATOM 3102 O O . ASN B 1 74 ? -6.551 17.328 3.658 1 93.12 74 ASN B O 1
ATOM 3106 N N . ARG B 1 75 ? -7.594 19.109 2.805 1 95.94 75 ARG B N 1
ATOM 3107 C CA . ARG B 1 75 ? -8.047 19.688 4.062 1 95.94 75 ARG B CA 1
ATOM 3108 C C . ARG B 1 75 ? -9.523 20.078 3.982 1 95.94 75 ARG B C 1
ATOM 3110 O O . ARG B 1 75 ? -9.953 20.688 2.996 1 95.94 75 ARG B O 1
ATOM 3117 N N . VAL B 1 76 ? -10.219 19.719 5.012 1 97.19 76 VAL B N 1
ATOM 3118 C CA . VAL B 1 76 ? -11.648 20.031 5.047 1 97.19 76 VAL B CA 1
ATOM 3119 C C . VAL B 1 76 ? -12.016 20.594 6.422 1 97.19 76 VAL B C 1
ATOM 3121 O O . VAL B 1 76 ? -11.344 20.297 7.418 1 97.19 76 VAL B O 1
ATOM 3124 N N . PHE B 1 77 ? -13.047 21.359 6.418 1 98.12 77 PHE B N 1
ATOM 3125 C CA . PHE B 1 77 ? -13.609 21.844 7.672 1 98.12 77 PHE B CA 1
ATOM 3126 C C . PHE B 1 77 ? -14.531 20.797 8.289 1 98.12 77 PHE B C 1
ATOM 3128 O O . PHE B 1 77 ? -15.281 20.125 7.582 1 98.12 77 PHE B O 1
ATOM 3135 N N . VAL B 1 78 ? -14.5 20.688 9.586 1 98.62 78 VAL B N 1
ATOM 3136 C CA . VAL B 1 78 ? -15.328 19.766 10.344 1 98.62 78 VAL B CA 1
ATOM 3137 C C . VAL B 1 78 ? -16.031 20.5 11.484 1 98.62 78 VAL B C 1
ATOM 3139 O O . VAL B 1 78 ? -15.375 21.172 12.281 1 98.62 78 VAL B O 1
ATOM 3142 N N . SER B 1 79 ? -17.312 20.375 11.578 1 98.56 79 SER B N 1
ATOM 3143 C CA . SER B 1 79 ? -18.047 21.016 12.664 1 98.56 79 SER B CA 1
ATOM 3144 C C . SER B 1 79 ? -17.703 20.391 14.008 1 98.56 79 SER B C 1
ATOM 3146 O O . SER B 1 79 ? -17.281 19.234 14.078 1 98.56 79 SER B O 1
ATOM 3148 N N . LYS B 1 80 ? -17.891 21.188 15.047 1 98.69 80 LYS B N 1
ATOM 3149 C CA . LYS B 1 80 ? -17.656 20.688 16.391 1 98.69 80 LYS B CA 1
ATOM 3150 C C . LYS B 1 80 ? -18.5 19.438 16.688 1 98.69 80 LYS B C 1
ATOM 3152 O O . LYS B 1 80 ? -18.016 18.484 17.297 1 98.69 80 LYS B O 1
ATOM 3157 N N . GLU B 1 81 ? -19.734 19.422 16.281 1 98.56 81 GLU B N 1
ATOM 3158 C CA . GLU B 1 81 ? -20.594 18.266 16.469 1 98.56 81 GLU B CA 1
ATOM 3159 C C . GLU B 1 81 ? -20.016 17.016 15.82 1 98.56 81 GLU B C 1
ATOM 3161 O O . GLU B 1 81 ? -19.906 15.969 16.453 1 98.56 81 GLU B O 1
ATOM 3166 N N . ASP B 1 82 ? -19.609 17.125 14.578 1 98.62 82 ASP B N 1
ATOM 3167 C CA . ASP B 1 82 ? -19.047 16 13.852 1 98.62 82 ASP B CA 1
ATOM 3168 C C . ASP B 1 82 ? -17.688 15.594 14.438 1 98.62 82 ASP B C 1
ATOM 3170 O O . ASP B 1 82 ? -17.344 14.414 14.438 1 98.62 82 ASP B O 1
ATOM 3174 N N . TRP B 1 83 ? -16.969 16.609 14.859 1 98.75 83 TRP B N 1
ATOM 3175 C CA . TRP B 1 83 ? -15.695 16.359 15.531 1 98.75 83 TRP B CA 1
ATOM 3176 C C . TRP B 1 83 ? -15.883 15.461 16.75 1 98.75 83 TRP B C 1
ATOM 3178 O O . TRP B 1 83 ? -15.188 14.453 16.891 1 98.75 83 TRP B O 1
ATOM 3188 N N . ILE B 1 84 ? -16.828 15.758 17.531 1 98.69 84 ILE B N 1
ATOM 3189 C CA . ILE B 1 84 ? -17.141 15 18.75 1 98.69 84 ILE B CA 1
ATOM 3190 C C . ILE B 1 84 ? -17.625 13.609 18.359 1 98.69 84 ILE B C 1
ATOM 3192 O O . ILE B 1 84 ? -17.188 12.609 18.938 1 98.69 84 ILE B O 1
ATOM 3196 N N . LYS B 1 85 ? -18.484 13.5 17.375 1 98.31 85 LYS B N 1
ATOM 3197 C CA . LYS B 1 85 ? -19.016 12.211 16.938 1 98.31 85 LYS B CA 1
ATOM 3198 C C . LYS B 1 85 ? -17.906 11.32 16.391 1 98.31 85 LYS B C 1
ATOM 3200 O O . LYS B 1 85 ? -18 10.094 16.469 1 98.31 85 LYS B O 1
ATOM 3205 N N . SER B 1 86 ? -16.875 11.922 15.844 1 98.12 86 SER B N 1
ATOM 3206 C CA . SER B 1 86 ? -15.742 11.18 15.281 1 98.12 86 SER B CA 1
ATOM 3207 C C . SER B 1 86 ? -14.805 10.688 16.375 1 98.12 86 SER B C 1
ATOM 3209 O O . SER B 1 86 ? -13.859 9.945 16.109 1 98.12 86 SER B O 1
ATOM 3211 N N . GLY B 1 87 ? -15.016 11.117 17.594 1 98 87 GLY B N 1
ATOM 3212 C CA . GLY B 1 87 ? -14.203 10.695 18.719 1 98 87 GLY B CA 1
ATOM 3213 C C . GLY B 1 87 ? -12.914 11.477 18.859 1 98 87 GLY B C 1
ATOM 3214 O O . GLY B 1 87 ? -11.969 11.016 19.5 1 98 87 GLY B O 1
ATOM 3215 N N . PHE B 1 88 ? -12.844 12.648 18.25 1 98.62 88 PHE B N 1
ATOM 3216 C CA . PHE B 1 88 ? -11.625 13.453 18.281 1 98.62 88 PHE B CA 1
ATOM 3217 C C . PHE B 1 88 ? -11.578 14.305 19.547 1 98.62 88 PHE B C 1
ATOM 3219 O O . PHE B 1 88 ? -12.617 14.656 20.094 1 98.62 88 PHE B O 1
ATOM 3226 N N . ASP B 1 89 ? -10.398 14.586 20 1 98.25 89 ASP B N 1
ATOM 3227 C CA . ASP B 1 89 ? -10.188 15.406 21.203 1 98.25 89 ASP B CA 1
ATOM 3228 C C . ASP B 1 89 ? -10.508 16.875 20.922 1 98.25 89 ASP B C 1
ATOM 3230 O O . ASP B 1 89 ? -9.82 17.516 20.125 1 98.25 89 ASP B O 1
ATOM 3234 N N . THR B 1 90 ? -11.477 17.438 21.609 1 97.56 90 THR B N 1
ATOM 3235 C CA . THR B 1 90 ? -11.938 18.797 21.328 1 97.56 90 THR B CA 1
ATOM 3236 C C . THR B 1 90 ? -10.953 19.812 21.891 1 97.56 90 THR B C 1
ATOM 3238 O O . THR B 1 90 ? -10.891 20.953 21.422 1 97.56 90 THR B O 1
ATOM 3241 N N . GLU B 1 91 ? -10.203 19.453 22.906 1 97 91 GLU B N 1
ATOM 3242 C CA . GLU B 1 91 ? -9.289 20.406 23.547 1 97 91 GLU B CA 1
ATOM 3243 C C . GLU B 1 91 ? -7.992 20.531 22.75 1 97 91 GLU B C 1
ATOM 3245 O O . GLU B 1 91 ? -7.43 21.609 22.641 1 97 91 GLU B O 1
ATOM 3250 N N . LYS B 1 92 ? -7.562 19.469 22.203 1 97.94 92 LYS B N 1
ATOM 3251 C CA . LYS B 1 92 ? -6.289 19.469 21.484 1 97.94 92 LYS B CA 1
ATOM 3252 C C . LYS B 1 92 ? -6.477 19.812 20.016 1 97.94 92 LYS B C 1
ATOM 3254 O O . LYS B 1 92 ? -5.512 20.125 19.312 1 97.94 92 LYS B O 1
ATOM 3259 N N . GLY B 1 93 ? -7.676 19.781 19.547 1 98.06 93 GLY B N 1
ATOM 3260 C CA . GLY B 1 93 ? -7.957 20.047 18.141 1 98.06 93 GLY B CA 1
ATOM 3261 C C . GLY B 1 93 ? -7.684 21.484 17.75 1 98.06 93 GLY B C 1
ATOM 3262 O O . GLY B 1 93 ? -7.973 22.406 18.516 1 98.06 93 GLY B O 1
ATOM 3263 N N . ALA B 1 94 ? -7.098 21.609 16.531 1 96.5 94 ALA B N 1
ATOM 3264 C CA . ALA B 1 94 ? -6.867 22.953 16 1 96.5 94 ALA B CA 1
ATOM 3265 C C . ALA B 1 94 ? -8.148 23.531 15.406 1 96.5 94 ALA B C 1
ATOM 3267 O O . ALA B 1 94 ? -8.711 22.969 14.469 1 96.5 94 ALA B O 1
ATOM 3268 N N . LYS B 1 95 ? -8.508 24.625 15.891 1 97.06 95 LYS B N 1
ATOM 3269 C CA . LYS B 1 95 ? -9.719 25.297 15.414 1 97.06 95 LYS B CA 1
ATOM 3270 C C . LYS B 1 95 ? -9.398 26.281 14.297 1 97.06 95 LYS B C 1
ATOM 3272 O O . LYS B 1 95 ? -8.398 27 14.352 1 97.06 95 LYS B O 1
ATOM 3277 N N . TRP B 1 96 ? -10.258 26.312 13.328 1 97.69 96 TRP B N 1
ATOM 3278 C CA . TRP B 1 96 ? -10.094 27.188 12.18 1 97.69 96 TRP B CA 1
ATOM 3279 C C . TRP B 1 96 ? -10.219 28.656 12.602 1 97.69 96 TRP B C 1
ATOM 3281 O O . TRP B 1 96 ? -11.227 29.047 13.18 1 97.69 96 TRP B O 1
ATOM 3291 N N . ILE B 1 97 ? -9.266 29.422 12.234 1 95.75 97 ILE B N 1
ATOM 3292 C CA . ILE B 1 97 ? -9.172 30.797 12.672 1 95.75 97 ILE B CA 1
ATOM 3293 C C . ILE B 1 97 ? -10.227 31.641 11.945 1 95.75 97 ILE B C 1
ATOM 3295 O O . ILE B 1 97 ? -10.594 32.719 12.414 1 95.75 97 ILE B O 1
ATOM 3299 N N . GLY B 1 98 ? -10.703 31.172 10.836 1 95.88 98 GLY B N 1
ATOM 3300 C CA . GLY B 1 98 ? -11.695 31.906 10.078 1 95.88 98 GLY B CA 1
ATOM 3301 C C . GLY B 1 98 ? -13.094 31.828 10.664 1 95.88 98 GLY B C 1
ATOM 3302 O O . GLY B 1 98 ? -14 32.531 10.234 1 95.88 98 GLY B O 1
ATOM 3303 N N . ASP B 1 99 ? -13.266 30.938 11.617 1 97.06 99 ASP B N 1
ATOM 3304 C CA . ASP B 1 99 ? -14.531 30.828 12.328 1 97.06 99 ASP B CA 1
ATOM 3305 C C . ASP B 1 99 ? -14.398 31.328 13.766 1 97.06 99 ASP B C 1
ATOM 3307 O O . ASP B 1 99 ? -14.008 30.578 14.656 1 97.06 99 ASP B O 1
ATOM 3311 N N . PRO B 1 100 ? -14.82 32.531 14.086 1 94.25 100 PRO B N 1
ATOM 3312 C CA . PRO B 1 100 ? -14.641 33.094 15.414 1 94.25 100 PRO B CA 1
ATOM 3313 C C . PRO B 1 100 ? -15.477 32.406 16.484 1 94.25 100 PRO B C 1
ATOM 3315 O O . PRO B 1 100 ? -15.258 32.625 17.672 1 94.25 100 PRO B O 1
ATOM 3318 N N . THR B 1 101 ? -16.422 31.609 16.078 1 96.38 101 THR B N 1
ATOM 3319 C CA . THR B 1 101 ? -17.234 30.906 17.062 1 96.38 101 THR B CA 1
ATOM 3320 C C . THR B 1 101 ? -16.438 29.781 17.719 1 96.38 101 THR B C 1
ATOM 3322 O O . THR B 1 101 ? -16.812 29.281 18.766 1 96.38 101 THR B O 1
ATOM 3325 N N . GLY B 1 102 ? -15.375 29.391 17.109 1 95.25 102 GLY B N 1
ATOM 3326 C CA . GLY B 1 102 ? -14.547 28.312 17.641 1 95.25 102 GLY B CA 1
ATOM 3327 C C . GLY B 1 102 ? -15.156 26.938 17.469 1 95.25 102 GLY B C 1
ATOM 3328 O O . GLY B 1 102 ? -14.781 26 18.172 1 95.25 102 GLY B O 1
ATOM 3329 N N . ASN B 1 103 ? -16.094 26.766 16.547 1 97.94 103 ASN B N 1
ATOM 3330 C CA . ASN B 1 103 ? -16.812 25.516 16.406 1 97.94 103 ASN B CA 1
ATOM 3331 C C . ASN B 1 103 ? -16.453 24.797 15.109 1 97.94 103 ASN B C 1
ATOM 3333 O O . ASN B 1 103 ? -17.172 23.891 14.672 1 97.94 103 ASN B O 1
ATOM 3337 N N . THR B 1 104 ? -15.344 25.188 14.461 1 98.56 104 THR B N 1
ATOM 3338 C CA . THR B 1 104 ? -14.898 24.562 13.219 1 98.56 104 THR B CA 1
ATOM 3339 C C . THR B 1 104 ? -13.469 24.047 13.352 1 98.56 104 THR B C 1
ATOM 3341 O O . THR B 1 104 ? -12.562 24.797 13.711 1 98.56 104 THR B O 1
ATOM 3344 N N . TYR B 1 105 ? -13.328 22.781 13.109 1 98.56 105 TYR B N 1
ATOM 3345 C CA . TYR B 1 105 ? -12.023 22.125 13.141 1 98.56 105 TYR B CA 1
ATOM 3346 C C . TYR B 1 105 ? -11.547 21.781 11.727 1 98.56 105 TYR B C 1
ATOM 3348 O O . TYR B 1 105 ? -12.266 22.031 10.75 1 98.56 105 TYR B O 1
ATOM 3356 N N . ILE B 1 106 ? -10.273 21.328 11.617 1 98.25 106 ILE B N 1
ATOM 3357 C CA . ILE B 1 106 ? -9.688 20.969 10.328 1 98.25 106 ILE B CA 1
ATOM 3358 C C . ILE B 1 106 ? -9.234 19.5 10.359 1 98.25 106 ILE B C 1
ATOM 3360 O O . ILE B 1 106 ? -8.664 19.047 11.359 1 98.25 106 ILE B O 1
ATOM 3364 N N . ALA B 1 107 ? -9.516 18.797 9.297 1 98.19 107 ALA B N 1
ATOM 3365 C CA . ALA B 1 107 ? -9.07 17.406 9.156 1 98.19 107 ALA B CA 1
ATOM 3366 C C . ALA B 1 107 ? -8.68 17.109 7.711 1 98.19 107 ALA B C 1
ATOM 3368 O O . ALA B 1 107 ? -8.875 17.938 6.82 1 98.19 107 ALA B O 1
ATOM 3369 N N . GLU B 1 108 ? -8.062 15.969 7.535 1 97 108 GLU B N 1
ATOM 3370 C CA . GLU B 1 108 ? -7.754 15.438 6.211 1 97 108 GLU B CA 1
ATOM 3371 C C . GLU B 1 108 ? -8.562 14.172 5.93 1 97 108 GLU B C 1
ATOM 3373 O O . GLU B 1 108 ? -8.969 13.469 6.859 1 97 108 GLU B O 1
ATOM 3378 N N . VAL B 1 109 ? -8.828 13.992 4.637 1 96.94 109 VAL B N 1
ATOM 3379 C CA . VAL B 1 109 ? -9.352 12.695 4.211 1 96.94 109 VAL B CA 1
ATOM 3380 C C . VAL B 1 109 ? -8.234 11.656 4.238 1 96.94 109 VAL B C 1
ATOM 3382 O O . VAL B 1 109 ? -7.312 11.703 3.42 1 96.94 109 VAL B O 1
ATOM 3385 N N . ASN B 1 110 ? -8.367 10.703 5.059 1 97.38 110 ASN B N 1
ATOM 3386 C CA . ASN B 1 110 ? -7.254 9.836 5.43 1 97.38 110 ASN B CA 1
ATOM 3387 C C . ASN B 1 110 ? -6.777 9 4.246 1 97.38 110 ASN B C 1
ATOM 3389 O O . ASN B 1 110 ? -5.578 8.758 4.094 1 97.38 110 ASN B O 1
ATOM 3393 N N . ILE B 1 111 ? -7.68 8.531 3.379 1 97.69 111 ILE B N 1
ATOM 3394 C CA . ILE B 1 111 ? -7.309 7.59 2.324 1 97.69 111 ILE B CA 1
ATOM 3395 C C . ILE B 1 111 ? -6.395 8.281 1.316 1 97.69 111 ILE B C 1
ATOM 3397 O O . ILE B 1 111 ? -5.586 7.629 0.652 1 97.69 111 ILE B O 1
ATOM 3401 N N . LEU B 1 112 ? -6.52 9.578 1.183 1 97.31 112 LEU B N 1
ATOM 3402 C CA . LEU B 1 112 ? -5.621 10.32 0.304 1 97.31 112 LEU B CA 1
ATOM 3403 C C . LEU B 1 112 ? -4.211 10.375 0.887 1 97.31 112 LEU B C 1
ATOM 3405 O O . LEU B 1 112 ? -3.227 10.344 0.147 1 97.31 112 LEU B O 1
ATOM 3409 N N . HIS B 1 113 ? -4.141 10.469 2.182 1 97.12 113 HIS B N 1
ATOM 3410 C CA . HIS B 1 113 ? -2.844 10.336 2.836 1 97.12 113 HIS B CA 1
ATOM 3411 C C . HIS B 1 113 ? -2.248 8.953 2.607 1 97.12 113 HIS B C 1
ATOM 3413 O O . HIS B 1 113 ? -1.043 8.82 2.377 1 97.12 113 HIS B O 1
ATOM 3419 N N . VAL B 1 114 ? -3.082 7.902 2.713 1 98.06 114 VAL B N 1
ATOM 3420 C CA . VAL B 1 114 ? -2.607 6.547 2.447 1 98.06 114 VAL B CA 1
ATOM 3421 C C . VAL B 1 114 ? -2.047 6.465 1.029 1 98.06 114 VAL B C 1
ATOM 3423 O O . VAL B 1 114 ? -0.989 5.871 0.807 1 98.06 114 VAL B O 1
ATOM 3426 N N . MET B 1 115 ? -2.732 7.086 0.06 1 98.06 115 MET B N 1
ATOM 3427 C CA . MET B 1 115 ? -2.244 7.086 -1.316 1 98.06 115 MET B CA 1
ATOM 3428 C C . MET B 1 115 ? -0.938 7.863 -1.433 1 98.06 115 MET B C 1
ATOM 3430 O O . MET B 1 115 ? -0.043 7.473 -2.186 1 98.06 115 MET B O 1
ATOM 3434 N N . HIS B 1 116 ? -0.803 8.969 -0.744 1 97.12 116 HIS B N 1
ATOM 3435 C CA . HIS B 1 116 ? 0.474 9.656 -0.623 1 97.12 116 HIS B CA 1
ATOM 3436 C C . HIS B 1 116 ? 1.575 8.711 -0.16 1 97.12 116 HIS B C 1
ATOM 3438 O O . HIS B 1 116 ? 2.688 8.742 -0.691 1 97.12 116 HIS B O 1
ATOM 3444 N N . CYS B 1 117 ? 1.265 7.879 0.84 1 98.06 117 CYS B N 1
ATOM 3445 C CA . CYS B 1 117 ? 2.236 6.93 1.368 1 98.06 117 CYS B CA 1
ATOM 3446 C C . CYS B 1 117 ? 2.643 5.918 0.305 1 98.06 117 CYS B C 1
ATOM 3448 O O . CYS B 1 117 ? 3.814 5.547 0.207 1 98.06 117 CYS B O 1
ATOM 3450 N N . VAL B 1 118 ? 1.681 5.438 -0.531 1 98.75 118 VAL B N 1
ATOM 3451 C CA . VAL B 1 118 ? 2.018 4.531 -1.624 1 98.75 118 VAL B CA 1
ATOM 3452 C C . VAL B 1 118 ? 2.986 5.219 -2.584 1 98.75 118 VAL B C 1
ATOM 3454 O O . VAL B 1 118 ? 3.975 4.621 -3.014 1 98.75 118 VAL B O 1
ATOM 3457 N N . ASN B 1 119 ? 2.703 6.469 -2.887 1 98 119 ASN B N 1
ATOM 3458 C CA . ASN B 1 119 ? 3.576 7.234 -3.77 1 98 119 ASN B CA 1
ATOM 3459 C C . ASN B 1 119 ? 4.973 7.398 -3.174 1 98 119 ASN B C 1
ATOM 3461 O O . ASN B 1 119 ? 5.973 7.316 -3.893 1 98 119 ASN B O 1
ATOM 3465 N N . LEU B 1 120 ? 5.016 7.668 -1.893 1 97.62 120 LEU B N 1
ATOM 3466 C CA . LEU B 1 120 ? 6.312 7.797 -1.238 1 97.62 120 LEU B CA 1
ATOM 3467 C C . LEU B 1 120 ? 7.09 6.488 -1.311 1 97.62 120 LEU B C 1
ATOM 3469 O O . LEU B 1 120 ? 8.305 6.492 -1.545 1 97.62 120 LEU B O 1
ATOM 3473 N N . MET B 1 121 ? 6.434 5.371 -1.14 1 98.69 121 MET B N 1
ATOM 3474 C CA . MET B 1 121 ? 7.074 4.066 -1.269 1 98.69 121 MET B CA 1
ATOM 3475 C C . MET B 1 121 ? 7.566 3.84 -2.693 1 98.69 121 MET B C 1
ATOM 3477 O O . MET B 1 121 ? 8.641 3.275 -2.902 1 98.69 121 MET B O 1
ATOM 3481 N N . ARG B 1 122 ? 6.746 4.238 -3.684 1 98.75 122 ARG B N 1
ATOM 3482 C CA . ARG B 1 122 ? 7.184 4.191 -5.074 1 98.75 122 ARG B CA 1
ATOM 3483 C C . ARG B 1 122 ? 8.492 4.945 -5.262 1 98.75 122 ARG B C 1
ATOM 3485 O O . ARG B 1 122 ? 9.43 4.434 -5.879 1 98.75 122 ARG B O 1
ATOM 3492 N N . GLN B 1 123 ? 8.594 6.117 -4.766 1 97.5 123 GLN B N 1
ATOM 3493 C CA . GLN B 1 123 ? 9.773 6.957 -4.918 1 97.5 123 GLN B CA 1
ATOM 3494 C C . GLN B 1 123 ? 10.977 6.352 -4.199 1 97.5 123 GLN B C 1
ATOM 3496 O O . GLN B 1 123 ? 12.117 6.512 -4.645 1 97.5 123 GLN B O 1
ATOM 3501 N N . ALA B 1 124 ? 10.703 5.613 -3.139 1 97.12 124 ALA B N 1
ATOM 3502 C CA . ALA B 1 124 ? 11.766 5.008 -2.34 1 97.12 124 ALA B CA 1
ATOM 3503 C C . ALA B 1 124 ? 12.531 3.957 -3.143 1 97.12 124 ALA B C 1
ATOM 3505 O O . ALA B 1 124 ? 13.711 3.707 -2.889 1 97.12 124 ALA B O 1
ATOM 3506 N N . ALA B 1 125 ? 11.867 3.346 -4.098 1 97.5 125 ALA B N 1
ATOM 3507 C CA . ALA B 1 125 ? 12.539 2.363 -4.949 1 97.5 125 ALA B CA 1
ATOM 3508 C C . ALA B 1 125 ? 13.617 3.021 -5.805 1 97.5 125 ALA B C 1
ATOM 3510 O O . ALA B 1 125 ? 14.477 2.34 -6.359 1 97.5 125 ALA B O 1
ATOM 3511 N N . PHE B 1 126 ? 13.523 4.336 -5.973 1 96.25 126 PHE B N 1
ATOM 3512 C CA . PHE B 1 126 ? 14.461 5.141 -6.746 1 96.25 126 PHE B CA 1
ATOM 3513 C C . PHE B 1 126 ? 15.039 6.266 -5.898 1 96.25 126 PHE B C 1
ATOM 3515 O O . PHE B 1 126 ? 15.008 7.43 -6.297 1 96.25 126 PHE B O 1
ATOM 3522 N N . LEU B 1 127 ? 15.586 5.859 -4.781 1 93.81 127 LEU B N 1
ATOM 3523 C CA . LEU B 1 127 ? 16.016 6.789 -3.74 1 93.81 127 LEU B CA 1
ATOM 3524 C C . LEU B 1 127 ? 16.875 7.906 -4.328 1 93.81 127 LEU B C 1
ATOM 3526 O O . LEU B 1 127 ? 16.547 9.086 -4.18 1 93.81 127 LEU B O 1
ATOM 3530 N N . ASP B 1 128 ? 17.922 7.551 -5.094 1 91.19 128 ASP B N 1
ATOM 3531 C CA . ASP B 1 128 ? 18.891 8.547 -5.547 1 91.19 128 ASP B CA 1
ATOM 3532 C C . ASP B 1 128 ? 18.344 9.375 -6.699 1 91.19 128 ASP B C 1
ATOM 3534 O O . ASP B 1 128 ? 18.922 10.383 -7.09 1 91.19 128 ASP B O 1
ATOM 3538 N N . TYR B 1 129 ? 17.219 8.961 -7.234 1 93.25 129 TYR B N 1
ATOM 3539 C CA . TYR B 1 129 ? 16.516 9.789 -8.211 1 93.25 129 TYR B CA 1
ATOM 3540 C C . TYR B 1 129 ? 15.805 10.953 -7.527 1 93.25 129 TYR B C 1
ATOM 3542 O O . TYR B 1 129 ? 15.875 12.094 -8 1 93.25 129 TYR B O 1
ATOM 3550 N N . TYR B 1 130 ? 15.25 10.688 -6.426 1 92.69 130 TYR B N 1
ATOM 3551 C CA . TYR B 1 130 ? 14.391 11.672 -5.781 1 92.69 130 TYR B CA 1
ATOM 3552 C C . TYR B 1 130 ? 15.125 12.391 -4.656 1 92.69 130 TYR B C 1
ATOM 3554 O O . TYR B 1 130 ? 14.938 13.594 -4.445 1 92.69 130 TYR B O 1
ATOM 3562 N N . TRP B 1 131 ? 15.891 11.594 -3.953 1 89.88 131 TRP B N 1
ATOM 3563 C CA . TRP B 1 131 ? 16.625 12.125 -2.812 1 89.88 131 TRP B CA 1
ATOM 3564 C C . TRP B 1 131 ? 18.125 12.102 -3.08 1 89.88 131 TRP B C 1
ATOM 3566 O O . TRP B 1 131 ? 18.875 11.398 -2.402 1 89.88 131 TRP B O 1
ATOM 3576 N N . TYR B 1 132 ? 18.578 12.961 -3.959 1 89.56 132 TYR B N 1
ATOM 3577 C CA . TYR B 1 132 ? 19.922 12.914 -4.508 1 89.56 132 TYR B CA 1
ATOM 3578 C C . TYR B 1 132 ? 20.859 13.812 -3.717 1 89.56 132 TYR B C 1
ATOM 3580 O O . TYR B 1 132 ? 22.031 13.953 -4.07 1 89.56 132 TYR B O 1
ATOM 3588 N N . VAL B 1 133 ? 20.422 14.414 -2.607 1 87.19 133 VAL B N 1
ATOM 3589 C CA . VAL B 1 133 ? 21.266 15.305 -1.81 1 87.19 133 VAL B CA 1
ATOM 3590 C C . VAL B 1 133 ? 21.719 14.578 -0.547 1 87.19 133 VAL B C 1
ATOM 3592 O O . VAL B 1 133 ? 20.938 13.859 0.083 1 87.19 133 VAL B O 1
ATOM 3595 N N . ARG B 1 134 ? 23.016 14.844 -0.251 1 87.56 134 ARG B N 1
ATOM 3596 C CA . ARG B 1 134 ? 23.578 14.352 0.995 1 87.56 134 ARG B CA 1
ATOM 3597 C C . ARG B 1 134 ? 24.188 15.492 1.811 1 87.56 134 ARG B C 1
ATOM 3599 O O . ARG B 1 134 ? 24.828 16.391 1.256 1 87.56 134 ARG B O 1
ATOM 3606 N N . PRO B 1 135 ? 24.109 15.523 3.219 1 89 135 PRO B N 1
ATOM 3607 C CA . PRO B 1 135 ? 23.312 14.555 3.984 1 89 135 PRO B CA 1
ATOM 3608 C C . PRO B 1 135 ? 21.828 14.609 3.637 1 89 135 PRO B C 1
ATOM 3610 O O . PRO B 1 135 ? 21.297 15.688 3.352 1 89 135 PRO B O 1
ATOM 3613 N N . ILE B 1 136 ? 21.234 13.453 3.672 1 90.06 136 ILE B N 1
ATOM 3614 C CA . ILE B 1 136 ? 19.812 13.352 3.318 1 90.06 136 ILE B CA 1
ATOM 3615 C C . ILE B 1 136 ? 18.969 14.016 4.398 1 90.06 136 ILE B C 1
ATOM 3617 O O . ILE B 1 136 ? 19.406 14.172 5.539 1 90.06 136 ILE B O 1
ATOM 3621 N N . ASP B 1 137 ? 17.797 14.492 4.035 1 89.69 137 ASP B N 1
ATOM 3622 C CA . ASP B 1 137 ? 16.844 15.008 5.004 1 89.69 137 ASP B CA 1
ATOM 3623 C C . ASP B 1 137 ? 16.625 14.008 6.145 1 89.69 137 ASP B C 1
ATOM 3625 O O . ASP B 1 137 ? 16.219 12.875 5.91 1 89.69 137 ASP B O 1
ATOM 3629 N N . PRO B 1 138 ? 16.891 14.5 7.348 1 90 138 PRO B N 1
ATOM 3630 C CA . PRO B 1 138 ? 16.781 13.578 8.477 1 90 138 PRO B CA 1
ATOM 3631 C C . PRO B 1 138 ? 15.367 13.016 8.641 1 90 138 PRO B C 1
ATOM 3633 O O . PRO B 1 138 ? 15.172 12.031 9.359 1 90 138 PRO B O 1
ATOM 3636 N N . SER B 1 139 ? 14.383 13.602 8.008 1 91.12 139 SER B N 1
ATOM 3637 C CA . SER B 1 139 ? 13 13.141 8.148 1 91.12 139 SER B CA 1
ATOM 3638 C C . SER B 1 139 ? 12.664 12.07 7.113 1 91.12 139 SER B C 1
ATOM 3640 O O . SER B 1 139 ? 11.578 11.492 7.141 1 91.12 139 SER B O 1
ATOM 3642 N N . TYR B 1 140 ? 13.562 11.758 6.211 1 92.62 140 TYR B N 1
ATOM 3643 C CA . TYR B 1 140 ? 13.242 10.852 5.109 1 92.62 140 TYR B CA 1
ATOM 3644 C C . TYR B 1 140 ? 12.828 9.484 5.633 1 92.62 140 TYR B C 1
ATOM 3646 O O . TYR B 1 140 ? 11.742 9 5.316 1 92.62 140 TYR B O 1
ATOM 3654 N N . TRP B 1 141 ? 13.617 8.891 6.484 1 94.31 141 TRP B N 1
ATOM 3655 C CA . TRP B 1 141 ? 13.375 7.496 6.844 1 94.31 141 TRP B CA 1
ATOM 3656 C C . TRP B 1 141 ? 12.203 7.379 7.812 1 94.31 141 TRP B C 1
ATOM 3658 O O . TRP B 1 141 ? 11.445 6.406 7.762 1 94.31 141 TRP B O 1
ATOM 3668 N N . THR B 1 142 ? 12.094 8.336 8.773 1 94.5 142 THR B N 1
ATOM 3669 C CA . THR B 1 142 ? 10.898 8.289 9.609 1 94.5 142 THR B CA 1
ATOM 3670 C C . THR B 1 142 ? 9.641 8.414 8.758 1 94.5 142 THR B C 1
ATOM 3672 O O . THR B 1 142 ? 8.641 7.738 9.016 1 94.5 142 THR B O 1
ATOM 3675 N N . HIS B 1 143 ? 9.742 9.281 7.68 1 96 143 HIS B N 1
ATOM 3676 C CA . HIS B 1 143 ? 8.617 9.414 6.758 1 96 143 HIS B CA 1
ATOM 3677 C C . HIS B 1 143 ? 8.359 8.109 6.008 1 96 143 HIS B C 1
ATOM 3679 O O . HIS B 1 143 ? 7.219 7.652 5.922 1 96 143 HIS B O 1
ATOM 3685 N N . TYR B 1 144 ? 9.43 7.512 5.52 1 97.19 144 TYR B N 1
ATOM 3686 C CA . TYR B 1 144 ? 9.297 6.258 4.785 1 97.19 144 TYR B CA 1
ATOM 3687 C C . TYR B 1 144 ? 8.641 5.188 5.648 1 97.19 144 TYR B C 1
ATOM 3689 O O . TYR B 1 144 ? 7.68 4.543 5.227 1 97.19 144 TYR B O 1
ATOM 3697 N N . TYR B 1 145 ? 9.117 4.992 6.836 1 97.44 145 TYR B N 1
ATOM 3698 C CA . TYR B 1 145 ? 8.633 3.914 7.691 1 97.44 145 TYR B CA 1
ATOM 3699 C C . TYR B 1 145 ? 7.207 4.195 8.164 1 97.44 145 TYR B C 1
ATOM 3701 O O . TYR B 1 145 ? 6.406 3.271 8.32 1 97.44 145 TYR B O 1
ATOM 3709 N N . HIS B 1 146 ? 6.926 5.457 8.422 1 97.75 146 HIS B N 1
ATOM 3710 C CA . HIS B 1 146 ? 5.543 5.848 8.664 1 97.75 146 HIS B CA 1
ATOM 3711 C C . HIS B 1 146 ? 4.633 5.406 7.523 1 97.75 146 HIS B C 1
ATOM 3713 O O . HIS B 1 146 ? 3.6 4.777 7.754 1 97.75 146 HIS B O 1
ATOM 3719 N N . CYS B 1 147 ? 5.047 5.695 6.301 1 98.62 147 CYS B N 1
ATOM 3720 C CA . CYS B 1 147 ? 4.25 5.383 5.121 1 98.62 147 CYS B CA 1
ATOM 3721 C C . CYS B 1 147 ? 4.117 3.875 4.934 1 98.62 147 CYS B C 1
ATOM 3723 O O . CYS B 1 147 ? 3.025 3.371 4.672 1 98.62 147 CYS B O 1
ATOM 3725 N N . LEU B 1 148 ? 5.238 3.156 5.102 1 98.88 148 LEU B N 1
ATOM 3726 C CA . LEU B 1 148 ? 5.223 1.702 4.977 1 98.88 148 LEU B CA 1
ATOM 3727 C C . LEU B 1 148 ? 4.211 1.084 5.934 1 98.88 148 LEU B C 1
ATOM 3729 O O . LEU B 1 148 ? 3.383 0.266 5.523 1 98.88 148 LEU B O 1
ATOM 3733 N N . ASP B 1 149 ? 4.258 1.501 7.137 1 98.81 149 ASP B N 1
ATOM 3734 C CA . ASP B 1 149 ? 3.406 0.917 8.164 1 98.81 149 ASP B CA 1
ATOM 3735 C C . ASP B 1 149 ? 1.945 1.312 7.961 1 98.81 149 ASP B C 1
ATOM 3737 O O . ASP B 1 149 ? 1.039 0.519 8.227 1 98.81 149 ASP B O 1
ATOM 3741 N N . ILE B 1 150 ? 1.697 2.555 7.508 1 98.69 150 ILE B N 1
ATOM 3742 C CA . ILE B 1 150 ? 0.34 3.006 7.223 1 98.69 150 ILE B CA 1
ATOM 3743 C C . ILE B 1 150 ? -0.267 2.154 6.109 1 98.69 150 ILE B C 1
ATOM 3745 O O . ILE B 1 150 ? -1.407 1.696 6.223 1 98.69 150 ILE B O 1
ATOM 3749 N N . VAL B 1 151 ? 0.485 1.89 5.043 1 98.88 151 VAL B N 1
ATOM 3750 C CA . VAL B 1 151 ? -0.009 1.089 3.928 1 98.88 151 VAL B CA 1
ATOM 3751 C C . VAL B 1 151 ? -0.264 -0.343 4.391 1 98.88 151 VAL B C 1
ATOM 3753 O O . VAL B 1 151 ? -1.298 -0.933 4.066 1 98.88 151 VAL B O 1
ATOM 3756 N N . ARG B 1 152 ? 0.672 -0.911 5.215 1 98.88 152 ARG B N 1
ATOM 3757 C CA . ARG B 1 152 ? 0.484 -2.246 5.773 1 98.88 152 ARG B CA 1
ATOM 3758 C C . ARG B 1 152 ? -0.83 -2.336 6.543 1 98.88 152 ARG B C 1
ATOM 3760 O O . ARG B 1 152 ? -1.628 -3.248 6.312 1 98.88 152 ARG B O 1
ATOM 3767 N N . GLN B 1 153 ? -1.062 -1.396 7.41 1 98.69 153 GLN B N 1
ATOM 3768 C CA . GLN B 1 153 ? -2.248 -1.404 8.266 1 98.69 153 GLN B CA 1
ATOM 3769 C C . GLN B 1 153 ? -3.518 -1.228 7.438 1 98.69 153 GLN B C 1
ATOM 3771 O O . GLN B 1 153 ? -4.547 -1.837 7.73 1 98.69 153 GLN B O 1
ATOM 3776 N N . GLU B 1 154 ? -3.418 -0.386 6.379 1 98.62 154 GLU B N 1
ATOM 3777 C CA . GLU B 1 154 ? -4.582 -0.193 5.52 1 98.62 154 GLU B CA 1
ATOM 3778 C C . GLU B 1 154 ? -4.961 -1.488 4.809 1 98.62 154 GLU B C 1
ATOM 3780 O O . GLU B 1 154 ? -6.141 -1.851 4.754 1 98.62 154 GLU B O 1
ATOM 3785 N N . ILE B 1 155 ? -3.955 -2.191 4.266 1 98.56 155 ILE B N 1
ATOM 3786 C CA . ILE B 1 155 ? -4.211 -3.449 3.574 1 98.56 155 ILE B CA 1
ATOM 3787 C C . ILE B 1 155 ? -4.805 -4.465 4.551 1 98.56 155 ILE B C 1
ATOM 3789 O O . ILE B 1 155 ? -5.785 -5.141 4.23 1 98.56 155 ILE B O 1
ATOM 3793 N N . MET B 1 156 ? -4.277 -4.535 5.73 1 97.94 156 MET B N 1
ATOM 3794 C CA . MET B 1 156 ? -4.781 -5.461 6.738 1 97.94 156 MET B CA 1
ATOM 3795 C C . MET B 1 156 ? -6.211 -5.109 7.133 1 97.94 156 MET B C 1
ATOM 3797 O O . MET B 1 156 ? -7.035 -5.996 7.355 1 97.94 156 MET B O 1
ATOM 3801 N N . CYS B 1 157 ? -6.484 -3.828 7.195 1 98.12 157 CYS B N 1
ATOM 3802 C CA . CYS B 1 157 ? -7.797 -3.363 7.625 1 98.12 157 CYS B CA 1
ATOM 3803 C C . CYS B 1 157 ? -8.867 -3.748 6.613 1 98.12 157 CYS B C 1
ATOM 3805 O O . CYS B 1 157 ? -10.008 -4.047 6.988 1 98.12 157 CYS B O 1
ATOM 3807 N N . SER B 1 158 ? -8.602 -3.721 5.348 1 94.75 158 SER B N 1
ATOM 3808 C CA . SER B 1 158 ? -9.586 -4.027 4.312 1 94.75 158 SER B CA 1
ATOM 3809 C C . SER B 1 158 ? -9.844 -5.527 4.223 1 94.75 158 SER B C 1
ATOM 3811 O O . SER B 1 158 ? -11 -5.961 4.191 1 94.75 158 SER B O 1
ATOM 3813 N N . ALA B 1 159 ? -8.773 -6.355 4.211 1 94.06 159 ALA B N 1
ATOM 3814 C CA . ALA B 1 159 ? -8.789 -7.812 4.293 1 94.06 159 ALA B CA 1
ATOM 3815 C C . ALA B 1 159 ? -9.891 -8.398 3.412 1 94.06 159 ALA B C 1
ATOM 3817 O O . ALA B 1 159 ? -10.711 -9.195 3.877 1 94.06 159 ALA B O 1
ATOM 3818 N N . SER B 1 160 ? -9.914 -8.039 2.113 1 95.62 160 SER B N 1
ATOM 3819 C CA . SER B 1 160 ? -10.922 -8.547 1.188 1 95.62 160 SER B CA 1
ATOM 3820 C C . SER B 1 160 ? -10.758 -10.039 0.957 1 95.62 160 SER B C 1
ATOM 3822 O O . SER B 1 160 ? -9.641 -10.57 1.038 1 95.62 160 SER B O 1
ATOM 3824 N N . LEU B 1 161 ? -11.836 -10.742 0.64 1 97.62 161 LEU B N 1
ATOM 3825 C CA . LEU B 1 161 ? -11.805 -12.195 0.495 1 97.62 161 LEU B CA 1
ATOM 3826 C C . LEU B 1 161 ? -11.906 -12.602 -0.972 1 97.62 161 LEU B C 1
ATOM 3828 O O . LEU B 1 161 ? -12.336 -13.711 -1.285 1 97.62 161 LEU B O 1
ATOM 3832 N N . ASP B 1 162 ? -11.531 -11.719 -1.855 1 97.81 162 ASP B N 1
ATOM 3833 C CA . ASP B 1 162 ? -11.5 -12.023 -3.281 1 97.81 162 ASP B CA 1
ATOM 3834 C C . ASP B 1 162 ? -10.508 -13.148 -3.578 1 97.81 162 ASP B C 1
ATOM 3836 O O . ASP B 1 162 ? -9.5 -13.297 -2.883 1 97.81 162 ASP B O 1
ATOM 3840 N N . LEU B 1 163 ? -10.836 -13.891 -4.609 1 98.06 163 LEU B N 1
ATOM 3841 C CA . LEU B 1 163 ? -9.961 -14.961 -5.062 1 98.06 163 LEU B CA 1
ATOM 3842 C C . LEU B 1 163 ? -9.25 -14.578 -6.355 1 98.06 163 LEU B C 1
ATOM 3844 O O . LEU B 1 163 ? -9.805 -13.836 -7.172 1 98.06 163 LEU B O 1
ATOM 3848 N N . ALA B 1 164 ? -8.047 -15.07 -6.512 1 98.38 164 ALA B N 1
ATOM 3849 C CA . ALA B 1 164 ? -7.324 -15.047 -7.781 1 98.38 164 ALA B CA 1
ATOM 3850 C C . ALA B 1 164 ? -7.156 -16.453 -8.336 1 98.38 164 ALA B C 1
ATOM 3852 O O . ALA B 1 164 ? -6.555 -17.328 -7.691 1 98.38 164 ALA B O 1
ATOM 3853 N N . PRO B 1 165 ? -7.664 -16.703 -9.5 1 98.69 165 PRO B N 1
ATOM 3854 C CA . PRO B 1 165 ? -7.707 -18.062 -10.031 1 98.69 165 PRO B CA 1
ATOM 3855 C C . PRO B 1 165 ? -6.371 -18.5 -10.625 1 98.69 165 PRO B C 1
ATOM 3857 O O . PRO B 1 165 ? -5.598 -17.672 -11.102 1 98.69 165 PRO B O 1
ATOM 3860 N N . MET B 1 166 ? -6.129 -19.797 -10.617 1 98 166 MET B N 1
ATOM 3861 C CA . MET B 1 166 ? -4.992 -20.406 -11.305 1 98 166 MET B CA 1
ATOM 3862 C C . MET B 1 166 ? -5.375 -20.812 -12.719 1 98 166 MET B C 1
ATOM 3864 O O . MET B 1 166 ? -6.312 -21.594 -12.914 1 98 166 MET B O 1
ATOM 3868 N N . TYR B 1 167 ? -4.641 -20.328 -13.688 1 98 167 TYR B N 1
ATOM 3869 C CA . TYR B 1 167 ? -4.945 -20.562 -15.094 1 98 167 TYR B CA 1
ATOM 3870 C C . TYR B 1 167 ? -3.734 -21.141 -15.828 1 98 167 TYR B C 1
ATOM 3872 O O . TYR B 1 167 ? -2.594 -20.922 -15.414 1 98 167 TYR B O 1
ATOM 3880 N N . TRP B 1 168 ? -4.043 -21.844 -16.859 1 96.88 168 TRP B N 1
ATOM 3881 C CA . TRP B 1 168 ? -3.008 -22.203 -17.828 1 96.88 168 TRP B CA 1
ATOM 3882 C C . TRP B 1 168 ? -2.588 -20.984 -18.641 1 96.88 168 TRP B C 1
ATOM 3884 O O . TRP B 1 168 ? -3.42 -20.125 -18.969 1 96.88 168 TRP B O 1
ATOM 3894 N N . THR B 1 169 ? -1.321 -20.875 -18.906 1 95.31 169 THR B N 1
ATOM 3895 C CA . THR B 1 169 ? -0.754 -19.859 -19.797 1 95.31 169 THR B CA 1
ATOM 3896 C C . THR B 1 169 ? 0.154 -20.5 -20.828 1 95.31 169 THR B C 1
ATOM 3898 O O . THR B 1 169 ? 0.346 -21.719 -20.828 1 95.31 169 THR B O 1
ATOM 3901 N N . ASP B 1 170 ? 0.688 -19.672 -21.734 1 93.81 170 ASP B N 1
ATOM 3902 C CA . ASP B 1 170 ? 1.471 -20.266 -22.812 1 93.81 170 ASP B CA 1
ATOM 3903 C C . ASP B 1 170 ? 2.963 -20.016 -22.609 1 93.81 170 ASP B C 1
ATOM 3905 O O . ASP B 1 170 ? 3.791 -20.5 -23.391 1 93.81 170 ASP B O 1
ATOM 3909 N N . TYR B 1 171 ? 3.307 -19.281 -21.578 1 88.62 171 TYR B N 1
ATOM 3910 C CA . TYR B 1 171 ? 4.719 -18.953 -21.422 1 88.62 171 TYR B CA 1
ATOM 3911 C C . TYR B 1 171 ? 5.41 -19.953 -20.484 1 88.62 171 TYR B C 1
ATOM 3913 O O . TYR B 1 171 ? 6.641 -19.984 -20.391 1 88.62 171 TYR B O 1
ATOM 3921 N N . MET B 1 172 ? 4.648 -20.797 -19.812 1 87.88 172 MET B N 1
ATOM 3922 C CA . MET B 1 172 ? 5.23 -21.828 -18.953 1 87.88 172 MET B CA 1
ATOM 3923 C C . MET B 1 172 ? 4.379 -23.094 -18.969 1 87.88 172 MET B C 1
ATOM 3925 O O . MET B 1 172 ? 3.195 -23.047 -19.312 1 87.88 172 MET B O 1
ATOM 3929 N N . ALA B 1 173 ? 4.98 -24.172 -18.516 1 88.69 173 ALA B N 1
ATOM 3930 C CA . ALA B 1 173 ? 4.297 -25.453 -18.516 1 88.69 173 ALA B CA 1
ATOM 3931 C C . ALA B 1 173 ? 3.316 -25.562 -17.359 1 88.69 173 ALA B C 1
ATOM 3933 O O . ALA B 1 173 ? 2.266 -26.188 -17.469 1 88.69 173 ALA B O 1
ATOM 3934 N N . SER B 1 174 ? 3.717 -24.953 -16.281 1 91 174 SER B N 1
ATOM 3935 C CA . SER B 1 174 ? 2.867 -25 -15.102 1 91 174 SER B CA 1
ATOM 3936 C C . SER B 1 174 ? 1.813 -23.891 -15.141 1 91 174 SER B C 1
ATOM 3938 O O . SER B 1 174 ? 1.956 -22.922 -15.883 1 91 174 SER B O 1
ATOM 3940 N N . ALA B 1 175 ? 0.726 -24.109 -14.398 1 93.94 175 ALA B N 1
ATOM 3941 C CA . ALA B 1 175 ? -0.306 -23.078 -14.281 1 93.94 175 ALA B CA 1
ATOM 3942 C C . ALA B 1 175 ? 0.172 -21.922 -13.422 1 93.94 175 ALA B C 1
ATOM 3944 O O . ALA B 1 175 ? 1.094 -22.062 -12.617 1 93.94 175 ALA B O 1
ATOM 3945 N N . THR B 1 176 ? -0.39 -20.75 -13.633 1 93.69 176 THR B N 1
ATOM 3946 C CA . THR B 1 176 ? -0.032 -19.547 -12.883 1 93.69 176 THR B CA 1
ATOM 3947 C C . THR B 1 176 ? -1.28 -18.859 -12.359 1 93.69 176 THR B C 1
ATOM 3949 O O . THR B 1 176 ? -2.393 -19.141 -12.805 1 93.69 176 THR B O 1
ATOM 3952 N N . ILE B 1 177 ? -1.049 -18 -11.422 1 96.38 177 ILE B N 1
ATOM 3953 C CA . ILE B 1 177 ? -2.156 -17.25 -10.844 1 96.38 177 ILE B CA 1
ATOM 3954 C C . ILE B 1 177 ? -2.457 -16.031 -11.719 1 96.38 177 ILE B C 1
ATOM 3956 O O . ILE B 1 177 ? -1.54 -15.359 -12.188 1 96.38 177 ILE B O 1
ATOM 3960 N N . GLU B 1 178 ? -3.73 -15.828 -11.945 1 97.69 178 GLU B N 1
ATOM 3961 C CA . GLU B 1 178 ? -4.211 -14.641 -12.648 1 97.69 178 GLU B CA 1
ATOM 3962 C C . GLU B 1 178 ? -4.734 -13.594 -11.664 1 97.69 178 GLU B C 1
ATOM 3964 O O . GLU B 1 178 ? -5.719 -13.836 -10.961 1 97.69 178 GLU B O 1
ATOM 3969 N N . TRP B 1 179 ? -4.105 -12.391 -11.703 1 98.06 179 TRP B N 1
ATOM 3970 C CA . TRP B 1 179 ? -4.457 -11.383 -10.703 1 98.06 179 TRP B CA 1
ATOM 3971 C C . TRP B 1 179 ? -5.355 -10.305 -11.305 1 98.06 179 TRP B C 1
ATOM 3973 O O . TRP B 1 179 ? -5.766 -9.375 -10.617 1 98.06 179 TRP B O 1
ATOM 3983 N N . SER B 1 180 ? -5.609 -10.398 -12.656 1 98.12 180 SER B N 1
ATOM 3984 C CA . SER B 1 180 ? -6.66 -9.57 -13.242 1 98.12 180 SER B CA 1
ATOM 3985 C C . SER B 1 180 ? -8.047 -10.133 -12.938 1 98.12 180 SER B C 1
ATOM 3987 O O . SER B 1 180 ? -8.602 -10.891 -13.742 1 98.12 180 SER B O 1
ATOM 3989 N N . ILE B 1 181 ? -8.609 -9.695 -11.859 1 98.25 181 ILE B N 1
ATOM 3990 C CA . ILE B 1 181 ? -9.836 -10.305 -11.352 1 98.25 181 ILE B CA 1
ATOM 3991 C C . ILE B 1 181 ? -10.945 -9.258 -11.312 1 98.25 181 ILE B C 1
ATOM 3993 O O . ILE B 1 181 ? -10.68 -8.055 -11.359 1 98.25 181 ILE B O 1
ATOM 3997 N N . ASP B 1 182 ? -12.195 -9.734 -11.289 1 98.31 182 ASP B N 1
ATOM 3998 C CA . ASP B 1 182 ? -13.359 -8.875 -11.102 1 98.31 182 ASP B CA 1
ATOM 3999 C C . ASP B 1 182 ? -13.562 -8.531 -9.625 1 98.31 182 ASP B C 1
ATOM 4001 O O . ASP B 1 182 ? -13.453 -9.398 -8.758 1 98.31 182 ASP B O 1
ATOM 4005 N N . ARG B 1 183 ? -13.789 -7.25 -9.391 1 97.88 183 ARG B N 1
ATOM 4006 C CA . ARG B 1 183 ? -14.023 -6.758 -8.039 1 97.88 183 ARG B CA 1
ATOM 4007 C C . ARG B 1 183 ? -15.164 -5.746 -8.008 1 97.88 183 ARG B C 1
ATOM 4009 O O . ARG B 1 183 ? -15.562 -5.227 -9.055 1 97.88 183 ARG B O 1
ATOM 4016 N N . LYS B 1 184 ? -15.758 -5.586 -6.816 1 98.06 184 LYS B N 1
ATOM 4017 C CA . LYS B 1 184 ? -16.531 -4.391 -6.504 1 98.06 184 LYS B CA 1
ATOM 4018 C C . LYS B 1 184 ? -15.703 -3.375 -5.734 1 98.06 184 LYS B C 1
ATOM 4020 O O . LYS B 1 184 ? -15.117 -3.701 -4.699 1 98.06 184 LYS B O 1
ATOM 4025 N N . CYS B 1 185 ? -15.633 -2.203 -6.309 1 98.44 185 CYS B N 1
ATOM 4026 C CA . CYS B 1 185 ? -14.789 -1.171 -5.707 1 98.44 185 CYS B CA 1
ATOM 4027 C C . CYS B 1 185 ? -15.586 0.107 -5.469 1 98.44 185 CYS B C 1
ATOM 4029 O O . CYS B 1 185 ? -16.422 0.483 -6.285 1 98.44 185 CYS B O 1
ATOM 4031 N N . ARG B 1 186 ? -15.312 0.698 -4.316 1 98.06 186 ARG B N 1
ATOM 4032 C CA . ARG B 1 186 ? -15.773 2.074 -4.168 1 98.06 186 ARG B CA 1
ATOM 4033 C C . ARG B 1 186 ? -15.141 2.982 -5.215 1 98.06 186 ARG B C 1
ATOM 4035 O O . ARG B 1 186 ? -13.961 2.834 -5.539 1 98.06 186 ARG B O 1
ATOM 4042 N N . ARG B 1 187 ? -15.93 3.924 -5.66 1 97.75 187 ARG B N 1
ATOM 4043 C CA . ARG B 1 187 ? -15.43 4.762 -6.746 1 97.75 187 ARG B CA 1
ATOM 4044 C C . ARG B 1 187 ? -14.531 5.875 -6.211 1 97.75 187 ARG B C 1
ATOM 4046 O O . ARG B 1 187 ? -15.016 6.816 -5.574 1 97.75 187 ARG B O 1
ATOM 4053 N N . TRP B 1 188 ? -13.297 5.836 -6.535 1 97.25 188 TRP B N 1
ATOM 4054 C CA . TRP B 1 188 ? -12.273 6.762 -6.07 1 97.25 188 TRP B CA 1
ATOM 4055 C C . TRP B 1 188 ? -12.633 8.203 -6.426 1 97.25 188 TRP B C 1
ATOM 4057 O O . TRP B 1 188 ? -12.477 9.109 -5.605 1 97.25 188 TRP B O 1
ATOM 4067 N N . ASP B 1 189 ? -13.203 8.453 -7.602 1 95.81 189 ASP B N 1
ATOM 4068 C CA . ASP B 1 189 ? -13.5 9.789 -8.102 1 95.81 189 ASP B CA 1
ATOM 4069 C C . ASP B 1 189 ? -14.578 10.469 -7.254 1 95.81 189 ASP B C 1
ATOM 4071 O O . ASP B 1 189 ? -14.703 11.695 -7.273 1 95.81 189 ASP B O 1
ATOM 4075 N N . ASP B 1 190 ? -15.375 9.703 -6.566 1 96.94 190 ASP B N 1
ATOM 4076 C CA . ASP B 1 190 ? -16.391 10.289 -5.703 1 96.94 190 ASP B CA 1
ATOM 4077 C C . ASP B 1 190 ? -15.758 11.086 -4.566 1 96.94 190 ASP B C 1
ATOM 4079 O O . ASP B 1 190 ? -16.344 12.062 -4.086 1 96.94 190 ASP B O 1
ATOM 4083 N N . ILE B 1 191 ? -14.57 10.703 -4.102 1 96.12 191 ILE B N 1
ATOM 4084 C CA . ILE B 1 191 ? -13.836 11.453 -3.084 1 96.12 191 ILE B CA 1
ATOM 4085 C C . ILE B 1 191 ? -13.438 12.82 -3.639 1 96.12 191 ILE B C 1
ATOM 4087 O O . ILE B 1 191 ? -13.562 13.836 -2.951 1 96.12 191 ILE B O 1
ATOM 4091 N N . PHE B 1 192 ? -13.047 12.859 -4.887 1 94.75 192 PHE B N 1
ATOM 4092 C CA . PHE B 1 192 ? -12.625 14.117 -5.492 1 94.75 192 PHE B CA 1
ATOM 4093 C C . PHE B 1 192 ? -13.828 14.992 -5.812 1 94.75 192 PHE B C 1
ATOM 4095 O O . PHE B 1 192 ? -13.742 16.219 -5.734 1 94.75 192 PHE B O 1
ATOM 4102 N N . ASP B 1 193 ? -14.93 14.383 -6.16 1 94.75 193 ASP B N 1
ATOM 4103 C CA . ASP B 1 193 ? -16.172 15.156 -6.289 1 94.75 193 ASP B CA 1
ATOM 4104 C C . ASP B 1 193 ? -16.5 15.883 -4.988 1 94.75 193 ASP B C 1
ATOM 4106 O O . ASP B 1 193 ? -16.875 17.047 -5.008 1 94.75 193 ASP B O 1
ATOM 4110 N N . PHE B 1 194 ? -16.375 15.188 -3.924 1 95.88 194 PHE B N 1
ATOM 4111 C CA . PHE B 1 194 ? -16.594 15.797 -2.615 1 95.88 194 PHE B CA 1
ATOM 4112 C C . PHE B 1 194 ? -15.586 16.922 -2.375 1 95.88 194 PHE B C 1
ATOM 4114 O O . PHE B 1 194 ? -15.961 18.016 -1.94 1 95.88 194 PHE B O 1
ATOM 4121 N N . LEU B 1 195 ? -14.312 16.703 -2.648 1 93.81 195 LEU B N 1
ATOM 4122 C CA . LEU B 1 195 ? -13.258 17.672 -2.355 1 93.81 195 LEU B CA 1
ATOM 4123 C C . LEU B 1 195 ? -13.43 18.922 -3.189 1 93.81 195 LEU B C 1
ATOM 4125 O O . LEU B 1 195 ? -13.125 20.031 -2.729 1 93.81 195 LEU B O 1
ATOM 4129 N N . GLU B 1 196 ? -13.82 18.766 -4.375 1 92.81 196 GLU B N 1
ATOM 4130 C CA . GLU B 1 196 ? -14.062 19.922 -5.23 1 92.81 196 GLU B CA 1
ATOM 4131 C C . GLU B 1 196 ? -15.008 20.922 -4.562 1 92.81 196 GLU B C 1
ATOM 4133 O O . GLU B 1 196 ? -14.867 22.141 -4.73 1 92.81 196 GLU B O 1
ATOM 4138 N N . LYS B 1 197 ? -15.844 20.406 -3.76 1 93.81 197 LYS B N 1
ATOM 4139 C CA . LYS B 1 197 ? -16.875 21.25 -3.162 1 93.81 197 LYS B CA 1
ATOM 4140 C C . LYS B 1 197 ? -16.516 21.656 -1.736 1 93.81 197 LYS B C 1
ATOM 4142 O O . LYS B 1 197 ? -16.953 22.688 -1.239 1 93.81 197 LYS B O 1
ATOM 4147 N N . HIS B 1 198 ? -15.617 20.875 -1.12 1 94.81 198 HIS B N 1
ATOM 4148 C CA . HIS B 1 198 ? -15.547 21.031 0.328 1 94.81 198 HIS B CA 1
ATOM 4149 C C . HIS B 1 198 ? -14.117 21.297 0.783 1 94.81 198 HIS B C 1
ATOM 4151 O O . HIS B 1 198 ? -13.891 21.688 1.931 1 94.81 198 HIS B O 1
ATOM 4157 N N . GLU B 1 199 ? -13.156 21.125 -0.059 1 95.38 199 GLU B N 1
ATOM 4158 C CA . GLU B 1 199 ? -11.766 21.344 0.326 1 95.38 199 GLU B CA 1
ATOM 4159 C C . GLU B 1 199 ? -11.492 22.812 0.641 1 95.38 199 GLU B C 1
ATOM 4161 O O . GLU B 1 199 ? -12.078 23.703 0.028 1 95.38 199 GLU B O 1
ATOM 4166 N N . MET B 1 200 ? -10.609 23 1.603 1 95.69 200 MET B N 1
ATOM 4167 C CA . MET B 1 200 ? -10.164 24.359 1.898 1 95.69 200 MET B CA 1
ATOM 4168 C C . MET B 1 200 ? -9.57 25.031 0.659 1 95.69 200 MET B C 1
ATOM 4170 O O . MET B 1 200 ? -8.859 24.375 -0.11 1 95.69 200 MET B O 1
ATOM 4174 N N . SER B 1 201 ? -9.789 26.312 0.523 1 94.5 201 SER B N 1
ATOM 4175 C CA . SER B 1 201 ? -9.234 27.062 -0.596 1 94.5 201 SER B CA 1
ATOM 4176 C C . SER B 1 201 ? -7.742 27.297 -0.417 1 94.5 201 SER B C 1
ATOM 4178 O O . SER B 1 201 ? -7.203 27.109 0.675 1 94.5 201 SER B O 1
ATOM 4180 N N . ASP B 1 202 ? -7.184 27.734 -1.514 1 92.12 202 ASP B N 1
ATOM 4181 C CA . ASP B 1 202 ? -5.773 28.109 -1.455 1 92.12 202 ASP B CA 1
ATOM 4182 C C . ASP B 1 202 ? -5.531 29.188 -0.392 1 92.12 202 ASP B C 1
ATOM 4184 O O . ASP B 1 202 ? -4.559 29.109 0.359 1 92.12 202 ASP B O 1
ATOM 4188 N N . GLU B 1 203 ? -6.375 30.109 -0.385 1 94.38 203 GLU B N 1
ATOM 4189 C CA . GLU B 1 203 ? -6.262 31.188 0.584 1 94.38 203 GLU B CA 1
ATOM 4190 C C . GLU B 1 203 ? -6.395 30.672 2.014 1 94.38 203 GLU B C 1
ATOM 4192 O O . GLU B 1 203 ? -5.637 31.078 2.898 1 94.38 203 GLU B O 1
ATOM 4197 N N . ASP B 1 204 ? -7.34 29.797 2.209 1 94.69 204 ASP B N 1
ATOM 4198 C CA . ASP B 1 204 ? -7.555 29.25 3.543 1 94.69 204 ASP B CA 1
ATOM 4199 C C . ASP B 1 204 ? -6.34 28.453 4.012 1 94.69 204 ASP B C 1
ATOM 4201 O O . ASP B 1 204 ? -5.93 28.562 5.168 1 94.69 204 ASP B O 1
ATOM 4205 N N . VAL B 1 205 ? -5.848 27.688 3.141 1 92.81 205 VAL B N 1
ATOM 4206 C CA . VAL B 1 205 ? -4.691 26.875 3.488 1 92.81 205 VAL B CA 1
ATOM 4207 C C . VAL B 1 205 ? -3.492 27.766 3.789 1 92.81 205 VAL B C 1
ATOM 4209 O O . VAL B 1 205 ? -2.719 27.5 4.711 1 92.81 205 VAL B O 1
ATOM 4212 N N . HIS B 1 206 ? -3.334 28.797 2.996 1 91.19 206 HIS B N 1
ATOM 4213 C CA . HIS B 1 206 ? -2.277 29.766 3.262 1 91.19 206 HIS B CA 1
ATOM 4214 C C . HIS B 1 206 ? -2.426 30.375 4.648 1 91.19 206 HIS B C 1
ATOM 4216 O O . HIS B 1 206 ? -1.451 30.469 5.402 1 91.19 206 HIS B O 1
ATOM 4222 N N . ARG B 1 207 ? -3.623 30.75 5.012 1 93.19 207 ARG B N 1
ATOM 4223 C CA . ARG B 1 207 ? -3.883 31.328 6.328 1 93.19 207 ARG B CA 1
ATOM 4224 C C . ARG B 1 207 ? -3.617 30.297 7.43 1 93.19 207 ARG B C 1
ATOM 4226 O O . ARG B 1 207 ? -3.041 30.625 8.469 1 93.19 207 ARG B O 1
ATOM 4233 N N . GLN B 1 208 ? -4.098 29.125 7.152 1 93 208 GLN B N 1
ATOM 4234 C CA . GLN B 1 208 ? -3.84 28.047 8.102 1 93 208 GLN B CA 1
ATOM 4235 C C . GLN B 1 208 ? -2.346 27.906 8.367 1 93 208 GLN B C 1
ATOM 4237 O O . GLN B 1 208 ? -1.925 27.781 9.523 1 93 208 GLN B O 1
ATOM 4242 N N . ALA B 1 209 ? -1.551 27.984 7.375 1 87.38 209 ALA B N 1
ATOM 4243 C CA . ALA B 1 209 ? -0.113 27.734 7.461 1 87.38 209 ALA B CA 1
ATOM 4244 C C . ALA B 1 209 ? 0.607 28.922 8.102 1 87.38 209 ALA B C 1
ATOM 4246 O O . ALA B 1 209 ? 1.632 28.75 8.766 1 87.38 209 ALA B O 1
ATOM 4247 N N . THR B 1 210 ? 0.066 30.125 7.988 1 89.5 210 THR B N 1
ATOM 4248 C CA . THR B 1 210 ? 0.831 31.312 8.359 1 89.5 210 THR B CA 1
ATOM 4249 C C . THR B 1 210 ? 0.257 31.953 9.617 1 89.5 210 THR B C 1
ATOM 4251 O O . THR B 1 210 ? 0.978 32.625 10.367 1 89.5 210 THR B O 1
ATOM 4254 N N . GLU B 1 211 ? -0.991 31.688 9.844 1 92.5 211 GLU B N 1
ATOM 4255 C CA . GLU B 1 211 ? -1.638 32.469 10.906 1 92.5 211 GLU B CA 1
ATOM 4256 C C . GLU B 1 211 ? -2.039 31.562 12.07 1 92.5 211 GLU B C 1
ATOM 4258 O O . GLU B 1 211 ? -2.213 32.031 13.195 1 92.5 211 GLU B O 1
ATOM 4263 N N . MET B 1 212 ? -2.221 30.359 11.797 1 92.94 212 MET B N 1
ATOM 4264 C CA . MET B 1 212 ? -2.684 29.453 12.836 1 92.94 212 MET B CA 1
ATOM 4265 C C . MET B 1 212 ? -1.51 28.891 13.633 1 92.94 212 MET B C 1
ATOM 4267 O O . MET B 1 212 ? -0.927 27.875 13.258 1 92.94 212 MET B O 1
ATOM 4271 N N . LEU B 1 213 ? -1.234 29.516 14.75 1 93.31 213 LEU B N 1
ATOM 4272 C CA . LEU B 1 213 ? -0.176 29.094 15.664 1 93.31 213 LEU B CA 1
ATOM 4273 C C . LEU B 1 213 ? -0.76 28.625 16.984 1 93.31 213 LEU B C 1
ATOM 4275 O O . LEU B 1 213 ? -1.812 29.094 17.422 1 93.31 213 LEU B O 1
ATOM 4279 N N . ARG B 1 214 ? -0.02 27.719 17.609 1 93.31 214 ARG B N 1
ATOM 4280 C CA . ARG B 1 214 ? -0.521 27.141 18.844 1 93.31 214 ARG B CA 1
ATOM 4281 C C . ARG B 1 214 ? -0.552 28.188 19.953 1 93.31 214 ARG B C 1
ATOM 4283 O O . ARG B 1 214 ? 0.482 28.766 20.297 1 93.31 214 ARG B O 1
ATOM 4290 N N . PRO B 1 215 ? -1.698 28.328 20.562 1 90.75 215 PRO B N 1
ATOM 4291 C CA . PRO B 1 215 ? -1.729 29.203 21.734 1 90.75 215 PRO B CA 1
ATOM 4292 C C . PRO B 1 215 ? -0.937 28.625 22.906 1 90.75 215 PRO B C 1
ATOM 4294 O O . PRO B 1 215 ? -0.844 27.406 23.062 1 90.75 215 PRO B O 1
ATOM 4297 N N . ASP B 1 216 ? -0.494 29.453 23.797 1 90.81 216 ASP B N 1
ATOM 4298 C CA . ASP B 1 216 ? 0.366 29.062 24.906 1 90.81 216 ASP B CA 1
ATOM 4299 C C . ASP B 1 216 ? -0.349 28.078 25.828 1 90.81 216 ASP B C 1
ATOM 4301 O O . ASP B 1 216 ? 0.267 27.141 26.344 1 90.81 216 ASP B O 1
ATOM 4305 N N . ASP B 1 217 ? -1.608 28.25 26.031 1 93.38 217 ASP B N 1
ATOM 4306 C CA . ASP B 1 217 ? -2.336 27.453 27.016 1 93.38 217 ASP B CA 1
ATOM 4307 C C . ASP B 1 217 ? -3.102 26.312 26.344 1 93.38 217 ASP B C 1
ATOM 4309 O O . ASP B 1 217 ? -3.832 25.562 27 1 93.38 217 ASP B O 1
ATOM 4313 N N . ALA B 1 218 ? -2.885 26.141 25.078 1 94.38 218 ALA B N 1
ATOM 4314 C CA . ALA B 1 218 ? -3.627 25.094 24.375 1 94.38 218 ALA B CA 1
ATOM 4315 C C . ALA B 1 218 ? -3.076 23.703 24.703 1 94.38 218 ALA B C 1
ATOM 4317 O O . ALA B 1 218 ? -1.865 23.484 24.625 1 94.38 218 ALA B O 1
ATOM 4318 N N . PRO B 1 219 ? -3.975 22.766 25.156 1 97.31 219 PRO B N 1
ATOM 4319 C CA . PRO B 1 219 ? -3.514 21.391 25.234 1 97.31 219 PRO B CA 1
ATOM 4320 C C . PRO B 1 219 ? -2.969 20.875 23.906 1 97.31 219 PRO B C 1
ATOM 4322 O O . PRO B 1 219 ? -3.336 21.391 22.844 1 97.31 219 PRO B O 1
ATOM 4325 N N . TYR B 1 220 ? -2.062 19.938 23.906 1 97.19 220 TYR B N 1
ATOM 4326 C CA . TYR B 1 220 ? -1.408 19.438 22.703 1 97.19 220 TYR B CA 1
ATOM 4327 C C . TYR B 1 220 ? -1.044 17.969 22.844 1 97.19 220 TYR B C 1
ATOM 4329 O O . TYR B 1 220 ? -1.079 17.406 23.938 1 97.19 220 TYR B O 1
ATOM 4337 N N . LEU B 1 221 ? -0.817 17.328 21.719 1 96.69 221 LEU B N 1
ATOM 4338 C CA . LEU B 1 221 ? -0.245 15.977 21.719 1 96.69 221 LEU B CA 1
ATOM 4339 C C . LEU B 1 221 ? 1.252 16.031 22 1 96.69 221 LEU B C 1
ATOM 4341 O O . LEU B 1 221 ? 1.99 16.766 21.344 1 96.69 221 LEU B O 1
ATOM 4345 N N . GLU B 1 222 ? 1.646 15.203 22.922 1 95.75 222 GLU B N 1
ATOM 4346 C CA . GLU B 1 222 ? 3.064 15.164 23.266 1 95.75 222 GLU B CA 1
ATOM 4347 C C . GLU B 1 222 ? 3.871 14.422 22.203 1 95.75 222 GLU B C 1
ATOM 4349 O O . GLU B 1 222 ? 3.443 13.383 21.703 1 95.75 222 GLU B O 1
ATOM 4354 N N . THR B 1 223 ? 4.996 14.969 21.891 1 94.38 223 THR B N 1
ATOM 4355 C CA . THR B 1 223 ? 5.906 14.367 20.922 1 94.38 223 THR B CA 1
ATOM 4356 C C . THR B 1 223 ? 6.867 13.406 21.609 1 94.38 223 THR B C 1
ATOM 4358 O O . THR B 1 223 ? 7.367 13.695 22.703 1 94.38 223 THR B O 1
ATOM 4361 N N . SER B 1 224 ? 7.086 12.305 20.969 1 92.69 224 SER B N 1
ATOM 4362 C CA . SER B 1 224 ? 7.992 11.312 21.531 1 92.69 224 SER B CA 1
ATOM 4363 C C . SER B 1 224 ? 9.43 11.82 21.547 1 92.69 224 SER B C 1
ATOM 4365 O O . SER B 1 224 ? 9.758 12.789 20.859 1 92.69 224 SER B O 1
ATOM 4367 N N . GLU B 1 225 ? 10.25 11.133 22.297 1 91.12 225 GLU B N 1
ATOM 4368 C CA . GLU B 1 225 ? 11.664 11.477 22.328 1 91.12 225 GLU B CA 1
ATOM 4369 C C . GLU B 1 225 ? 12.281 11.359 20.938 1 91.12 225 GLU B C 1
ATOM 4371 O O . GLU B 1 225 ? 13.062 12.219 20.516 1 91.12 225 GLU B O 1
ATOM 4376 N N . TRP B 1 226 ? 11.938 10.398 20.266 1 89.94 226 TRP B N 1
ATOM 4377 C CA . TRP B 1 226 ? 12.43 10.234 18.906 1 89.94 226 TRP B CA 1
ATOM 4378 C C . TRP B 1 226 ? 11.992 11.398 18.016 1 89.94 226 TRP B C 1
ATOM 4380 O O . TRP B 1 226 ? 12.766 11.867 17.188 1 89.94 226 TRP B O 1
ATOM 4390 N N . GLY B 1 227 ? 10.75 11.773 18.219 1 91.44 227 GLY B N 1
ATOM 4391 C CA . GLY B 1 227 ? 10.25 12.906 17.469 1 91.44 227 GLY B CA 1
ATOM 4392 C C . GLY B 1 227 ? 11.031 14.18 17.719 1 91.44 227 GLY B C 1
ATOM 4393 O O . GLY B 1 227 ? 11.391 14.891 16.766 1 91.44 227 GLY B O 1
ATOM 4394 N N . TRP B 1 228 ? 11.336 14.422 18.953 1 92.25 228 TRP B N 1
ATOM 4395 C CA . TRP B 1 228 ? 12.109 15.609 19.297 1 92.25 228 TRP B CA 1
ATOM 4396 C C . TRP B 1 228 ? 13.531 15.516 18.75 1 92.25 228 TRP B C 1
ATOM 4398 O O . TRP B 1 228 ? 14.062 16.5 18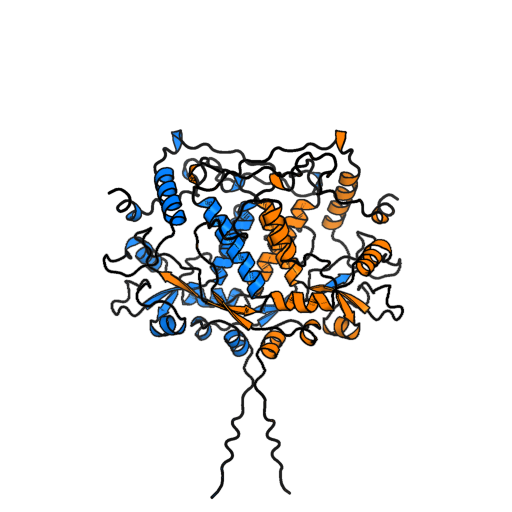.234 1 92.25 228 TRP B O 1
ATOM 4408 N N . ASN B 1 229 ? 14.109 14.305 18.844 1 90.44 229 ASN B N 1
ATOM 4409 C CA . ASN B 1 229 ? 15.453 14.117 18.297 1 90.44 229 ASN B CA 1
ATOM 4410 C C . ASN B 1 229 ? 15.484 14.367 16.797 1 90.44 229 ASN B C 1
ATOM 4412 O O . ASN B 1 229 ? 16.391 15.023 16.297 1 90.44 229 ASN B O 1
ATOM 4416 N N . ASN B 1 230 ? 14.547 13.859 16.141 1 91.25 230 ASN B N 1
ATOM 4417 C CA . ASN B 1 230 ? 14.477 14.062 14.703 1 91.25 230 ASN B CA 1
ATOM 4418 C C . ASN B 1 230 ? 14.234 15.523 14.352 1 91.25 230 ASN B C 1
ATOM 4420 O O . ASN B 1 230 ? 14.82 16.047 13.398 1 91.25 230 ASN B O 1
ATOM 4424 N N . THR B 1 231 ? 13.359 16.172 15.141 1 90.31 231 THR B N 1
ATOM 4425 C CA . THR B 1 231 ? 13.062 17.578 14.906 1 90.31 231 THR B CA 1
ATOM 4426 C C . THR B 1 231 ? 14.32 18.422 15.078 1 90.31 231 THR B C 1
ATOM 4428 O O . THR B 1 231 ? 14.602 19.297 14.258 1 90.31 231 THR B O 1
ATOM 4431 N N . ARG B 1 232 ? 15.055 18.141 16.078 1 90.31 232 ARG B N 1
ATOM 4432 C CA . ARG B 1 232 ? 16.312 18.859 16.297 1 90.31 232 ARG B CA 1
ATOM 4433 C C . ARG B 1 232 ? 17.281 18.625 15.156 1 90.31 232 ARG B C 1
ATOM 4435 O O . ARG B 1 232 ? 17.906 19.562 14.664 1 90.31 232 ARG B O 1
ATOM 4442 N N . ALA B 1 233 ? 17.375 17.375 14.758 1 90.25 233 ALA B N 1
ATOM 4443 C CA . ALA B 1 233 ? 18.25 17.031 13.641 1 90.25 233 ALA B CA 1
ATOM 4444 C C . ALA B 1 233 ? 17.828 17.766 12.367 1 90.25 233 ALA B C 1
ATOM 4446 O O . ALA B 1 233 ? 18.688 18.219 11.594 1 90.25 233 ALA B O 1
ATOM 4447 N N . TRP B 1 234 ? 16.594 17.812 12.133 1 90 234 TRP B N 1
ATOM 4448 C CA . TRP B 1 234 ? 16.062 18.5 10.945 1 90 234 TRP B CA 1
ATOM 4449 C C . TRP B 1 234 ? 16.406 19.984 10.969 1 90 234 TRP B C 1
ATOM 4451 O O . TRP B 1 234 ? 16.828 20.547 9.953 1 90 234 TRP B O 1
ATOM 4461 N N . TYR B 1 235 ? 16.25 20.609 12.141 1 87.31 235 TYR B N 1
ATOM 4462 C CA . TYR B 1 235 ? 16.594 22.031 12.273 1 87.31 235 TYR B CA 1
ATOM 4463 C C . TYR B 1 235 ? 18.078 22.266 12.008 1 87.31 235 TYR B C 1
ATOM 4465 O O . TYR B 1 235 ? 18.453 23.234 11.359 1 87.31 235 TYR B O 1
ATOM 4473 N N . GLU B 1 236 ? 18.875 21.375 12.516 1 88.31 236 GLU B N 1
ATOM 4474 C CA . GLU B 1 236 ? 20.312 21.469 12.258 1 88.31 236 GLU B CA 1
ATOM 4475 C C . GLU B 1 236 ? 20.625 21.281 10.773 1 88.31 236 GLU B C 1
ATOM 4477 O O . GLU B 1 236 ? 21.438 22 10.211 1 88.31 236 GLU B O 1
ATOM 4482 N N . TRP B 1 237 ? 19.969 20.328 10.172 1 88.69 237 TRP B N 1
ATOM 4483 C CA . TRP B 1 237 ? 20.141 20.047 8.758 1 88.69 237 TRP B CA 1
ATOM 4484 C C . TRP B 1 237 ? 19.75 21.234 7.898 1 88.69 237 TRP B C 1
ATOM 4486 O O . TRP B 1 237 ? 20.438 21.562 6.918 1 88.69 237 TRP B O 1
ATOM 4496 N N . ARG B 1 238 ? 18.766 21.938 8.281 1 86 238 ARG B N 1
ATOM 4497 C CA . ARG B 1 238 ? 18.266 23.078 7.527 1 86 238 ARG B CA 1
ATOM 4498 C C . ARG B 1 238 ? 19.234 24.25 7.609 1 86 238 ARG B C 1
ATOM 4500 O O . ARG B 1 238 ? 19.203 25.156 6.762 1 86 238 ARG B O 1
ATOM 4507 N N . ARG B 1 239 ? 20.078 24.234 8.594 1 86.81 239 ARG B N 1
ATOM 4508 C CA . ARG B 1 239 ? 21.016 25.344 8.805 1 86.81 239 ARG B CA 1
ATOM 4509 C C . ARG B 1 239 ? 22.328 25.094 8.086 1 86.81 239 ARG B C 1
ATOM 4511 O O . ARG B 1 239 ? 23.203 25.953 8.055 1 86.81 239 ARG B O 1
ATOM 4518 N N . LEU B 1 240 ? 22.469 23.969 7.5 1 85.88 240 LEU B N 1
ATOM 4519 C CA . LEU B 1 240 ? 23.688 23.656 6.766 1 85.88 240 LEU B CA 1
ATOM 4520 C C . LEU B 1 240 ? 23.844 24.562 5.547 1 85.88 240 LEU B C 1
ATOM 4522 O O . LEU B 1 240 ? 22.844 25.016 4.988 1 85.88 240 LEU B O 1
ATOM 4526 N N . ASP B 1 241 ? 25.078 24.828 5.16 1 85.44 241 ASP B N 1
ATOM 4527 C CA . ASP B 1 241 ? 25.375 25.594 3.951 1 85.44 241 ASP B CA 1
ATOM 4528 C C . ASP B 1 241 ? 25.234 24.719 2.705 1 85.44 241 ASP B C 1
ATOM 4530 O O . ASP B 1 241 ? 26 23.781 2.508 1 85.44 241 ASP B O 1
ATOM 4534 N N . ARG B 1 242 ? 24.328 25.047 1.893 1 77.69 242 ARG B N 1
ATOM 4535 C CA . ARG B 1 242 ? 23.984 24.234 0.729 1 77.69 242 ARG B CA 1
ATOM 4536 C C . ARG B 1 242 ? 25.188 24.078 -0.195 1 77.69 242 ARG B C 1
ATOM 4538 O O . ARG B 1 242 ? 25.344 23.031 -0.832 1 77.69 242 ARG B O 1
ATOM 4545 N N . GLU B 1 243 ? 25.953 25.062 -0.348 1 79.31 243 GLU B N 1
ATOM 4546 C CA . GLU B 1 243 ? 27.094 25.031 -1.267 1 79.31 243 GLU B CA 1
ATOM 4547 C C . GLU B 1 243 ? 28.266 24.266 -0.663 1 79.31 243 GLU B C 1
ATOM 4549 O O . GLU B 1 243 ? 28.984 23.562 -1.372 1 79.31 243 GLU B O 1
ATOM 4554 N N . LYS B 1 244 ? 28.328 24.281 0.61 1 87.12 244 LYS B N 1
ATOM 4555 C CA . LYS B 1 244 ? 29.531 23.75 1.238 1 87.12 244 LYS B CA 1
ATOM 4556 C C . LYS B 1 244 ? 29.25 22.391 1.877 1 87.12 244 LYS B C 1
ATOM 4558 O O . LYS B 1 244 ? 30.141 21.531 1.924 1 87.12 244 LYS B O 1
ATOM 4563 N N . ASP B 1 245 ? 28.078 22.203 2.312 1 87.06 245 ASP B N 1
ATOM 4564 C CA . ASP B 1 245 ? 27.828 21.078 3.203 1 87.06 245 ASP B CA 1
ATOM 4565 C C . ASP B 1 245 ? 27.078 19.969 2.484 1 87.06 245 ASP B C 1
ATOM 4567 O O . ASP B 1 245 ? 26.922 18.859 3.02 1 87.06 245 ASP B O 1
ATOM 4571 N N . PHE B 1 246 ? 26.531 20.25 1.277 1 85.31 246 PHE B N 1
ATOM 4572 C CA . PHE B 1 246 ? 25.734 19.25 0.589 1 85.31 246 PHE B CA 1
ATOM 4573 C C . PHE B 1 246 ? 26.469 18.688 -0.612 1 85.31 246 PHE B C 1
ATOM 4575 O O . PHE B 1 246 ? 27.219 19.406 -1.286 1 85.31 246 PHE B O 1
ATOM 4582 N N . GLU B 1 247 ? 26.281 17.469 -0.752 1 87.38 247 GLU B N 1
ATOM 4583 C CA . GLU B 1 247 ? 26.766 16.766 -1.94 1 87.38 247 GLU B CA 1
ATOM 4584 C C . GLU B 1 247 ? 25.625 16.172 -2.74 1 87.38 247 GLU B C 1
ATOM 4586 O O . GLU B 1 247 ? 24.594 15.781 -2.17 1 87.38 247 GLU B O 1
ATOM 4591 N N . TYR B 1 248 ? 25.766 16.156 -4.031 1 86.94 248 TYR B N 1
ATOM 4592 C CA . TYR B 1 248 ? 24.766 15.57 -4.918 1 86.94 248 TYR B CA 1
ATOM 4593 C C . TYR B 1 248 ? 25.219 14.203 -5.41 1 86.94 248 TYR B C 1
ATOM 4595 O O . TYR B 1 248 ? 26.281 14.07 -6.023 1 86.94 248 TYR B O 1
ATOM 4603 N N . VAL B 1 249 ? 24.391 13.266 -5.094 1 88.75 249 VAL B N 1
ATOM 4604 C CA . VAL B 1 249 ? 24.734 11.914 -5.504 1 88.75 249 VAL B CA 1
ATOM 4605 C C . VAL B 1 249 ? 24.234 11.648 -6.922 1 88.75 249 VAL B C 1
ATOM 4607 O O . VAL B 1 249 ? 23.172 12.148 -7.305 1 88.75 249 VAL B O 1
ATOM 4610 N N . GLU B 1 250 ? 24.984 10.844 -7.641 1 87.44 250 GLU B N 1
ATOM 4611 C CA . GLU B 1 250 ? 24.594 10.461 -8.992 1 87.44 250 GLU B CA 1
ATOM 4612 C C . GLU B 1 250 ? 23.453 9.445 -8.969 1 87.44 250 GLU B C 1
ATOM 4614 O O . GLU B 1 250 ? 23.344 8.656 -8.023 1 87.44 250 GLU B O 1
ATOM 4619 N N . MET B 1 251 ? 22.719 9.578 -10.023 1 88.12 251 MET B N 1
ATOM 4620 C CA . MET B 1 251 ? 21.625 8.625 -10.188 1 88.12 251 MET B CA 1
ATOM 4621 C C . MET B 1 251 ? 22.156 7.199 -10.258 1 88.12 251 MET B C 1
ATOM 4623 O O . MET B 1 251 ? 23.172 6.945 -10.898 1 88.12 251 MET B O 1
ATOM 4627 N N . GLY B 1 252 ? 21.469 6.297 -9.594 1 84.88 252 GLY B N 1
ATOM 4628 C CA . GLY B 1 252 ? 21.844 4.895 -9.672 1 84.88 252 GLY B CA 1
ATOM 4629 C C . GLY B 1 252 ? 21.391 4.23 -10.961 1 84.88 252 GLY B C 1
ATOM 4630 O O . GLY B 1 252 ? 20.734 4.855 -11.797 1 84.88 252 GLY B O 1
ATOM 4631 N N . ASP B 1 253 ? 21.797 2.99 -11.156 1 86.44 253 ASP B N 1
ATOM 4632 C CA . ASP B 1 253 ? 21.375 2.223 -12.328 1 86.44 253 ASP B CA 1
ATOM 4633 C C . ASP B 1 253 ? 20.25 1.252 -11.977 1 86.44 253 ASP B C 1
ATOM 4635 O O . ASP B 1 253 ? 19.594 0.703 -12.867 1 86.44 253 ASP B O 1
ATOM 4639 N N . TRP B 1 254 ? 20.016 1.048 -10.641 1 90.62 254 TRP B N 1
ATOM 4640 C CA . TRP B 1 254 ? 18.938 0.236 -10.102 1 90.62 254 TRP B CA 1
ATOM 4641 C C . TRP B 1 254 ? 18.922 -1.153 -10.727 1 90.62 254 TRP B C 1
ATOM 4643 O O . TRP B 1 254 ? 17.859 -1.747 -10.922 1 90.62 254 TRP B O 1
ATOM 4653 N N . GLY B 1 255 ? 20.094 -1.571 -11.211 1 88.25 255 GLY B N 1
ATOM 4654 C CA . GLY B 1 255 ? 20.25 -2.902 -11.773 1 88.25 255 GLY B CA 1
ATOM 4655 C C . GLY B 1 255 ? 19.625 -3.045 -13.148 1 88.25 255 GLY B C 1
ATOM 4656 O O . GLY B 1 255 ? 19.516 -4.152 -13.68 1 88.25 255 GLY B O 1
ATOM 4657 N N . ARG B 1 256 ? 19.25 -1.858 -13.719 1 89.06 256 ARG B N 1
ATOM 4658 C CA . ARG B 1 256 ? 18.641 -1.888 -15.055 1 89.06 256 ARG B CA 1
ATOM 4659 C C . ARG B 1 256 ? 19.641 -2.408 -16.094 1 89.06 256 ARG B C 1
ATOM 4661 O O . ARG B 1 256 ? 20.781 -1.954 -16.141 1 89.06 256 ARG B O 1
ATOM 4668 N N . THR B 1 257 ? 19.094 -3.533 -16.734 1 79 257 THR B N 1
ATOM 4669 C CA . THR B 1 257 ? 19.938 -4.105 -17.766 1 79 257 THR B CA 1
ATOM 4670 C C . THR B 1 257 ? 19.188 -4.172 -19.109 1 79 257 THR B C 1
ATOM 4672 O O . THR B 1 257 ? 17.984 -3.906 -19.156 1 79 257 THR B O 1
ATOM 4675 N N . HIS B 1 258 ? 19.906 -4.438 -20.094 1 76.19 258 HIS B N 1
ATOM 4676 C CA . HIS B 1 258 ? 19.297 -4.633 -21.406 1 76.19 258 HIS B CA 1
ATOM 4677 C C . HIS B 1 258 ? 18.438 -5.895 -21.438 1 76.19 258 HIS B C 1
ATOM 4679 O O . HIS B 1 258 ? 17.609 -6.062 -22.312 1 76.19 258 HIS B O 1
ATOM 4685 N N . ARG B 1 259 ? 18.547 -6.664 -20.406 1 78.31 259 ARG B N 1
ATOM 4686 C CA . ARG B 1 259 ? 17.891 -7.965 -20.406 1 78.31 259 ARG B CA 1
ATOM 4687 C C . ARG B 1 259 ? 16.453 -7.848 -19.938 1 78.31 259 ARG B C 1
ATOM 4689 O O . ARG B 1 259 ? 15.633 -8.727 -20.203 1 78.31 259 ARG B O 1
ATOM 4696 N N . ASP B 1 260 ? 16.078 -6.824 -19.219 1 76.69 260 ASP B N 1
ATOM 4697 C CA . ASP B 1 260 ? 14.719 -6.723 -18.688 1 76.69 260 ASP B CA 1
ATOM 4698 C C . ASP B 1 260 ? 13.766 -6.156 -19.734 1 76.69 260 ASP B C 1
ATOM 4700 O O . ASP B 1 260 ? 12.547 -6.203 -19.562 1 76.69 260 ASP B O 1
ATOM 4704 N N . GLY B 1 261 ? 14.312 -5.75 -20.844 1 79.19 261 GLY B N 1
ATOM 4705 C CA . GLY B 1 261 ? 13.531 -5.246 -21.953 1 79.19 261 GLY B CA 1
ATOM 4706 C C . GLY B 1 261 ? 12.938 -3.875 -21.703 1 79.19 261 GLY B C 1
ATOM 4707 O O . GLY B 1 261 ? 12.148 -3.373 -22.5 1 79.19 261 GLY B O 1
ATOM 4708 N N . MET B 1 262 ? 13.258 -3.268 -20.562 1 85.69 262 MET B N 1
ATOM 4709 C CA . MET B 1 262 ? 12.711 -1.957 -20.219 1 85.69 262 MET B CA 1
ATOM 4710 C C . MET B 1 262 ? 13.703 -0.849 -20.547 1 85.69 262 MET B C 1
ATOM 4712 O O . MET B 1 262 ? 14.914 -1.078 -20.547 1 85.69 262 MET B O 1
ATOM 4716 N N . PRO B 1 263 ? 13.133 0.265 -20.875 1 84.94 263 PRO B N 1
ATOM 4717 C CA . PRO B 1 263 ? 14.062 1.37 -21.141 1 84.94 263 PRO B CA 1
ATOM 4718 C C . PRO B 1 263 ? 14.875 1.751 -19.906 1 84.94 263 PRO B C 1
ATOM 4720 O O . PRO B 1 263 ? 14.508 1.395 -18.781 1 84.94 263 PRO B O 1
ATOM 4723 N N . LYS B 1 264 ? 16.016 2.414 -20.203 1 88.44 264 LYS B N 1
ATOM 4724 C CA . LYS B 1 264 ? 16.797 2.965 -19.109 1 88.44 264 LYS B CA 1
ATOM 4725 C C . LYS B 1 264 ? 16.031 4.078 -18.391 1 88.44 264 LYS B C 1
ATOM 4727 O O . LYS B 1 264 ? 15.25 4.801 -19.016 1 88.44 264 LYS B O 1
ATOM 4732 N N . VAL B 1 265 ? 16.297 4.184 -17.109 1 91.94 265 VAL B N 1
ATOM 4733 C CA . VAL B 1 265 ? 15.703 5.266 -16.344 1 91.94 265 VAL B CA 1
ATOM 4734 C C . VAL B 1 265 ? 16.312 6.602 -16.75 1 91.94 265 VAL B C 1
ATOM 4736 O O . VAL B 1 265 ? 17.547 6.75 -16.75 1 91.94 265 VAL B O 1
ATOM 4739 N N . LYS B 1 266 ? 15.484 7.523 -17.109 1 92.25 266 LYS B N 1
ATOM 4740 C CA . LYS B 1 266 ? 15.977 8.852 -17.484 1 92.25 266 LYS B CA 1
ATOM 4741 C C . LYS B 1 266 ? 16.359 9.664 -16.25 1 92.25 266 LYS B C 1
ATOM 4743 O O . LYS B 1 266 ? 15.766 9.492 -15.18 1 92.25 266 LYS B O 1
ATOM 4748 N N . PRO B 1 267 ? 17.359 10.547 -16.438 1 91.12 267 PRO B N 1
ATOM 4749 C CA . PRO B 1 267 ? 17.75 11.375 -15.297 1 91.12 267 PRO B CA 1
ATOM 4750 C C . PRO B 1 267 ? 16.641 12.32 -14.828 1 91.12 267 PRO B C 1
ATOM 4752 O O . PRO B 1 267 ? 15.812 12.742 -15.633 1 91.12 267 PRO B O 1
ATOM 4755 N N . ASN B 1 268 ? 16.672 12.57 -13.586 1 90.94 268 ASN B N 1
ATOM 4756 C CA . ASN B 1 268 ? 15.797 13.609 -13.047 1 90.94 268 ASN B CA 1
ATOM 4757 C C . ASN B 1 268 ? 16.172 14.992 -13.586 1 90.94 268 ASN B C 1
ATOM 4759 O O . ASN B 1 268 ? 17.312 15.445 -13.406 1 90.94 268 ASN B O 1
ATOM 4763 N N . PRO B 1 269 ? 15.289 15.617 -14.227 1 88.06 269 PRO B N 1
ATOM 4764 C CA . PRO B 1 269 ? 15.641 16.922 -14.789 1 88.06 269 PRO B CA 1
ATOM 4765 C C . PRO B 1 269 ? 15.961 17.969 -13.711 1 88.06 269 PRO B C 1
ATOM 4767 O O . PRO B 1 269 ? 16.578 18.984 -14.008 1 88.06 269 PRO B O 1
ATOM 4770 N N . LYS B 1 270 ? 15.531 17.719 -12.523 1 81.94 270 LYS B N 1
ATOM 4771 C CA . LYS B 1 270 ? 15.766 18.656 -11.438 1 81.94 270 LYS B CA 1
ATOM 4772 C C . LYS B 1 270 ? 17.125 18.406 -10.773 1 81.94 270 LYS B C 1
ATOM 4774 O O . LYS B 1 270 ? 17.562 19.188 -9.93 1 81.94 270 LYS B O 1
ATOM 4779 N N . TRP B 1 271 ? 17.656 17.328 -11.297 1 77.62 271 TRP B N 1
ATOM 4780 C CA . TRP B 1 271 ? 18.938 16.953 -10.695 1 77.62 271 TRP B CA 1
ATOM 4781 C C . TRP B 1 271 ? 19.969 18.047 -10.906 1 77.62 271 TRP B C 1
ATOM 4783 O O . TRP B 1 271 ? 20.188 18.5 -12.031 1 77.62 271 TRP B O 1
ATOM 4793 N N . ARG B 1 272 ? 20.578 18.703 -9.945 1 66 272 ARG B N 1
ATOM 4794 C CA . ARG B 1 272 ? 21.625 19.719 -9.867 1 66 272 ARG B CA 1
ATOM 4795 C C . ARG B 1 272 ? 21.109 21.078 -10.328 1 66 272 ARG B C 1
ATOM 4797 O O . ARG B 1 272 ? 21.891 21.953 -10.695 1 66 272 ARG B O 1
ATOM 4804 N N . ASP B 1 273 ? 19.797 21.109 -10.672 1 61.75 273 ASP B N 1
ATOM 4805 C CA . ASP B 1 273 ? 19.266 22.422 -11 1 61.75 273 ASP B CA 1
ATOM 4806 C C . ASP B 1 273 ? 19.422 23.375 -9.82 1 61.75 273 ASP B C 1
ATOM 4808 O O . ASP B 1 273 ? 18.766 23.234 -8.789 1 61.75 273 ASP B O 1
ATOM 4812 N N . PRO B 1 274 ? 20.484 24.188 -9.914 1 56.41 274 PRO B N 1
ATOM 4813 C CA . PRO B 1 274 ? 20.766 25.094 -8.805 1 56.41 274 PRO B CA 1
ATOM 4814 C C . PRO B 1 274 ? 19.547 25.859 -8.336 1 56.41 274 PRO B C 1
ATOM 4816 O O . PRO B 1 274 ? 19.484 26.281 -7.172 1 56.41 274 PRO B O 1
ATOM 4819 N N . LYS B 1 275 ? 18.672 26.234 -9.273 1 53.78 275 LYS B N 1
ATOM 4820 C CA . LYS B 1 275 ? 17.5 27.016 -8.938 1 53.78 275 LYS B CA 1
ATOM 4821 C C . LYS B 1 275 ? 16.5 26.203 -8.133 1 53.78 275 LYS B C 1
ATOM 4823 O O . LYS B 1 275 ? 15.617 26.75 -7.477 1 53.78 275 LYS B O 1
ATOM 4828 N N . LEU B 1 276 ? 16.484 25.062 -8.484 1 54.22 276 LEU B N 1
ATOM 4829 C CA . LEU B 1 276 ? 15.453 24.234 -7.883 1 54.22 276 LEU B CA 1
ATOM 4830 C C . LEU B 1 276 ? 15.906 23.703 -6.527 1 54.22 276 LEU B C 1
ATOM 4832 O O . LEU B 1 276 ? 15.078 23.297 -5.703 1 54.22 276 LEU B O 1
ATOM 4836 N N . GLY B 1 277 ? 17.047 24.234 -6.113 1 46.72 277 GLY B N 1
ATOM 4837 C CA . GLY B 1 277 ? 17.484 23.703 -4.832 1 46.72 277 GLY B CA 1
ATOM 4838 C C . GLY B 1 277 ? 16.922 22.328 -4.531 1 46.72 277 GLY B C 1
ATOM 4839 O O . GLY B 1 277 ? 16.031 21.844 -5.234 1 46.72 277 GLY B O 1
ATOM 4840 N N . PRO B 1 278 ? 17.578 21.453 -3.908 1 44.91 278 PRO B N 1
ATOM 4841 C CA . PRO B 1 278 ? 16.906 20.156 -3.703 1 44.91 278 PRO B CA 1
ATOM 4842 C C . PRO B 1 278 ? 15.43 20.312 -3.352 1 44.91 278 PRO B C 1
ATOM 4844 O O . PRO B 1 278 ? 15.086 21.016 -2.395 1 44.91 278 PRO B O 1
ATOM 4847 N N . ALA B 1 279 ? 14.57 20.422 -4.238 1 48.09 279 ALA B N 1
ATOM 4848 C CA . ALA B 1 279 ? 13.125 20.406 -4.047 1 48.09 279 ALA B CA 1
ATOM 4849 C C . ALA B 1 279 ? 12.75 19.781 -2.705 1 48.09 279 ALA B C 1
ATOM 4851 O O . ALA B 1 279 ? 11.695 20.094 -2.141 1 48.09 279 ALA B O 1
ATOM 4852 N N . GLN B 1 280 ? 13.602 18.828 -2.293 1 49.34 280 GLN B N 1
ATOM 4853 C CA . GLN B 1 280 ? 13.445 18.188 -0.988 1 49.34 280 GLN B CA 1
ATOM 4854 C C . GLN B 1 280 ? 13.477 19.219 0.133 1 49.34 280 GLN B C 1
ATOM 4856 O O . GLN B 1 280 ? 13.086 18.938 1.265 1 49.34 280 GLN B O 1
ATOM 4861 N N . LEU B 1 281 ? 13.977 20.406 -0.182 1 46.44 281 LEU B N 1
ATOM 4862 C CA . LEU B 1 281 ? 14.195 21.391 0.863 1 46.44 281 LEU B CA 1
ATOM 4863 C C . LEU B 1 281 ? 13.109 22.469 0.833 1 46.44 281 LEU B C 1
ATOM 4865 O O . LEU B 1 281 ? 13.211 23.484 1.521 1 46.44 281 LEU B O 1
ATOM 4869 N N . GLY B 1 282 ? 11.93 22.172 0.477 1 43.91 282 GLY B N 1
ATOM 4870 C CA . GLY B 1 282 ? 10.914 23.219 0.488 1 43.91 282 GLY B CA 1
ATOM 4871 C C . GLY B 1 282 ? 11.312 24.438 1.297 1 43.91 282 GLY B C 1
ATOM 4872 O O . GLY B 1 282 ? 12.328 24.422 1.995 1 43.91 282 GLY B O 1
ATOM 4873 N N . PRO B 1 283 ? 10.562 25.531 1.04 1 41.91 283 PRO B N 1
ATOM 4874 C CA . PRO B 1 283 ? 10.891 26.719 1.825 1 41.91 283 PRO B CA 1
ATOM 4875 C C . PRO B 1 283 ? 10.781 26.484 3.33 1 41.91 283 PRO B C 1
ATOM 4877 O O . PRO B 1 283 ? 10.047 25.594 3.768 1 41.91 283 PRO B O 1
ATOM 4880 N N . TRP B 1 284 ? 11.727 27.047 4.129 1 39.06 284 TRP B N 1
ATOM 4881 C CA . TRP B 1 284 ? 11.727 27.125 5.586 1 39.06 284 TRP B CA 1
ATOM 4882 C C . TRP B 1 284 ? 10.359 27.562 6.109 1 39.06 284 TRP B C 1
ATOM 4884 O O . TRP B 1 284 ? 9.758 28.5 5.586 1 39.06 284 TRP B O 1
ATOM 4894 N N . PRO B 1 285 ? 9.734 26.641 6.691 1 38.41 285 PRO B N 1
ATOM 4895 C CA . PRO B 1 285 ? 8.586 27.328 7.293 1 38.41 285 PRO B CA 1
ATOM 4896 C C . PRO B 1 285 ? 8.984 28.562 8.086 1 38.41 285 PRO B C 1
ATOM 4898 O O . PRO B 1 285 ? 9.883 28.516 8.93 1 38.41 285 PRO B O 1
ATOM 4901 N N . LYS B 1 286 ? 8.734 29.672 7.629 1 38.78 286 LYS B N 1
ATOM 4902 C CA . LYS B 1 286 ? 9.055 30.922 8.289 1 38.78 286 LYS B CA 1
ATOM 4903 C C . LYS B 1 286 ? 8.836 30.844 9.789 1 38.78 286 LYS B C 1
ATOM 4905 O O . LYS B 1 286 ? 9.586 31.422 10.57 1 38.78 286 LYS B O 1
ATOM 4910 N N . HIS B 1 287 ? 7.832 30.312 10.266 1 34.78 287 HIS B N 1
ATOM 4911 C CA . HIS B 1 287 ? 7.434 30.453 11.664 1 34.78 287 HIS B CA 1
ATOM 4912 C C . HIS B 1 287 ? 8.164 29.453 12.547 1 34.78 287 HIS B C 1
ATOM 4914 O O . HIS B 1 287 ? 8.016 29.469 13.766 1 34.78 287 HIS B O 1
ATOM 4920 N N . GLN B 1 288 ? 8.812 28.406 12.102 1 36.31 288 GLN B N 1
ATOM 4921 C CA . GLN B 1 288 ? 9.492 27.453 12.977 1 36.31 288 GLN B CA 1
ATOM 4922 C C . GLN B 1 288 ? 10.875 27.969 13.383 1 36.31 288 GLN B C 1
ATOM 4924 O O . GLN B 1 288 ? 11.617 27.281 14.086 1 36.31 288 GLN B O 1
ATOM 4929 N N . GLN B 1 289 ? 11.352 29.031 12.984 1 32.12 289 GLN B N 1
ATOM 4930 C CA . GLN B 1 289 ? 12.633 29.609 13.367 1 32.12 289 GLN B CA 1
ATOM 4931 C C . GLN B 1 289 ? 12.672 29.938 14.859 1 32.12 289 GLN B C 1
ATOM 4933 O O . GLN B 1 289 ? 13.734 29.953 15.477 1 32.12 289 GLN B O 1
ATOM 4938 N N . HIS B 1 290 ? 11.656 30.375 15.453 1 31.66 290 HIS B N 1
ATOM 4939 C CA . HIS B 1 290 ? 11.883 31.062 16.719 1 31.66 290 HIS B CA 1
ATOM 4940 C C . HIS B 1 290 ? 12.102 30.078 17.859 1 31.66 290 HIS B C 1
ATOM 4942 O O . HIS B 1 290 ? 12.648 30.438 18.906 1 31.66 290 HIS B O 1
ATOM 4948 N N . SER B 1 291 ? 11.344 28.953 18.062 1 33.81 291 SER B N 1
ATOM 4949 C CA . SER B 1 291 ? 11.266 28.406 19.422 1 33.81 291 SER B CA 1
ATOM 4950 C C . SER B 1 291 ? 12.422 27.453 19.703 1 33.81 291 SER B C 1
ATOM 4952 O O . SER B 1 291 ? 12.562 26.953 20.812 1 33.81 291 SER B O 1
ATOM 4954 N N . VAL B 1 292 ? 13.102 26.969 18.797 1 32.75 292 VAL B N 1
ATOM 4955 C CA . VAL B 1 292 ? 14.07 25.984 19.266 1 32.75 292 VAL B CA 1
ATOM 4956 C C . VAL B 1 292 ? 15.297 26.688 19.844 1 32.75 292 VAL B C 1
ATOM 4958 O O . VAL B 1 292 ? 16.219 26.047 20.344 1 32.75 292 VAL B O 1
ATOM 4961 N N . ALA B 1 293 ? 15.633 27.906 19.469 1 31.31 293 ALA B N 1
ATOM 4962 C CA . ALA B 1 293 ? 16.938 28.453 19.875 1 31.31 293 ALA B CA 1
ATOM 4963 C C . ALA B 1 293 ? 16.984 28.688 21.375 1 31.31 293 ALA B C 1
ATOM 4965 O O . ALA B 1 293 ? 18.062 28.828 21.953 1 31.31 293 ALA B O 1
ATOM 4966 N N . GLU B 1 294 ? 15.984 29.312 21.781 1 28.28 294 GLU B N 1
ATOM 4967 C CA . GLU B 1 294 ? 16.312 29.828 23.109 1 28.28 294 GLU B CA 1
ATOM 4968 C C . GLU B 1 294 ? 16.141 28.75 24.172 1 28.28 294 GLU B C 1
ATOM 4970 O O . GLU B 1 294 ? 15.141 28.031 24.172 1 28.28 294 GLU B O 1
#

Radius of gyration: 26.39 Å; Cα contacts (8 Å, |Δi|>4): 942; chains: 2; bounding box: 93×70×57 Å

Organism: NCBI:txid717836

InterPro domains:
  IPR021765 Mycotoxin biosynthesis protein UstYa-like [PF11807] (5-198)
  IPR021765 Mycotoxin biosynthesis protein UstYa-like [PTHR33365] (5-204)